Protein AF-A0A920JGC1-F1 (afdb_monomer)

pLDDT: mean 84.87, std 16.82, range [31.22, 98.75]

Mean predicted aligned error: 15.4 Å

Sequence (416 aa):
MPKRRTNQKRDYQRSDRLNELLREVLAQELDRISDIELGLVSITSVQVDNELTKAKVYLSSLDEEEQLVHKVSRHKGKFRKAIGDQARIRRVPELEFILDPSISASTRIDEILAIYMPPKSLIIMTQTTTKHGFAIVDKETGWTSHDVVAKARGTFKTKKIGHSGTLDPPATGVLILGLGKATRLLRFITDLPKEYEATMVIGTETSTLDAEGEILRKTNKKPSLQELQAASKDFVGAIKQIPPMVSAVKVQGKRLYEIAREGKEITREPRTVEIHELSISDGPRNNVFTLKVKCGSGTYIRSLVSDIAQQAGSLGHVGSLRRTAIGSHNEIDASQIEKAVIIELTEGLKDYEMIQVNDTMKERIKVGAVVKTEELSPVKPQGPWAIVDSGQNLLAMYENFKTGTLKPAVVLPQEN

Secondary structure (DSSP, 8-state):
-------TTTTHHHHHHHHHHHHHHHHHHHHHH-SSS--SEEEEEEEE-TTSSEEEEEEEESS-GGGHHHHHHTTHHHHHHHHHHHS--SSPPEEEEEE-HHHHHHHHHHHHHHHHS--S----------SSEEEEEEEPTT--HHHHHHHHHHHTT-S-EEESS---TT-EEEEEEEEGGGGGTHHHHHHS-EEEEEEEEESEEETTSBTTSPEEEE------HHHHHHHHGGGSEEEEEPPPSSSS-EETTEEHHHHHHTT-------EEEEEEEEEEEE-SSTTEEEEEEEE-TT--HHHHHHHHHHHTTS-EEEEEEEEEEETTEETTT-B-TTT--PBPHHHHTTTSEEEE--HHHHHHHHTT--EEHHHH--SSSS--EEEE-TT--EEEEEEE-STTEEEEEEEPPPP-

Structure (mmCIF, N/CA/C/O backbone):
data_AF-A0A920JGC1-F1
#
_entry.id   AF-A0A920JGC1-F1
#
loop_
_atom_site.group_PDB
_atom_site.id
_atom_site.type_symbol
_atom_site.label_atom_id
_atom_site.label_alt_id
_atom_site.label_comp_id
_atom_site.label_asym_id
_atom_site.label_entity_id
_atom_site.label_seq_id
_atom_site.pdbx_PDB_ins_code
_atom_site.Cartn_x
_atom_site.Cartn_y
_atom_site.Cartn_z
_atom_site.occupancy
_atom_site.B_iso_or_equiv
_atom_site.auth_seq_id
_atom_site.auth_comp_id
_atom_site.auth_asym_id
_atom_site.auth_atom_id
_atom_site.pdbx_PDB_model_num
ATOM 1 N N . MET A 1 1 ? 57.253 7.023 -30.305 1.00 39.66 1 MET A N 1
ATOM 2 C CA . MET A 1 1 ? 57.491 6.157 -29.126 1.00 39.66 1 MET A CA 1
ATOM 3 C C . MET A 1 1 ? 56.297 6.259 -28.179 1.00 39.66 1 MET A C 1
ATOM 5 O O . MET A 1 1 ? 56.154 7.298 -27.550 1.00 39.66 1 MET A O 1
ATOM 9 N N . PRO A 1 2 ? 55.419 5.247 -28.075 1.00 47.16 2 PRO A N 1
ATOM 10 C CA . PRO A 1 2 ? 54.459 5.145 -26.978 1.00 47.16 2 PRO A CA 1
ATOM 11 C C . PRO A 1 2 ? 55.032 4.250 -25.862 1.00 47.16 2 PRO A C 1
ATOM 13 O O . PRO A 1 2 ? 55.611 3.212 -26.168 1.00 47.16 2 PRO A O 1
ATOM 16 N N . LYS A 1 3 ? 54.898 4.654 -24.589 1.00 36.34 3 LYS A N 1
ATOM 17 C CA . LYS A 1 3 ? 55.059 3.879 -23.323 1.00 36.34 3 LYS A CA 1
ATOM 18 C C . LYS A 1 3 ? 55.039 4.921 -22.187 1.00 36.34 3 LYS A C 1
ATOM 20 O O . LYS A 1 3 ? 55.730 5.915 -22.307 1.00 36.34 3 LYS A O 1
ATOM 25 N N . ARG A 1 4 ? 54.307 4.844 -21.075 1.00 36.69 4 ARG A N 1
ATOM 26 C CA . ARG A 1 4 ? 53.550 3.807 -20.360 1.00 36.69 4 ARG A CA 1
ATOM 27 C C . ARG A 1 4 ? 52.445 4.545 -19.576 1.00 36.69 4 ARG A C 1
ATOM 29 O O . ARG A 1 4 ? 52.768 5.435 -18.800 1.00 36.69 4 ARG A O 1
ATOM 36 N N . ARG A 1 5 ? 51.174 4.148 -19.695 1.00 35.72 5 ARG A N 1
ATOM 37 C CA . ARG A 1 5 ? 50.178 4.354 -18.625 1.00 35.72 5 ARG A CA 1
ATOM 38 C C . ARG A 1 5 ? 49.957 2.999 -17.965 1.00 35.72 5 ARG A C 1
ATOM 40 O O . ARG A 1 5 ? 49.261 2.143 -18.501 1.00 35.72 5 ARG A O 1
ATOM 47 N N . THR A 1 6 ? 50.635 2.768 -16.848 1.00 41.66 6 THR A N 1
ATOM 48 C CA . THR A 1 6 ? 50.521 1.543 -16.054 1.00 41.66 6 THR A CA 1
ATOM 49 C C . THR A 1 6 ? 49.351 1.647 -15.073 1.00 41.66 6 THR A C 1
ATOM 51 O O . THR A 1 6 ? 49.407 2.369 -14.090 1.00 41.66 6 THR A O 1
ATOM 54 N N . ASN A 1 7 ? 48.286 0.907 -15.380 1.00 43.31 7 ASN A N 1
ATOM 55 C CA . ASN A 1 7 ? 47.616 -0.058 -14.497 1.00 43.31 7 ASN A CA 1
ATOM 56 C C . ASN A 1 7 ? 47.047 0.352 -13.115 1.00 43.31 7 ASN A C 1
ATOM 58 O O . ASN A 1 7 ? 46.888 -0.519 -12.270 1.00 43.31 7 ASN A O 1
ATOM 62 N N . GLN A 1 8 ? 46.642 1.601 -12.878 1.00 43.75 8 GLN A N 1
ATOM 63 C CA . GLN A 1 8 ? 46.056 1.999 -11.578 1.00 43.75 8 GLN A CA 1
ATOM 64 C C . GLN A 1 8 ? 44.633 1.463 -11.296 1.00 43.75 8 GLN A C 1
ATOM 66 O O . GLN A 1 8 ? 44.189 1.453 -10.154 1.00 43.75 8 GLN A O 1
ATOM 71 N N . LYS A 1 9 ? 43.897 0.989 -12.312 1.00 40.66 9 LYS A N 1
ATOM 72 C CA . LYS A 1 9 ? 42.476 0.604 -12.161 1.00 40.66 9 LYS A CA 1
ATOM 73 C C . LYS A 1 9 ? 42.246 -0.823 -11.628 1.00 40.66 9 LYS A C 1
ATOM 75 O O . LYS A 1 9 ? 41.105 -1.181 -11.365 1.00 40.66 9 LYS A O 1
ATOM 80 N N . ARG A 1 10 ? 43.299 -1.646 -11.497 1.00 40.50 10 ARG A N 1
ATOM 81 C CA . ARG A 1 10 ? 43.204 -3.050 -11.037 1.00 40.50 10 ARG A CA 1
ATOM 82 C C . ARG A 1 10 ? 43.525 -3.256 -9.552 1.00 40.50 10 ARG A C 1
ATOM 84 O O . ARG A 1 10 ? 43.079 -4.262 -9.006 1.00 40.50 10 ARG A O 1
ATOM 91 N N . ASP A 1 11 ? 44.255 -2.338 -8.915 1.00 43.97 11 ASP A N 1
ATOM 92 C CA . ASP A 1 11 ? 44.682 -2.500 -7.514 1.00 43.97 11 ASP A CA 1
ATOM 93 C C . ASP A 1 11 ? 43.576 -2.150 -6.509 1.00 43.97 11 ASP A C 1
ATOM 95 O O . ASP A 1 11 ? 43.396 -2.891 -5.546 1.00 43.97 11 ASP A O 1
ATOM 99 N N . TYR A 1 12 ? 42.744 -1.139 -6.794 1.00 48.28 12 TYR A N 1
ATOM 100 C CA . TYR A 1 12 ? 41.619 -0.747 -5.922 1.00 48.28 12 TYR A CA 1
ATOM 101 C C . TYR A 1 12 ? 40.609 -1.896 -5.715 1.00 48.28 12 TYR A C 1
ATOM 103 O O . TYR A 1 12 ? 40.233 -2.236 -4.602 1.00 48.28 12 TYR A O 1
ATOM 111 N N . GLN A 1 13 ? 40.281 -2.636 -6.782 1.00 51.56 13 GLN A N 1
ATOM 112 C CA . GLN A 1 13 ? 39.390 -3.805 -6.697 1.00 51.56 13 GLN A CA 1
ATOM 113 C C . GLN A 1 13 ? 39.991 -5.007 -5.942 1.00 51.56 13 GLN A C 1
ATOM 115 O O . GLN A 1 13 ? 39.286 -5.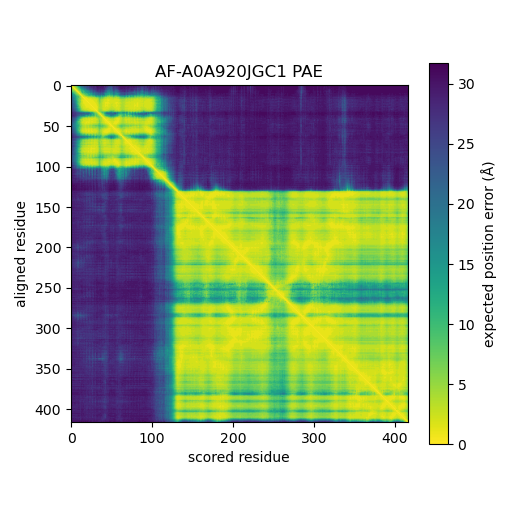984 -5.672 1.00 51.56 13 GLN A O 1
ATOM 120 N N . ARG A 1 14 ? 41.304 -5.020 -5.679 1.00 57.38 14 ARG A N 1
ATOM 121 C CA . ARG A 1 14 ? 41.954 -6.058 -4.864 1.00 57.38 14 ARG A CA 1
ATOM 122 C C . ARG A 1 14 ? 42.012 -5.645 -3.397 1.00 57.38 14 ARG A C 1
ATOM 124 O O . ARG A 1 14 ? 41.736 -6.500 -2.560 1.00 57.38 14 ARG A O 1
ATOM 131 N N . SER A 1 15 ? 42.301 -4.375 -3.102 1.00 64.94 15 SER A N 1
ATOM 132 C CA . SER A 1 15 ? 42.255 -3.843 -1.736 1.00 64.94 15 SER A CA 1
ATOM 133 C C . SER A 1 15 ? 40.842 -3.888 -1.159 1.00 64.94 15 SER A C 1
ATOM 135 O O . SER A 1 15 ? 40.687 -4.325 -0.029 1.00 64.94 15 SER A O 1
ATOM 137 N N . ASP A 1 16 ? 39.806 -3.573 -1.943 1.00 71.00 16 ASP A N 1
ATOM 138 C CA . ASP A 1 16 ? 38.417 -3.562 -1.451 1.00 71.00 16 ASP A CA 1
ATOM 139 C C . ASP A 1 16 ? 37.924 -4.963 -1.062 1.00 71.00 16 ASP A C 1
ATOM 141 O O . ASP A 1 16 ? 37.306 -5.157 -0.019 1.00 71.00 16 ASP A O 1
ATOM 145 N N . ARG A 1 17 ? 38.270 -5.978 -1.865 1.00 75.44 17 ARG A N 1
ATOM 146 C CA . ARG A 1 17 ? 37.943 -7.380 -1.552 1.00 75.44 17 ARG A CA 1
ATOM 147 C C . ARG A 1 17 ? 38.691 -7.893 -0.329 1.00 75.44 17 ARG A C 1
ATOM 149 O O . ARG A 1 17 ? 38.157 -8.711 0.411 1.00 75.44 17 ARG A O 1
ATOM 156 N N . LEU A 1 18 ? 39.924 -7.437 -0.132 1.00 82.25 18 LEU A N 1
ATOM 157 C CA . LEU A 1 18 ? 40.694 -7.774 1.055 1.00 82.25 18 LEU A CA 1
ATOM 158 C C . LEU A 1 18 ? 40.142 -7.067 2.300 1.00 82.25 18 LEU A C 1
ATOM 160 O O . LEU A 1 18 ? 40.053 -7.691 3.351 1.00 82.25 18 LEU A O 1
ATOM 164 N N . ASN A 1 19 ? 39.761 -5.797 2.176 1.00 84.38 19 ASN A N 1
ATOM 165 C CA . ASN A 1 19 ? 39.134 -5.021 3.239 1.00 84.38 19 ASN A CA 1
ATOM 166 C C . ASN A 1 19 ? 37.847 -5.705 3.723 1.00 84.38 19 ASN A C 1
ATOM 168 O O . ASN A 1 19 ? 37.700 -5.921 4.923 1.00 84.38 19 ASN A O 1
ATOM 172 N N . GLU A 1 20 ? 36.971 -6.129 2.805 1.00 82.94 20 GLU A N 1
ATOM 173 C CA . GLU A 1 20 ? 35.754 -6.878 3.151 1.00 82.94 20 GLU A CA 1
ATOM 174 C C . GLU A 1 20 ? 36.055 -8.240 3.781 1.00 82.94 20 GLU A C 1
ATOM 176 O O . GLU A 1 20 ? 35.511 -8.558 4.835 1.00 82.94 20 GLU A O 1
ATOM 181 N N . LEU A 1 21 ? 36.984 -9.014 3.210 1.00 84.50 21 LEU A N 1
ATOM 182 C CA . LEU A 1 21 ? 37.374 -10.307 3.779 1.00 84.50 21 LEU A CA 1
ATOM 183 C C . LEU A 1 21 ? 37.894 -10.163 5.218 1.00 84.50 21 LEU A C 1
ATOM 185 O O . LEU A 1 21 ? 37.533 -10.942 6.097 1.00 84.50 21 LEU A O 1
ATOM 189 N N . LEU A 1 22 ? 38.748 -9.170 5.475 1.00 86.38 22 LEU A N 1
ATOM 190 C CA . LEU A 1 22 ? 39.259 -8.917 6.820 1.00 86.38 22 LEU A CA 1
ATOM 191 C C . LEU A 1 22 ? 38.162 -8.409 7.754 1.00 86.38 22 LEU A C 1
ATOM 193 O O . LEU A 1 22 ? 38.149 -8.805 8.916 1.00 86.38 22 LEU A O 1
ATOM 197 N N . ARG A 1 23 ? 37.232 -7.581 7.264 1.00 91.62 23 ARG A N 1
ATOM 198 C CA . ARG A 1 23 ? 36.068 -7.133 8.036 1.00 91.62 23 ARG A CA 1
ATOM 199 C C . ARG A 1 23 ? 35.212 -8.319 8.477 1.00 91.62 23 ARG A C 1
ATOM 201 O O . ARG A 1 23 ? 34.889 -8.406 9.656 1.00 91.62 23 ARG A O 1
ATOM 208 N N . GLU A 1 24 ? 34.905 -9.250 7.576 1.00 85.00 24 GLU A N 1
ATOM 209 C CA . GLU A 1 24 ? 34.123 -10.457 7.879 1.00 85.00 24 GLU A CA 1
ATOM 210 C C . GLU A 1 24 ? 34.824 -11.365 8.896 1.00 85.00 24 GLU A C 1
ATOM 212 O O . GLU A 1 24 ? 34.213 -11.760 9.888 1.00 85.00 24 GLU A O 1
ATOM 217 N N . VAL A 1 25 ? 36.114 -11.655 8.695 1.00 87.50 25 VAL A N 1
ATOM 218 C CA . VAL A 1 25 ? 36.896 -12.496 9.620 1.00 87.50 25 VAL A CA 1
ATOM 219 C C . VAL A 1 25 ? 36.968 -11.865 11.010 1.00 87.50 25 VAL A C 1
ATOM 221 O O . VAL A 1 25 ? 36.818 -12.555 12.019 1.00 87.50 25 VAL A O 1
ATOM 224 N N . LEU A 1 26 ? 37.191 -10.552 11.077 1.00 88.62 26 LEU A N 1
ATOM 225 C CA . LEU A 1 26 ? 37.254 -9.839 12.346 1.00 88.62 26 LEU A CA 1
ATOM 226 C C . LEU A 1 26 ? 35.882 -9.748 13.024 1.00 88.62 26 LEU A C 1
ATOM 228 O O . LEU A 1 26 ? 35.831 -9.871 14.242 1.00 88.62 26 LEU A O 1
ATOM 232 N N . ALA A 1 27 ? 34.791 -9.574 12.273 1.00 85.31 27 ALA A N 1
ATOM 233 C CA . ALA A 1 27 ? 33.434 -9.554 12.821 1.00 85.31 27 ALA A CA 1
ATOM 234 C C . ALA A 1 27 ? 33.051 -10.919 13.416 1.00 85.31 27 ALA A C 1
ATOM 236 O O . ALA A 1 27 ? 32.588 -10.988 14.549 1.00 85.31 27 ALA A O 1
ATOM 237 N N . GLN A 1 28 ? 33.350 -12.014 12.711 1.00 83.44 28 GLN A N 1
ATOM 238 C CA . GLN A 1 28 ? 33.125 -13.371 13.224 1.00 83.44 28 GLN A CA 1
ATOM 239 C C . GLN A 1 28 ? 33.951 -13.672 14.479 1.00 83.44 28 GLN A C 1
ATOM 241 O O . GLN A 1 28 ? 33.488 -14.362 15.387 1.00 83.44 28 GLN A O 1
ATOM 246 N N . GLU A 1 29 ? 35.195 -13.190 14.536 1.00 86.62 29 GLU A N 1
ATOM 247 C CA . GLU A 1 29 ? 36.032 -13.361 15.723 1.00 86.62 29 GLU A CA 1
ATOM 248 C C . GLU A 1 29 ? 35.577 -12.453 16.876 1.00 86.62 29 GLU A C 1
ATOM 250 O O . GLU A 1 29 ? 35.667 -12.854 18.034 1.00 86.62 29 GLU A O 1
ATOM 255 N N . LEU A 1 30 ? 35.037 -11.267 16.579 1.00 83.12 30 LEU A N 1
ATOM 256 C CA . LEU A 1 30 ? 34.443 -10.379 17.577 1.00 83.12 30 LEU A CA 1
ATOM 257 C C . LEU A 1 30 ? 33.234 -11.048 18.240 1.00 83.12 30 LEU A C 1
ATOM 259 O O . LEU A 1 30 ? 33.189 -11.082 19.467 1.00 83.12 30 LEU A O 1
ATOM 263 N N . ASP A 1 31 ? 32.344 -11.672 17.462 1.00 78.00 31 ASP A N 1
ATOM 264 C CA . ASP A 1 31 ? 31.203 -12.437 17.988 1.00 78.00 31 ASP A CA 1
ATOM 265 C C . ASP A 1 31 ? 31.659 -13.556 18.939 1.00 78.00 31 ASP A C 1
ATOM 267 O O . ASP A 1 31 ? 31.072 -13.759 19.998 1.00 78.00 31 ASP A O 1
ATOM 271 N N . ARG A 1 32 ? 32.765 -14.245 18.633 1.00 78.06 32 ARG A N 1
ATOM 272 C CA . ARG A 1 32 ? 33.324 -15.304 19.500 1.00 78.06 32 ARG A CA 1
ATOM 273 C C . ARG A 1 32 ? 33.985 -14.784 20.773 1.00 78.06 32 ARG A C 1
ATOM 275 O O . ARG A 1 32 ? 34.104 -15.522 21.747 1.00 78.06 32 ARG A O 1
ATOM 282 N N . ILE A 1 33 ? 34.493 -13.554 20.749 1.00 74.50 33 ILE A N 1
ATOM 283 C CA . ILE A 1 33 ? 35.120 -12.905 21.907 1.00 74.50 33 ILE A CA 1
ATOM 284 C C . ILE A 1 33 ? 34.062 -12.205 22.775 1.00 74.50 33 ILE A C 1
ATOM 286 O O . ILE A 1 33 ? 34.318 -11.963 23.952 1.00 74.50 33 ILE A O 1
ATOM 290 N N . SER A 1 34 ? 32.880 -11.922 22.220 1.00 61.94 34 SER A N 1
ATOM 291 C CA . SER A 1 34 ? 31.815 -11.135 22.852 1.00 61.94 34 SER A CA 1
ATOM 292 C C . SER A 1 34 ? 31.096 -11.804 24.036 1.00 61.94 34 SER A C 1
ATOM 294 O O . SER A 1 34 ? 30.263 -11.165 24.676 1.00 61.94 34 SER A O 1
ATOM 296 N N . ASP A 1 35 ? 31.469 -13.025 24.429 1.00 55.06 35 ASP A N 1
ATOM 297 C CA . ASP A 1 35 ? 30.982 -13.632 25.669 1.00 55.06 35 ASP A CA 1
ATOM 298 C C . ASP A 1 35 ? 31.675 -13.005 26.904 1.00 55.06 35 ASP A C 1
ATOM 300 O O . ASP A 1 35 ? 32.735 -13.448 27.350 1.00 55.06 35 ASP A O 1
ATOM 304 N N . ILE A 1 36 ? 30.999 -11.982 27.459 1.00 48.16 36 ILE A N 1
ATOM 305 C CA . ILE A 1 36 ? 30.963 -11.501 28.865 1.00 48.16 36 ILE A CA 1
ATOM 306 C C . ILE A 1 36 ? 31.567 -10.109 29.198 1.00 48.16 36 ILE A C 1
ATOM 308 O O . ILE A 1 36 ? 31.176 -9.548 30.217 1.00 48.16 36 ILE A O 1
ATOM 312 N N . GLU A 1 37 ? 32.377 -9.435 28.369 1.00 52.97 37 GLU A N 1
ATOM 313 C CA . GLU A 1 37 ? 32.949 -8.112 28.775 1.00 52.97 37 GLU A CA 1
ATOM 314 C C . GLU A 1 37 ? 32.955 -6.974 27.733 1.00 52.97 37 GLU A C 1
ATOM 316 O O . GLU A 1 37 ? 33.397 -5.853 28.023 1.00 52.97 37 GLU A O 1
ATOM 321 N N . LEU A 1 38 ? 32.440 -7.206 26.528 1.00 57.06 38 LEU A N 1
ATOM 322 C CA . LEU A 1 38 ? 32.350 -6.201 25.467 1.00 57.06 38 LEU A CA 1
ATOM 323 C C . LEU A 1 38 ? 30.860 -6.003 25.166 1.00 57.06 38 LEU A C 1
ATOM 325 O O . LEU A 1 38 ? 30.196 -6.983 24.858 1.00 57.06 38 LEU A O 1
ATOM 329 N N . GLY A 1 39 ? 30.322 -4.786 25.310 1.00 61.09 39 GLY A N 1
ATOM 330 C CA . GLY A 1 39 ? 28.922 -4.468 24.974 1.00 61.09 39 GLY A CA 1
ATOM 331 C C . GLY A 1 39 ? 28.588 -4.706 23.491 1.00 61.09 39 GLY A C 1
ATOM 332 O O . GLY A 1 39 ? 29.306 -5.412 22.787 1.00 61.09 39 GLY A O 1
ATOM 333 N N . LEU A 1 40 ? 27.514 -4.105 22.973 1.00 68.19 40 LEU A N 1
ATOM 334 C CA . LEU A 1 40 ? 27.135 -4.247 21.555 1.00 68.19 40 LEU A CA 1
ATOM 335 C C . LEU A 1 40 ? 28.115 -3.493 20.631 1.00 68.19 40 LEU A C 1
ATOM 337 O O . LEU A 1 40 ? 27.842 -2.380 20.185 1.00 68.19 40 LEU A O 1
ATOM 341 N N . VAL A 1 41 ? 29.270 -4.105 20.362 1.00 77.62 41 VAL A N 1
ATOM 342 C CA . VAL A 1 41 ? 30.345 -3.586 19.504 1.00 77.62 41 VAL A CA 1
ATOM 343 C C . VAL A 1 41 ? 30.219 -4.171 18.104 1.00 77.62 41 VAL A C 1
ATOM 345 O O . VAL A 1 41 ? 30.027 -5.373 17.947 1.00 77.62 41 VAL A O 1
ATOM 348 N N . SER A 1 42 ? 30.409 -3.348 17.074 1.00 83.44 42 SER A N 1
ATOM 349 C CA . SER A 1 42 ? 30.489 -3.809 15.687 1.00 83.44 42 SER A CA 1
ATOM 350 C C . SER A 1 42 ? 31.708 -3.244 14.957 1.00 83.44 42 SER A C 1
ATOM 352 O O . SER A 1 42 ? 32.230 -2.184 15.308 1.00 83.44 42 SER A O 1
ATOM 354 N N . ILE A 1 43 ? 32.167 -3.962 13.927 1.00 86.62 43 ILE A N 1
ATOM 355 C CA . ILE A 1 43 ? 33.219 -3.505 13.011 1.00 86.62 43 ILE A CA 1
ATOM 356 C C . ILE A 1 43 ? 32.549 -2.963 11.753 1.00 86.62 43 ILE A C 1
ATOM 358 O O . ILE A 1 43 ? 31.989 -3.723 10.959 1.00 86.62 43 ILE A O 1
ATOM 362 N N . THR A 1 44 ? 32.617 -1.649 11.565 1.00 83.56 44 THR A N 1
ATOM 363 C CA . THR A 1 44 ? 31.941 -0.955 10.463 1.00 83.56 44 THR A CA 1
ATOM 364 C C . THR A 1 44 ? 32.731 -1.065 9.165 1.00 83.56 44 THR A C 1
ATOM 366 O O . THR A 1 44 ? 32.159 -1.313 8.106 1.00 83.56 44 THR A O 1
ATOM 369 N N . SER A 1 45 ? 34.058 -0.938 9.229 1.00 86.00 45 SER A N 1
ATOM 370 C CA . SER A 1 45 ? 34.931 -1.059 8.060 1.00 86.00 45 SER A CA 1
ATOM 371 C C . SER A 1 45 ? 36.374 -1.412 8.427 1.00 86.00 45 SER A C 1
ATOM 373 O O . SER A 1 45 ? 36.809 -1.261 9.570 1.00 86.00 45 SER A O 1
ATOM 375 N N . VAL A 1 46 ? 37.133 -1.893 7.439 1.00 88.81 46 VAL A N 1
ATOM 376 C CA . VAL A 1 46 ? 38.575 -2.153 7.547 1.00 88.81 46 VAL A CA 1
ATOM 377 C C . VAL A 1 46 ? 39.280 -1.499 6.366 1.00 88.81 46 VAL A C 1
ATOM 379 O O . VAL A 1 46 ? 38.828 -1.618 5.232 1.00 88.81 46 VAL A O 1
ATOM 382 N N . GLN A 1 47 ? 40.395 -0.820 6.619 1.00 88.25 47 GLN A N 1
ATOM 383 C CA . GLN A 1 47 ? 41.242 -0.228 5.588 1.00 88.25 47 GLN A CA 1
ATOM 384 C C . GLN A 1 47 ? 42.676 -0.714 5.754 1.00 88.25 47 GLN A C 1
ATOM 386 O O . GLN A 1 47 ? 43.356 -0.357 6.718 1.00 88.25 47 GLN A O 1
ATOM 391 N N . VAL A 1 48 ? 43.138 -1.522 4.806 1.00 87.19 48 VAL A N 1
ATOM 392 C CA . VAL A 1 48 ? 44.527 -1.981 4.756 1.00 87.19 48 VAL A CA 1
ATOM 393 C C . VAL A 1 48 ? 45.369 -1.039 3.903 1.00 87.19 48 VAL A C 1
ATOM 395 O O . VAL A 1 48 ? 44.911 -0.535 2.877 1.00 87.19 48 VAL A O 1
ATOM 398 N N . ASP A 1 49 ? 46.610 -0.805 4.318 1.00 83.06 49 ASP A N 1
ATOM 399 C CA . ASP A 1 49 ? 47.583 -0.086 3.505 1.00 83.06 49 ASP A CA 1
ATOM 400 C C . ASP A 1 49 ? 48.047 -0.903 2.283 1.00 83.06 49 ASP A C 1
ATOM 402 O O . ASP A 1 49 ? 47.944 -2.129 2.223 1.00 83.06 49 ASP A O 1
ATOM 406 N N . ASN A 1 50 ? 48.606 -0.214 1.285 1.00 75.75 50 ASN A N 1
ATOM 407 C CA . ASN A 1 50 ? 49.030 -0.846 0.030 1.00 75.75 50 ASN A CA 1
ATOM 408 C C . ASN A 1 50 ? 50.101 -1.940 0.223 1.00 75.75 50 ASN A C 1
ATOM 410 O O . ASN A 1 50 ? 50.236 -2.824 -0.621 1.00 75.75 50 ASN A O 1
ATOM 414 N N . GLU A 1 51 ? 50.867 -1.879 1.316 1.00 79.19 51 GLU A N 1
ATOM 415 C CA . GLU A 1 51 ? 51.967 -2.801 1.618 1.00 79.19 51 GLU A CA 1
ATOM 416 C C . GLU A 1 51 ? 51.581 -3.941 2.579 1.00 79.19 51 GLU A C 1
ATOM 418 O O . GLU A 1 51 ? 52.433 -4.773 2.905 1.00 79.19 51 GLU A O 1
ATOM 423 N N . LEU A 1 52 ? 50.311 -4.028 3.007 1.00 79.56 52 LEU A N 1
ATOM 424 C CA . LEU A 1 52 ? 49.813 -5.037 3.957 1.00 79.56 52 LEU A CA 1
ATOM 425 C C . LEU A 1 52 ? 50.550 -5.023 5.307 1.00 79.56 52 LEU A C 1
ATOM 427 O O . LEU A 1 52 ? 50.685 -6.057 5.972 1.00 79.56 52 LEU A O 1
ATOM 431 N N . THR A 1 53 ? 51.064 -3.864 5.714 1.00 84.69 53 THR A N 1
ATOM 432 C CA . THR A 1 53 ? 51.785 -3.698 6.978 1.00 84.69 53 THR A CA 1
ATOM 433 C C . THR A 1 53 ? 50.857 -3.286 8.111 1.00 84.69 53 THR A C 1
ATOM 435 O O . THR A 1 53 ? 51.037 -3.763 9.235 1.00 84.69 53 THR A O 1
ATOM 438 N N . LYS A 1 54 ? 49.833 -2.475 7.818 1.00 86.94 54 LYS A N 1
ATOM 439 C CA . LYS A 1 54 ? 48.887 -1.927 8.797 1.00 86.94 54 LYS A CA 1
ATOM 440 C C . LYS A 1 54 ? 47.455 -1.997 8.279 1.00 86.94 54 LYS A C 1
ATOM 442 O O . LYS A 1 54 ? 47.192 -1.744 7.108 1.00 86.94 54 LYS A O 1
ATOM 447 N N . ALA A 1 55 ? 46.525 -2.301 9.175 1.00 90.50 55 ALA A N 1
ATOM 448 C CA . ALA A 1 55 ? 45.097 -2.276 8.909 1.00 90.50 55 ALA A CA 1
ATOM 449 C C . ALA A 1 55 ? 44.384 -1.452 9.982 1.00 90.50 55 ALA A C 1
ATOM 451 O O . ALA A 1 55 ? 44.468 -1.760 11.174 1.00 90.50 55 ALA A O 1
ATOM 452 N N . LYS A 1 56 ? 43.672 -0.415 9.540 1.00 92.12 56 LYS A N 1
ATOM 453 C CA . LYS A 1 56 ? 42.772 0.376 10.379 1.00 92.12 56 LYS A CA 1
ATOM 454 C C . LYS A 1 56 ? 41.421 -0.315 10.434 1.00 92.12 56 LYS A C 1
ATOM 456 O O . LYS A 1 56 ? 40.847 -0.614 9.392 1.00 92.12 56 LYS A O 1
ATOM 461 N N . VAL A 1 57 ? 40.934 -0.580 11.634 1.00 90.31 57 VAL A N 1
ATOM 462 C CA . VAL A 1 57 ? 39.671 -1.266 11.896 1.00 90.31 57 VAL A CA 1
ATOM 463 C C . VAL A 1 57 ? 38.753 -0.285 12.607 1.00 90.31 57 VAL A C 1
ATOM 465 O O . VAL A 1 57 ? 39.049 0.148 13.721 1.00 90.31 57 VAL A O 1
ATOM 468 N N . TYR A 1 58 ? 37.661 0.076 11.945 1.00 87.62 58 TYR A N 1
ATOM 469 C CA . TYR A 1 58 ? 36.696 1.040 12.448 1.00 87.62 58 TYR A CA 1
ATOM 470 C C . TYR A 1 58 ? 35.633 0.329 13.282 1.00 87.62 58 TYR A C 1
ATOM 472 O O . TYR A 1 58 ? 35.068 -0.682 12.860 1.00 87.62 58 TYR A O 1
ATOM 480 N N . LEU A 1 59 ? 35.413 0.843 14.487 1.00 85.50 59 LEU A N 1
ATOM 481 C CA . LEU A 1 59 ? 34.520 0.289 15.493 1.00 85.50 59 LEU A CA 1
ATOM 482 C C . LEU A 1 59 ? 33.351 1.235 15.744 1.00 85.50 59 LEU A C 1
ATOM 484 O O . LEU A 1 59 ? 33.532 2.451 15.784 1.00 85.50 59 LEU A O 1
ATOM 488 N N . SER A 1 60 ? 32.185 0.667 16.022 1.00 82.56 60 SER A N 1
ATOM 489 C CA . SER A 1 60 ? 31.072 1.390 16.635 1.00 82.56 60 SER A CA 1
ATOM 490 C C . SER A 1 60 ? 30.523 0.613 17.826 1.00 82.56 60 SER A C 1
ATOM 492 O O . SER A 1 60 ? 30.661 -0.611 17.893 1.00 82.56 60 SER A O 1
ATOM 494 N N . SER A 1 61 ? 29.936 1.327 18.781 1.00 73.94 61 SER A N 1
ATOM 495 C CA . SER A 1 61 ? 29.291 0.766 19.968 1.00 73.94 61 SER A CA 1
ATOM 496 C C . SER A 1 61 ? 27.975 1.490 20.206 1.00 73.94 61 SER A C 1
ATOM 498 O O . SER A 1 61 ? 27.868 2.678 19.909 1.00 73.94 61 SER A O 1
ATOM 500 N N . LEU A 1 62 ? 26.982 0.769 20.727 1.00 63.31 62 LEU A N 1
ATOM 501 C CA . LEU A 1 62 ? 25.734 1.364 21.219 1.00 63.31 62 LEU A CA 1
ATOM 502 C C . LEU A 1 62 ? 25.847 1.862 22.676 1.00 63.31 62 LEU A C 1
ATOM 504 O O . LEU A 1 62 ? 24.994 2.630 23.109 1.00 63.31 62 LEU A O 1
ATOM 508 N N . ASP A 1 63 ? 26.902 1.460 23.396 1.00 58.41 63 ASP A N 1
ATOM 509 C CA . ASP A 1 63 ? 27.215 1.857 24.780 1.00 58.41 63 ASP A CA 1
ATOM 510 C C . ASP A 1 63 ? 28.508 2.703 24.860 1.00 58.41 63 ASP A C 1
ATOM 512 O O . ASP A 1 63 ? 29.278 2.741 23.896 1.00 58.41 63 ASP A O 1
ATOM 516 N N . GLU A 1 64 ? 28.767 3.328 26.022 1.00 58.03 64 GLU A N 1
ATOM 517 C CA . GLU A 1 64 ? 29.878 4.259 26.331 1.00 58.03 64 GLU A CA 1
ATOM 518 C C . GLU A 1 64 ? 31.178 4.055 25.517 1.00 58.03 64 GLU A C 1
ATOM 520 O O . GLU A 1 64 ? 31.887 3.049 25.633 1.00 58.03 64 GLU A O 1
ATOM 525 N N . GLU A 1 65 ? 31.533 5.074 24.726 1.00 64.81 65 GLU A N 1
ATOM 526 C CA . GLU A 1 65 ? 32.640 5.040 23.760 1.00 64.81 65 GLU A CA 1
ATOM 527 C C . GLU A 1 65 ? 34.040 5.140 24.402 1.00 64.81 65 GLU A C 1
ATOM 529 O O . GLU A 1 65 ? 35.018 4.645 23.830 1.00 64.81 65 GLU A O 1
ATOM 534 N N . GLU A 1 66 ? 34.157 5.730 25.602 1.00 60.53 66 GLU A N 1
ATOM 535 C CA . GLU A 1 66 ? 35.435 6.181 26.192 1.00 60.53 66 GLU A CA 1
ATOM 536 C C . GLU A 1 66 ? 36.467 5.064 26.434 1.00 60.53 66 GLU A C 1
ATOM 538 O O . GLU A 1 66 ? 37.668 5.331 26.497 1.00 60.53 66 GLU A O 1
ATOM 543 N N . GLN A 1 67 ? 36.042 3.798 26.530 1.00 68.62 67 GLN A N 1
ATOM 544 C CA . GLN A 1 67 ? 36.946 2.666 26.791 1.00 68.62 67 GLN A CA 1
ATOM 545 C C . GLN A 1 67 ? 36.918 1.571 25.715 1.00 68.62 67 GLN A C 1
ATOM 547 O O . GLN A 1 67 ? 37.642 0.574 25.832 1.00 68.62 67 GLN A O 1
ATOM 552 N N . LEU A 1 68 ? 36.135 1.742 24.646 1.00 77.81 68 LEU A N 1
ATOM 553 C CA . LEU A 1 68 ? 35.894 0.704 23.641 1.00 77.81 68 LEU A CA 1
ATOM 554 C C . LEU A 1 68 ? 37.180 0.250 22.936 1.00 77.81 68 LEU A C 1
ATOM 556 O O . LEU A 1 68 ? 37.510 -0.938 22.905 1.00 77.81 68 LEU A O 1
ATOM 560 N N . VAL A 1 69 ? 37.942 1.211 22.412 1.00 81.00 69 VAL A N 1
ATOM 561 C CA . VAL A 1 69 ? 39.192 0.949 21.684 1.00 81.00 69 VAL A CA 1
ATOM 562 C C . VAL A 1 69 ? 40.198 0.221 22.574 1.00 81.00 69 VAL A C 1
ATOM 564 O O . VAL A 1 69 ? 40.884 -0.692 22.107 1.00 81.00 69 VAL A O 1
ATOM 567 N N . HIS A 1 70 ? 40.272 0.576 23.861 1.00 81.12 70 HIS A N 1
ATOM 568 C CA . HIS A 1 70 ? 41.180 -0.068 24.807 1.00 81.12 70 HIS A CA 1
ATOM 569 C C . HIS A 1 70 ? 40.783 -1.527 25.066 1.00 81.12 70 HIS A C 1
ATOM 571 O O . HIS A 1 70 ? 41.646 -2.407 25.023 1.00 81.12 70 HIS A O 1
ATOM 577 N N . LYS A 1 71 ? 39.488 -1.803 25.266 1.00 80.62 71 LYS A N 1
ATOM 578 C CA . LYS A 1 71 ? 38.971 -3.161 25.490 1.00 80.62 71 LYS A CA 1
ATOM 579 C C . LYS A 1 71 ? 39.198 -4.070 24.275 1.00 80.62 71 LYS A C 1
ATOM 581 O O . LYS A 1 71 ? 39.796 -5.135 24.414 1.00 80.62 71 LYS A O 1
ATOM 586 N N . VAL A 1 72 ? 38.841 -3.619 23.069 1.00 82.69 72 VAL A N 1
ATOM 587 C CA . VAL A 1 72 ? 39.045 -4.394 21.826 1.00 82.69 72 VAL A CA 1
ATOM 588 C C . VAL A 1 72 ? 40.539 -4.590 21.529 1.00 82.69 72 VAL A C 1
ATOM 590 O O . VAL A 1 72 ? 40.969 -5.672 21.117 1.00 82.69 72 VAL A O 1
ATOM 593 N N . SER A 1 73 ? 41.374 -3.589 21.833 1.00 85.50 73 SER A N 1
ATOM 594 C CA . SER A 1 73 ? 42.826 -3.673 21.636 1.00 85.50 73 SER A CA 1
ATOM 595 C C . SER A 1 73 ? 43.510 -4.761 22.473 1.00 85.50 73 SER A C 1
ATOM 597 O O . SER A 1 73 ? 44.535 -5.289 22.039 1.00 85.50 73 SER A O 1
ATOM 599 N N . ARG A 1 74 ? 42.953 -5.160 23.628 1.00 84.44 74 ARG A N 1
ATOM 600 C CA . ARG A 1 74 ? 43.492 -6.275 24.438 1.00 84.44 74 ARG A CA 1
ATOM 601 C C . ARG A 1 74 ? 43.406 -7.621 23.717 1.00 84.44 74 ARG A C 1
ATOM 603 O O . ARG A 1 74 ? 44.203 -8.517 23.985 1.00 84.44 74 ARG A O 1
ATOM 610 N N . HIS A 1 75 ? 42.503 -7.747 22.746 1.00 87.12 75 HIS A N 1
ATOM 611 C CA . HIS A 1 75 ? 42.309 -8.967 21.967 1.00 87.12 75 HIS A CA 1
ATOM 612 C C . HIS A 1 75 ? 43.017 -8.958 20.605 1.00 87.12 75 HIS A C 1
ATOM 614 O O . HIS A 1 75 ? 42.835 -9.895 19.824 1.00 87.12 75 HIS A O 1
ATOM 620 N N . LYS A 1 76 ? 43.893 -7.975 20.325 1.00 87.25 76 LYS A N 1
ATOM 621 C CA . LYS A 1 76 ? 44.674 -7.882 19.069 1.00 87.25 76 LYS A CA 1
ATOM 622 C C . LYS A 1 76 ? 45.321 -9.208 18.655 1.00 87.25 76 LYS A C 1
ATOM 624 O O . LYS A 1 76 ? 45.328 -9.538 17.473 1.00 87.25 76 LYS A O 1
ATOM 629 N N . GLY A 1 77 ? 45.839 -9.984 19.610 1.00 84.94 77 GLY A N 1
ATOM 630 C CA . GLY A 1 77 ? 46.445 -11.292 19.340 1.00 84.94 77 GLY A CA 1
ATOM 631 C C . GLY A 1 77 ? 45.468 -12.326 18.763 1.00 84.94 77 GLY A C 1
ATOM 632 O O . GLY A 1 77 ? 45.823 -13.024 17.815 1.00 84.94 77 GLY A O 1
ATOM 633 N N . LYS A 1 78 ? 44.231 -12.391 19.280 1.00 86.81 78 LYS A N 1
ATOM 634 C CA . LYS A 1 78 ? 43.187 -13.312 18.794 1.00 86.81 78 LYS A CA 1
ATOM 635 C C . LYS A 1 78 ? 42.725 -12.932 17.390 1.00 86.81 78 LYS A C 1
ATOM 637 O O . LYS A 1 78 ? 42.737 -13.775 16.501 1.00 86.81 78 LYS A O 1
ATOM 642 N N . PHE A 1 79 ? 42.463 -11.647 17.159 1.00 89.56 79 PHE A N 1
ATOM 643 C CA . PHE A 1 79 ? 42.105 -11.127 15.837 1.00 89.56 79 PHE A CA 1
ATOM 644 C C . PHE A 1 79 ? 43.180 -11.398 14.779 1.00 89.56 79 PHE A C 1
ATOM 646 O O . PHE A 1 79 ? 42.883 -11.866 13.683 1.00 89.56 79 PHE A O 1
ATOM 653 N N . ARG A 1 80 ? 44.456 -11.167 15.113 1.00 90.62 80 ARG A N 1
ATOM 654 C CA . ARG A 1 80 ? 45.570 -11.469 14.203 1.00 90.62 80 ARG A CA 1
ATOM 655 C C . ARG A 1 80 ? 45.699 -12.963 13.917 1.00 90.62 80 ARG A C 1
ATOM 657 O O . ARG A 1 80 ? 46.005 -13.327 12.783 1.00 90.62 80 ARG A O 1
ATOM 664 N N . LYS A 1 81 ? 45.465 -13.815 14.918 1.00 87.00 81 LYS A N 1
ATOM 665 C CA . LYS A 1 81 ? 45.440 -15.269 14.737 1.00 87.00 81 LYS A CA 1
ATOM 666 C C . LYS A 1 81 ? 44.294 -15.685 13.808 1.00 87.00 81 LYS A C 1
ATOM 668 O O . LYS A 1 81 ? 44.554 -16.375 12.833 1.00 87.00 81 LYS A O 1
ATOM 673 N N . ALA A 1 82 ? 43.080 -15.180 14.032 1.00 87.44 82 ALA A N 1
ATOM 674 C CA . ALA A 1 82 ? 41.920 -15.454 13.182 1.00 87.44 82 ALA A CA 1
ATOM 675 C C . ALA A 1 82 ? 42.150 -15.034 11.721 1.00 87.44 82 ALA A C 1
ATOM 677 O O . ALA A 1 82 ? 41.861 -15.805 10.809 1.00 87.44 82 ALA A O 1
ATOM 678 N N . ILE A 1 83 ? 42.755 -13.863 11.487 1.00 88.75 83 ILE A N 1
ATOM 679 C CA . ILE A 1 83 ? 43.162 -13.436 10.139 1.00 88.75 83 ILE A CA 1
ATOM 680 C C . ILE A 1 83 ? 44.190 -14.402 9.537 1.00 88.75 83 ILE A C 1
ATOM 682 O O . ILE A 1 83 ? 44.061 -14.778 8.373 1.00 88.75 83 ILE A O 1
ATOM 686 N N . GLY A 1 84 ? 45.207 -14.805 10.301 1.00 86.00 84 GLY A N 1
ATOM 687 C CA . GLY A 1 84 ? 46.220 -15.756 9.835 1.00 86.00 84 GLY A CA 1
ATOM 688 C C . GLY A 1 84 ? 45.625 -17.110 9.441 1.00 86.00 84 GLY A C 1
ATOM 689 O O . GLY A 1 84 ? 45.970 -17.647 8.388 1.00 86.00 84 GLY A O 1
ATOM 690 N N . ASP A 1 85 ? 44.690 -17.610 10.247 1.00 83.06 85 ASP A N 1
ATOM 691 C CA . ASP A 1 85 ? 44.051 -18.912 10.062 1.00 83.06 85 ASP A CA 1
ATOM 692 C C . ASP A 1 85 ? 43.046 -18.904 8.890 1.00 83.06 85 ASP A C 1
ATOM 694 O O . ASP A 1 85 ? 42.929 -19.895 8.167 1.00 83.06 85 ASP A O 1
ATOM 698 N N . GLN A 1 86 ? 42.336 -17.789 8.670 1.00 80.12 86 GLN A N 1
ATOM 699 C CA . GLN A 1 86 ? 41.192 -17.730 7.747 1.00 80.12 86 GLN A CA 1
ATOM 700 C C . GLN A 1 86 ? 41.473 -16.982 6.436 1.00 80.12 86 GLN A C 1
ATOM 702 O O . GLN A 1 86 ? 40.992 -17.395 5.382 1.00 80.12 86 GLN A O 1
ATOM 707 N N . ALA A 1 87 ? 42.275 -15.913 6.452 1.00 75.56 87 ALA A N 1
ATOM 708 C CA . ALA A 1 87 ? 42.435 -15.034 5.288 1.00 75.56 87 ALA A CA 1
ATOM 709 C C . ALA A 1 87 ? 43.516 -15.499 4.290 1.00 75.56 87 ALA A C 1
ATOM 711 O O . ALA A 1 87 ? 43.630 -14.924 3.209 1.00 75.56 87 ALA A O 1
ATOM 712 N N . ARG A 1 88 ? 44.319 -16.528 4.624 1.00 73.94 88 ARG A N 1
ATOM 713 C CA . ARG A 1 88 ? 45.406 -17.089 3.780 1.00 73.94 88 ARG A CA 1
ATOM 714 C C . ARG A 1 88 ? 46.300 -16.017 3.128 1.00 73.94 88 ARG A C 1
ATOM 716 O O . ARG A 1 88 ? 46.688 -16.128 1.964 1.00 73.94 88 ARG A O 1
ATOM 723 N N . ILE A 1 89 ? 46.627 -14.967 3.878 1.00 78.19 89 ILE A N 1
ATOM 724 C CA . ILE A 1 89 ? 47.449 -13.846 3.409 1.00 78.19 89 ILE A CA 1
ATOM 725 C C . ILE A 1 89 ? 48.933 -14.050 3.731 1.00 78.19 89 ILE A C 1
ATOM 727 O O . ILE A 1 89 ? 49.293 -14.659 4.734 1.00 78.19 89 ILE A O 1
ATOM 731 N N . ARG A 1 90 ? 49.815 -13.502 2.883 1.00 75.81 90 ARG A N 1
ATOM 732 C CA . ARG A 1 90 ? 51.281 -13.653 3.000 1.00 75.81 90 ARG A CA 1
ATOM 733 C C . ARG A 1 90 ? 51.845 -13.098 4.313 1.00 75.81 90 ARG A C 1
ATOM 735 O O . ARG A 1 90 ? 52.844 -13.607 4.812 1.00 75.81 90 ARG A O 1
ATOM 742 N N . ARG A 1 91 ? 51.240 -12.032 4.840 1.00 81.94 91 ARG A N 1
ATOM 743 C CA . ARG A 1 91 ? 51.606 -11.389 6.104 1.00 81.94 91 ARG A CA 1
ATOM 744 C C . ARG A 1 91 ? 50.345 -10.831 6.747 1.00 81.94 91 ARG A C 1
ATOM 746 O O . ARG A 1 91 ? 49.565 -10.173 6.069 1.00 81.94 91 ARG A O 1
ATOM 753 N N . VAL A 1 92 ? 50.166 -11.081 8.042 1.00 87.56 92 VAL A N 1
ATOM 754 C CA . VAL A 1 92 ? 49.067 -10.489 8.814 1.00 87.56 92 VAL A CA 1
ATOM 755 C C . VAL A 1 92 ? 49.450 -9.057 9.207 1.00 87.56 92 VAL A C 1
ATOM 757 O O . VAL A 1 92 ? 50.484 -8.898 9.875 1.00 87.56 92 VAL A O 1
ATOM 760 N N . PRO A 1 93 ? 48.662 -8.036 8.820 1.00 88.62 93 PRO A N 1
ATOM 761 C CA . PRO A 1 93 ? 48.960 -6.646 9.146 1.00 88.62 93 PRO A CA 1
ATOM 762 C C . PRO A 1 93 ? 48.856 -6.387 10.653 1.00 88.62 93 PRO A C 1
ATOM 764 O O . PRO A 1 93 ? 48.241 -7.144 11.411 1.00 88.62 93 PRO A O 1
ATOM 767 N N . GLU A 1 94 ? 49.475 -5.305 11.109 1.00 90.81 94 GLU A N 1
ATOM 768 C CA . GLU A 1 94 ? 49.219 -4.770 12.441 1.00 90.81 94 GLU A CA 1
ATOM 769 C C . GLU A 1 94 ? 47.842 -4.102 12.495 1.00 90.81 94 GLU A C 1
ATOM 771 O O . GLU A 1 94 ? 47.492 -3.340 11.599 1.00 90.81 94 GLU A O 1
ATOM 776 N N . LEU A 1 95 ? 47.060 -4.406 13.534 1.00 92.06 95 LEU A N 1
ATOM 777 C CA . LEU A 1 95 ? 45.702 -3.888 13.686 1.00 92.06 95 LEU A CA 1
ATOM 778 C C . LEU A 1 95 ? 45.694 -2.626 14.552 1.00 92.06 95 LEU A C 1
ATOM 780 O O . LEU A 1 95 ? 46.128 -2.638 15.713 1.00 92.06 95 LEU A O 1
ATOM 784 N N . GLU A 1 96 ? 45.146 -1.556 13.993 1.00 91.00 96 GLU A N 1
ATOM 785 C CA . GLU A 1 96 ? 44.862 -0.294 14.663 1.00 91.00 96 GLU A CA 1
ATOM 786 C C . GLU A 1 96 ? 43.343 -0.128 14.759 1.00 91.00 96 GLU A C 1
ATOM 788 O O . GLU A 1 96 ? 42.666 -0.067 13.739 1.00 91.00 96 GLU A O 1
ATOM 793 N N . PHE A 1 97 ? 42.800 -0.095 15.976 1.00 89.62 97 PHE A N 1
ATOM 794 C CA . PHE A 1 97 ? 41.364 0.072 16.203 1.00 89.62 97 PHE A CA 1
ATOM 795 C C . PHE A 1 97 ? 41.037 1.549 16.405 1.00 89.62 97 PHE A C 1
ATOM 797 O O . PHE A 1 97 ? 41.718 2.223 17.178 1.00 89.62 97 PHE A O 1
ATOM 804 N N . ILE A 1 98 ? 40.006 2.037 15.722 1.00 86.56 98 ILE A N 1
ATOM 805 C CA . ILE A 1 98 ? 39.616 3.450 15.700 1.00 86.56 98 ILE A CA 1
ATOM 806 C C . ILE A 1 98 ? 38.093 3.521 15.836 1.00 86.56 98 ILE A C 1
ATOM 808 O O . ILE A 1 98 ? 37.392 2.698 15.254 1.00 86.56 98 ILE A O 1
ATOM 812 N N . LEU A 1 99 ? 37.570 4.482 16.598 1.00 81.56 99 LEU A N 1
ATOM 813 C CA . LEU A 1 99 ? 36.130 4.763 16.599 1.00 81.56 99 LEU A CA 1
ATOM 814 C C . LEU A 1 99 ? 35.710 5.319 15.239 1.00 81.56 99 LEU A C 1
ATOM 816 O O . LEU A 1 99 ? 36.428 6.136 14.664 1.00 81.56 99 LEU A O 1
ATOM 820 N N . ASP A 1 100 ? 34.566 4.879 14.725 1.00 76.44 100 ASP A N 1
ATOM 821 C CA . ASP A 1 100 ? 34.039 5.360 13.454 1.00 76.44 100 ASP A CA 1
ATOM 822 C C . ASP A 1 100 ? 33.438 6.775 13.603 1.00 76.44 100 ASP A C 1
ATOM 824 O O . ASP A 1 100 ? 32.372 6.937 14.206 1.00 76.44 100 ASP A O 1
ATOM 828 N N . PRO A 1 101 ? 34.075 7.824 13.043 1.00 59.31 101 PRO A N 1
ATOM 829 C CA . PRO A 1 101 ? 33.583 9.195 13.159 1.00 59.31 101 PRO A CA 1
ATOM 830 C C . PRO A 1 101 ? 32.326 9.456 12.309 1.00 59.31 101 PRO A C 1
ATOM 832 O O . PRO A 1 101 ? 31.695 10.501 12.450 1.00 59.31 101 PRO A O 1
ATOM 835 N N . SER A 1 102 ? 31.949 8.539 11.407 1.00 56.66 102 SER A N 1
ATOM 836 C CA . SER A 1 102 ? 30.728 8.671 10.601 1.00 56.66 102 SER A CA 1
ATOM 837 C C . SER A 1 102 ? 29.451 8.375 11.398 1.00 56.66 102 SER A C 1
ATOM 839 O O . SER A 1 102 ? 28.375 8.843 11.024 1.00 56.66 102 SER A O 1
ATOM 841 N N . ILE A 1 103 ? 29.565 7.682 12.538 1.00 53.38 103 ILE A N 1
ATOM 842 C CA . ILE A 1 103 ? 28.425 7.379 13.415 1.00 53.38 103 ILE A CA 1
ATOM 843 C C . ILE A 1 103 ? 28.180 8.498 14.437 1.00 53.38 103 ILE A C 1
ATOM 845 O O . ILE A 1 103 ? 27.026 8.827 14.697 1.00 53.38 103 ILE A O 1
ATOM 849 N N . SER A 1 104 ? 29.216 9.220 14.876 1.00 48.81 104 S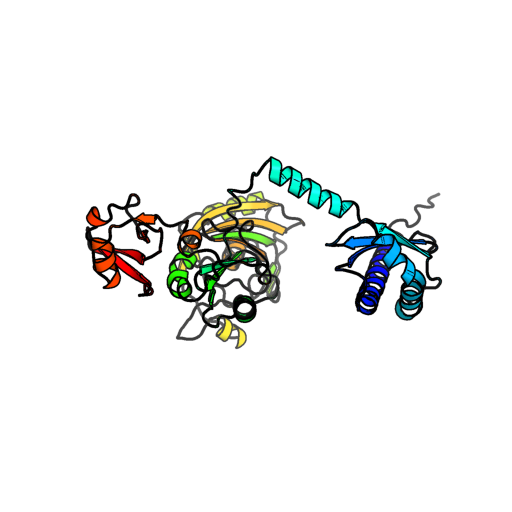ER A N 1
ATOM 850 C CA . SER A 1 104 ? 29.049 10.460 15.660 1.00 48.81 104 SER A CA 1
ATOM 851 C C . SER A 1 104 ? 28.437 11.615 14.847 1.00 48.81 104 SER A C 1
ATOM 853 O O . SER A 1 104 ? 27.879 12.556 15.415 1.00 48.81 104 SER A O 1
ATOM 855 N N . ALA A 1 105 ? 28.452 11.531 13.511 1.00 46.31 105 ALA A N 1
ATOM 856 C CA . ALA A 1 105 ? 27.662 12.412 12.654 1.00 46.31 105 ALA A CA 1
ATOM 857 C C . ALA A 1 105 ? 26.164 12.061 12.661 1.00 46.31 105 ALA A C 1
ATOM 859 O O . ALA A 1 105 ? 25.353 12.970 12.519 1.00 46.31 105 ALA A O 1
ATOM 860 N N . SER A 1 106 ? 25.786 10.794 12.871 1.00 41.44 106 SER A N 1
ATOM 861 C CA . SER A 1 106 ? 24.372 10.394 12.967 1.00 41.44 106 SER A CA 1
ATOM 862 C C . SER A 1 106 ? 23.744 10.918 14.256 1.00 41.44 106 SER A C 1
ATOM 864 O O . SER A 1 106 ? 22.687 11.527 14.188 1.00 41.44 106 SER A O 1
ATOM 866 N N . THR A 1 107 ? 24.449 10.850 15.390 1.00 46.00 107 THR A N 1
ATOM 867 C CA . THR A 1 107 ? 23.984 11.441 16.659 1.00 46.00 107 THR A CA 1
ATOM 868 C C . THR A 1 107 ? 23.830 12.958 16.561 1.00 46.00 107 THR A C 1
ATOM 870 O O . THR A 1 107 ? 22.854 13.520 17.041 1.00 46.00 107 THR A O 1
ATOM 873 N N . ARG A 1 108 ? 24.752 13.639 15.868 1.00 47.59 108 ARG A N 1
ATOM 874 C CA . ARG A 1 108 ? 24.672 15.090 15.645 1.00 47.59 108 ARG A CA 1
ATOM 875 C C . ARG A 1 108 ? 23.572 15.469 14.652 1.00 47.59 108 ARG A C 1
ATOM 877 O O . ARG A 1 108 ? 22.978 16.532 14.790 1.00 47.59 108 ARG A O 1
ATOM 884 N N . ILE A 1 109 ? 23.302 14.625 13.654 1.00 51.75 109 ILE A N 1
ATOM 885 C CA . ILE A 1 109 ? 22.157 14.777 12.749 1.00 51.75 109 ILE A CA 1
ATOM 886 C C . ILE A 1 109 ? 20.861 14.551 13.524 1.00 51.75 109 ILE A C 1
ATOM 888 O O . ILE A 1 109 ? 19.968 15.367 13.371 1.00 51.75 109 ILE A O 1
ATOM 892 N N . ASP A 1 110 ? 20.775 13.552 14.400 1.00 52.81 110 ASP A N 1
ATOM 893 C CA . ASP A 1 110 ? 19.612 13.308 15.259 1.00 52.81 110 ASP A CA 1
ATOM 894 C C . ASP A 1 110 ? 19.393 14.452 16.265 1.00 52.81 110 ASP A C 1
ATOM 896 O O . ASP A 1 110 ? 18.260 14.874 16.475 1.00 52.81 110 ASP A O 1
ATOM 900 N N . GLU A 1 111 ? 20.458 15.039 16.821 1.00 51.94 111 GLU A N 1
ATOM 901 C CA . GLU A 1 111 ? 20.394 16.235 17.676 1.00 51.94 111 GLU A CA 1
ATOM 902 C C . GLU A 1 111 ? 19.963 17.486 16.895 1.00 51.94 111 GLU A C 1
ATOM 904 O O . GLU A 1 111 ? 19.124 18.256 17.360 1.00 51.94 111 GLU A O 1
ATOM 909 N N . ILE A 1 112 ? 20.493 17.693 15.685 1.00 49.53 112 ILE A N 1
ATOM 910 C CA . ILE A 1 112 ? 20.093 18.803 14.807 1.00 49.53 112 ILE A CA 1
ATOM 911 C C . ILE A 1 112 ? 18.653 18.601 14.309 1.00 49.53 112 ILE A C 1
ATOM 913 O O . ILE A 1 112 ? 17.878 19.557 14.275 1.00 49.53 112 ILE A O 1
ATOM 917 N N . LEU A 1 113 ? 18.258 17.372 13.976 1.00 50.00 113 LEU A N 1
ATOM 918 C CA . LEU A 1 113 ? 16.886 17.010 13.632 1.00 50.00 113 LEU A CA 1
ATOM 919 C C . LEU A 1 113 ? 15.966 17.199 14.837 1.00 50.00 113 LEU A C 1
ATOM 921 O O . LEU A 1 113 ? 14.881 17.722 14.648 1.00 50.00 113 LEU A O 1
ATOM 925 N N . ALA A 1 114 ? 16.390 16.906 16.067 1.00 52.44 114 ALA A N 1
ATOM 926 C CA . ALA A 1 114 ? 15.608 17.191 17.273 1.00 52.44 114 ALA A CA 1
ATOM 927 C C . ALA A 1 114 ? 15.441 18.701 17.540 1.00 52.44 114 ALA A C 1
ATOM 929 O O . ALA A 1 114 ? 14.426 19.117 18.101 1.00 52.44 114 ALA A O 1
ATOM 930 N N . ILE A 1 115 ? 16.401 19.533 17.112 1.00 51.91 115 ILE A N 1
ATOM 931 C CA . ILE A 1 115 ? 16.316 21.002 17.182 1.00 51.91 115 ILE A CA 1
ATOM 932 C C . ILE A 1 115 ? 15.327 21.562 16.141 1.00 51.91 115 ILE A C 1
ATOM 934 O O . ILE A 1 115 ? 14.587 22.496 16.448 1.00 51.91 115 ILE A O 1
ATOM 938 N N . TYR A 1 116 ? 15.297 21.011 14.921 1.00 42.84 116 TYR A N 1
ATOM 939 C CA . TYR A 1 116 ? 14.455 21.514 13.817 1.00 42.84 116 TYR A CA 1
ATOM 940 C C . TYR A 1 116 ? 13.105 20.795 13.662 1.00 42.84 116 TYR A C 1
ATOM 942 O O . TYR A 1 116 ? 12.164 21.351 13.096 1.00 42.84 116 TYR A O 1
ATOM 950 N N . MET A 1 117 ? 12.994 19.579 14.183 1.00 42.88 117 MET A N 1
ATOM 951 C CA . MET A 1 117 ? 11.786 18.770 14.297 1.00 42.88 117 MET A CA 1
ATOM 952 C C . MET A 1 117 ? 11.596 18.461 15.783 1.00 42.88 117 MET A C 1
ATOM 954 O O . MET A 1 117 ? 11.945 17.362 16.224 1.00 42.88 117 MET A O 1
ATOM 958 N N . PRO A 1 118 ? 11.079 19.414 16.584 1.00 35.81 118 PRO A N 1
ATOM 959 C CA . PRO A 1 118 ? 10.801 19.122 17.978 1.00 35.81 118 PRO A CA 1
ATOM 960 C C . PRO A 1 118 ? 9.909 17.875 18.017 1.00 35.81 118 PRO A C 1
ATOM 962 O O . PRO A 1 118 ? 8.889 17.848 17.313 1.00 35.81 118 PRO A O 1
ATOM 965 N N . PRO A 1 119 ? 10.276 16.826 18.778 1.00 37.41 119 PRO A N 1
ATOM 966 C CA . PRO A 1 119 ? 9.409 15.675 18.935 1.00 37.41 119 PRO A CA 1
ATOM 967 C C . PRO A 1 119 ? 8.062 16.208 19.410 1.00 37.41 119 PRO A C 1
ATOM 969 O O . PRO A 1 119 ? 7.996 16.916 20.420 1.00 37.41 119 PRO A O 1
ATOM 972 N N . LYS A 1 120 ? 6.991 15.918 18.654 1.00 38.97 120 LYS A N 1
ATOM 973 C CA . LYS A 1 120 ? 5.623 16.090 19.149 1.00 38.97 120 LYS A CA 1
ATOM 974 C C . LYS A 1 120 ? 5.608 15.419 20.506 1.00 38.97 120 LYS A C 1
ATOM 976 O O . LYS A 1 120 ? 5.761 14.206 20.548 1.00 38.97 120 LYS A O 1
ATOM 981 N N . SER A 1 121 ? 5.538 16.243 21.553 1.00 32.91 121 SER A N 1
ATOM 982 C CA . SER A 1 121 ? 5.392 15.884 22.958 1.00 32.91 121 SER A CA 1
ATOM 983 C C . SER A 1 121 ? 5.736 14.424 23.225 1.00 32.91 121 SER A C 1
ATOM 985 O O . SER A 1 121 ? 4.884 13.550 23.046 1.00 32.91 121 SER A O 1
ATOM 987 N N . LEU A 1 122 ? 6.961 14.178 23.690 1.00 33.69 122 LEU A N 1
ATOM 988 C CA . LEU A 1 122 ? 7.294 12.967 24.426 1.00 33.69 122 LEU A CA 1
ATOM 989 C C . LEU A 1 122 ? 6.437 12.965 25.709 1.00 33.69 122 LEU A C 1
ATOM 991 O O . LEU A 1 122 ? 6.907 13.199 26.818 1.00 33.69 122 LEU A O 1
ATOM 995 N N . ILE A 1 123 ? 5.132 12.738 25.557 1.00 31.22 123 ILE A N 1
ATOM 996 C CA . ILE A 1 123 ? 4.370 12.035 26.561 1.00 31.22 123 ILE A CA 1
ATOM 997 C C . ILE A 1 123 ? 5.106 10.710 26.594 1.00 31.22 123 ILE A C 1
ATOM 999 O O . ILE A 1 123 ? 5.033 9.918 25.655 1.00 31.22 123 ILE A O 1
ATOM 1003 N N . ILE A 1 124 ? 5.893 10.517 27.646 1.00 32.25 124 ILE A N 1
ATOM 1004 C CA . ILE A 1 124 ? 6.253 9.191 28.113 1.00 32.25 124 ILE A CA 1
ATOM 1005 C C . ILE A 1 124 ? 4.897 8.536 28.388 1.00 32.25 124 ILE A C 1
ATOM 1007 O O . ILE A 1 124 ? 4.357 8.611 29.490 1.00 32.25 124 ILE A O 1
ATOM 1011 N N . MET A 1 125 ? 4.281 7.993 27.333 1.00 32.97 125 MET A N 1
ATOM 1012 C CA . MET A 1 125 ? 3.206 7.039 27.448 1.00 32.97 125 MET A CA 1
ATOM 1013 C C . MET A 1 125 ? 3.894 5.894 28.158 1.00 32.97 125 MET A C 1
ATOM 1015 O O . MET A 1 125 ? 4.679 5.146 27.574 1.00 32.97 125 MET A O 1
ATOM 1019 N N . THR A 1 126 ? 3.657 5.820 29.464 1.00 32.12 126 THR A N 1
ATOM 1020 C CA . THR A 1 126 ? 3.627 4.548 30.165 1.00 32.12 126 THR A CA 1
ATOM 1021 C C . THR A 1 126 ? 3.051 3.551 29.171 1.00 32.12 126 THR A C 1
ATOM 1023 O O . THR A 1 126 ? 1.931 3.750 28.699 1.00 32.12 126 THR A O 1
ATOM 1026 N N . GLN A 1 127 ? 3.873 2.596 28.721 1.00 36.25 127 GLN A N 1
ATOM 1027 C CA . GLN A 1 127 ? 3.472 1.599 27.736 1.00 36.25 127 GLN A CA 1
ATOM 1028 C C . GLN A 1 127 ? 2.319 0.810 28.349 1.00 36.25 127 GLN A C 1
ATOM 1030 O O . GLN A 1 127 ? 2.499 -0.217 29.003 1.00 36.25 127 GLN A O 1
ATOM 1035 N N . THR A 1 128 ? 1.108 1.323 28.173 1.00 36.44 128 THR A N 1
ATOM 1036 C CA . THR A 1 128 ? -0.092 0.529 28.239 1.00 36.44 128 THR A CA 1
ATOM 1037 C C . THR A 1 128 ? 0.124 -0.506 27.156 1.00 36.44 128 THR A C 1
ATOM 1039 O O . THR A 1 128 ? 0.371 -0.202 25.993 1.00 36.44 128 THR A O 1
ATOM 1042 N N . THR A 1 129 ? 0.193 -1.758 27.580 1.00 47.19 129 THR A N 1
ATOM 1043 C CA . THR A 1 129 ? 0.384 -2.908 26.707 1.00 47.19 129 THR A CA 1
ATOM 1044 C C . THR A 1 129 ? -0.901 -3.100 25.907 1.00 47.19 129 THR A C 1
ATOM 1046 O O . THR A 1 129 ? -1.675 -4.026 26.155 1.00 47.19 129 THR A O 1
ATOM 1049 N N . THR A 1 130 ? -1.188 -2.189 24.974 1.00 60.78 130 THR A N 1
ATOM 1050 C CA . THR A 1 130 ? -2.380 -2.267 24.143 1.00 60.78 130 THR A CA 1
ATOM 1051 C C . THR A 1 130 ? -2.223 -3.458 23.207 1.00 60.78 130 THR A C 1
ATOM 1053 O O . THR A 1 130 ? -1.456 -3.483 22.253 1.00 60.78 130 THR A O 1
ATOM 1056 N N . LYS A 1 131 ? -2.949 -4.540 23.516 1.00 79.25 131 LYS A N 1
ATOM 1057 C CA . LYS A 1 131 ? -2.952 -5.784 22.718 1.00 79.25 131 LYS A CA 1
ATOM 1058 C C . LYS A 1 131 ? -3.670 -5.617 21.372 1.00 79.25 131 LYS A C 1
ATOM 1060 O O . LYS A 1 131 ? -3.801 -6.581 20.607 1.00 79.25 131 LYS A O 1
ATOM 1065 N N . HIS A 1 132 ? -4.241 -4.442 21.121 1.00 90.62 132 HIS A N 1
ATOM 1066 C CA . HIS A 1 132 ? -5.114 -4.137 20.000 1.00 90.62 132 HIS A CA 1
ATOM 1067 C C . HIS A 1 132 ? -4.707 -2.801 19.409 1.00 90.62 132 HIS A C 1
ATOM 1069 O O . HIS A 1 132 ? -4.740 -1.795 20.099 1.00 90.62 132 HIS A O 1
ATOM 1075 N N . GLY A 1 133 ? -4.370 -2.801 18.130 1.00 95.69 133 GLY A N 1
ATOM 1076 C CA . GLY A 1 133 ? -3.849 -1.614 17.478 1.00 95.69 133 GLY A CA 1
ATOM 1077 C C . GLY A 1 133 ? -3.293 -1.956 16.113 1.00 95.69 133 GLY A C 1
ATOM 1078 O O . GLY A 1 133 ? -3.468 -3.080 15.622 1.00 95.69 133 GLY A O 1
ATOM 1079 N N . PHE A 1 134 ? -2.623 -0.992 15.509 1.00 98.00 134 PHE A N 1
ATOM 1080 C CA . PHE A 1 134 ? -1.914 -1.192 14.256 1.00 98.00 134 PHE A CA 1
ATOM 1081 C C . PHE A 1 134 ? -0.408 -1.190 14.492 1.00 98.00 134 PHE A C 1
ATOM 1083 O O . PHE A 1 134 ? 0.060 -0.679 15.498 1.00 98.00 134 PHE A O 1
ATOM 1090 N N . ALA A 1 135 ? 0.354 -1.773 13.578 1.00 97.94 135 ALA A N 1
ATOM 1091 C CA . ALA A 1 135 ? 1.800 -1.603 13.531 1.00 97.94 135 ALA A CA 1
ATOM 1092 C C . ALA A 1 135 ? 2.191 -1.262 12.096 1.00 97.94 135 ALA A C 1
ATOM 1094 O O . ALA A 1 135 ? 1.750 -1.937 11.161 1.00 97.94 135 ALA A O 1
ATOM 1095 N N . ILE A 1 136 ? 2.987 -0.211 11.924 1.00 98.12 136 ILE A N 1
ATOM 1096 C CA . ILE A 1 136 ? 3.459 0.239 10.616 1.00 98.12 136 ILE A CA 1
ATOM 1097 C C . ILE A 1 136 ? 4.847 -0.362 10.402 1.00 98.12 136 ILE A C 1
ATOM 1099 O O . ILE A 1 136 ? 5.796 -0.039 11.114 1.00 98.12 136 ILE A O 1
ATOM 1103 N N . VAL A 1 137 ? 4.952 -1.305 9.469 1.00 98.19 137 VAL A N 1
ATOM 1104 C CA . VAL A 1 137 ? 6.171 -2.095 9.269 1.00 98.19 137 VAL A CA 1
ATOM 1105 C C . VAL A 1 137 ? 6.819 -1.727 7.945 1.00 98.19 137 VAL A C 1
ATOM 1107 O O . VAL A 1 137 ? 6.133 -1.680 6.926 1.00 98.19 137 VAL A O 1
ATOM 1110 N N . ASP A 1 138 ? 8.133 -1.520 7.935 1.00 97.81 138 ASP A N 1
ATOM 1111 C CA . ASP A 1 138 ? 8.908 -1.487 6.695 1.00 97.81 138 ASP A CA 1
ATOM 1112 C C . ASP A 1 138 ? 9.264 -2.925 6.307 1.00 97.81 138 ASP A C 1
ATOM 1114 O O . ASP A 1 138 ? 10.111 -3.565 6.929 1.00 97.81 138 ASP A O 1
ATOM 1118 N N . LYS A 1 139 ? 8.553 -3.478 5.319 1.00 96.88 139 LYS A N 1
ATOM 1119 C CA . LYS A 1 139 ? 8.776 -4.849 4.867 1.00 96.88 139 LYS A CA 1
ATOM 1120 C C . LYS A 1 139 ? 10.113 -4.949 4.132 1.00 96.88 139 LYS A C 1
ATOM 1122 O O . LYS A 1 139 ? 10.292 -4.343 3.075 1.00 96.88 139 LYS A O 1
ATOM 1127 N N . GLU A 1 140 ? 10.975 -5.837 4.612 1.00 92.12 140 GLU A N 1
ATOM 1128 C CA . GLU A 1 140 ? 12.224 -6.196 3.944 1.00 92.12 140 GLU A CA 1
ATOM 1129 C C . GLU A 1 140 ? 12.006 -6.936 2.614 1.00 92.12 140 GLU A C 1
ATOM 1131 O O . GLU A 1 140 ? 10.962 -7.548 2.349 1.00 92.12 140 GLU A O 1
ATOM 1136 N N . THR A 1 141 ? 13.025 -6.897 1.758 1.00 91.94 141 THR A N 1
ATOM 1137 C CA . THR A 1 141 ? 13.032 -7.664 0.509 1.00 91.94 141 THR A CA 1
ATOM 1138 C C . THR A 1 141 ? 13.121 -9.168 0.784 1.00 91.94 141 THR A C 1
ATOM 1140 O O . THR A 1 141 ? 13.650 -9.599 1.805 1.00 91.94 141 THR A O 1
ATOM 1143 N N . GLY A 1 142 ? 12.568 -9.987 -0.108 1.00 88.56 142 GLY A N 1
ATOM 1144 C CA . GLY A 1 142 ? 12.561 -11.451 -0.004 1.00 88.56 142 GLY A CA 1
ATOM 1145 C C . GLY A 1 142 ? 11.468 -12.022 0.906 1.00 88.56 142 GLY A C 1
ATOM 1146 O O . GLY A 1 142 ? 11.035 -13.153 0.702 1.00 88.56 142 GLY A O 1
ATOM 1147 N N . TRP A 1 143 ? 10.948 -11.239 1.853 1.00 90.69 143 TRP A N 1
ATOM 1148 C CA . TRP A 1 143 ? 9.859 -11.663 2.735 1.00 90.69 143 TRP A CA 1
ATOM 1149 C C . TRP A 1 143 ? 8.499 -11.561 2.045 1.00 90.69 143 TRP A C 1
ATOM 1151 O O . TRP A 1 143 ? 8.146 -10.514 1.495 1.00 90.69 143 TRP A O 1
ATOM 1161 N N . THR A 1 144 ? 7.655 -12.590 2.139 1.00 91.19 144 THR A N 1
ATOM 1162 C CA . THR A 1 144 ? 6.233 -12.417 1.810 1.00 91.19 144 THR A CA 1
ATOM 1163 C C . THR A 1 144 ? 5.556 -11.565 2.891 1.00 91.19 144 THR A C 1
ATOM 1165 O O . THR A 1 144 ? 5.977 -11.534 4.048 1.00 91.19 144 THR A O 1
ATOM 1168 N N . SER A 1 145 ? 4.427 -10.918 2.576 1.00 92.12 145 SER A N 1
ATOM 1169 C CA . SER A 1 145 ? 3.633 -10.244 3.624 1.00 92.12 145 SER A CA 1
ATOM 1170 C C . SER A 1 145 ? 3.146 -11.205 4.722 1.00 92.12 145 SER A C 1
ATOM 1172 O O . SER A 1 145 ? 2.898 -10.776 5.846 1.00 92.12 145 SER A O 1
ATOM 1174 N N . HIS A 1 146 ? 3.006 -12.501 4.417 1.00 91.56 146 HIS A N 1
ATOM 1175 C CA . HIS A 1 146 ? 2.613 -13.511 5.403 1.00 91.56 146 HIS A CA 1
ATOM 1176 C C . HIS A 1 146 ? 3.766 -13.877 6.342 1.00 91.56 146 HIS A C 1
ATOM 1178 O O . HIS A 1 146 ? 3.508 -14.139 7.516 1.00 91.56 146 HIS A O 1
ATOM 1184 N N . ASP A 1 147 ? 5.011 -13.833 5.867 1.00 93.38 147 ASP A N 1
ATOM 1185 C CA . ASP A 1 147 ? 6.195 -14.049 6.705 1.00 93.38 147 ASP A CA 1
ATOM 1186 C C . ASP A 1 147 ? 6.322 -12.934 7.745 1.00 93.38 147 ASP A C 1
ATOM 1188 O O . ASP A 1 147 ? 6.525 -13.213 8.928 1.00 93.38 147 ASP A O 1
ATOM 1192 N N . VAL A 1 148 ? 6.065 -11.679 7.348 1.00 96.38 148 VAL A N 1
ATOM 1193 C CA . VAL A 1 148 ? 6.013 -10.548 8.292 1.00 96.38 148 VAL A CA 1
ATOM 1194 C C . VAL A 1 148 ? 4.951 -10.788 9.361 1.00 96.38 148 VAL A C 1
ATOM 1196 O O . VAL A 1 148 ? 5.222 -10.626 10.547 1.00 96.38 148 VAL A O 1
ATOM 1199 N N . VAL A 1 149 ? 3.749 -11.231 8.972 1.00 95.19 149 VAL A N 1
ATOM 1200 C CA . VAL A 1 149 ? 2.689 -11.585 9.931 1.00 95.19 149 VAL A CA 1
ATOM 1201 C C . VAL A 1 149 ? 3.138 -12.717 10.858 1.00 95.19 149 VAL A C 1
ATOM 1203 O O . VAL A 1 149 ? 2.867 -12.663 12.057 1.00 95.19 149 VAL A O 1
ATOM 1206 N N . ALA A 1 150 ? 3.816 -13.744 10.341 1.00 93.56 150 ALA A N 1
ATOM 1207 C CA . ALA A 1 150 ? 4.305 -14.860 11.147 1.00 93.56 150 ALA A CA 1
ATOM 1208 C C . ALA A 1 150 ? 5.323 -14.396 12.198 1.00 93.56 150 ALA A C 1
ATOM 1210 O O . ALA A 1 150 ? 5.187 -14.744 13.371 1.00 93.56 150 ALA A O 1
ATOM 1211 N N . LYS A 1 151 ? 6.274 -13.547 11.804 1.00 93.94 151 LYS A N 1
ATOM 1212 C CA . LYS A 1 151 ? 7.254 -12.936 12.707 1.00 93.94 151 LYS A CA 1
ATOM 1213 C C . LYS A 1 151 ? 6.597 -12.011 13.733 1.00 93.94 151 LYS A C 1
ATOM 1215 O O . LYS A 1 151 ? 6.865 -12.139 14.927 1.00 93.94 151 LYS A O 1
ATOM 1220 N N . ALA A 1 152 ? 5.649 -11.182 13.298 1.00 94.06 152 ALA A N 1
ATOM 1221 C CA . ALA A 1 152 ? 4.883 -10.279 14.153 1.00 94.06 152 ALA A CA 1
ATOM 1222 C C . ALA A 1 152 ? 4.139 -11.010 15.282 1.00 94.06 152 ALA A C 1
ATOM 1224 O O . ALA A 1 152 ? 4.016 -10.481 16.385 1.00 94.06 152 ALA A O 1
ATOM 1225 N N . ARG A 1 153 ? 3.664 -12.244 15.049 1.00 92.31 153 ARG A N 1
ATOM 1226 C CA . ARG A 1 153 ? 3.013 -13.050 16.101 1.00 92.31 153 ARG A CA 1
ATOM 1227 C C . ARG A 1 153 ? 3.953 -13.348 17.267 1.00 92.31 153 ARG A C 1
ATOM 1229 O O . ARG A 1 153 ? 3.494 -13.383 18.407 1.00 92.31 153 ARG A O 1
ATOM 1236 N N . GLY A 1 154 ? 5.237 -13.563 16.977 1.00 90.62 154 GLY A N 1
ATOM 1237 C CA . GLY A 1 154 ? 6.285 -13.730 17.982 1.00 90.62 154 GLY A CA 1
ATOM 1238 C C . GLY A 1 154 ? 6.592 -12.416 18.695 1.00 90.62 154 GLY A C 1
ATOM 1239 O O . GLY A 1 154 ? 6.527 -12.371 19.921 1.00 90.62 154 GLY A O 1
ATOM 1240 N N . THR A 1 155 ? 6.835 -11.343 17.931 1.00 91.75 155 THR A N 1
ATOM 1241 C CA . THR A 1 155 ? 7.169 -10.010 18.467 1.00 91.75 155 THR A CA 1
ATOM 1242 C C . THR A 1 155 ? 6.081 -9.475 19.399 1.00 91.75 155 THR A C 1
ATOM 1244 O O . THR A 1 155 ? 6.350 -9.131 20.546 1.00 91.75 155 THR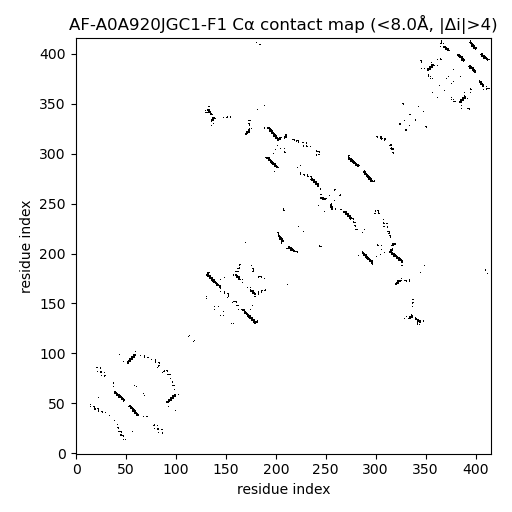 A O 1
ATOM 1247 N N . PHE A 1 156 ? 4.828 -9.471 18.943 1.00 90.88 156 PHE A N 1
ATOM 1248 C CA . PHE A 1 156 ? 3.700 -8.898 19.683 1.00 90.88 156 PHE A CA 1
ATOM 1249 C C . PHE A 1 156 ? 2.960 -9.909 20.565 1.00 90.88 156 PHE A C 1
ATOM 1251 O O . PHE A 1 156 ? 1.949 -9.572 21.182 1.00 90.88 156 PHE A O 1
ATOM 1258 N N . LYS A 1 157 ? 3.425 -11.165 20.610 1.00 90.06 157 LYS A N 1
ATOM 1259 C CA . LYS A 1 157 ? 2.856 -12.247 21.432 1.00 90.06 157 LYS A CA 1
ATOM 1260 C C . LYS A 1 157 ? 1.336 -12.415 21.262 1.00 90.06 157 LYS A C 1
ATOM 1262 O O . LYS A 1 157 ? 0.616 -12.720 22.213 1.00 90.06 157 LYS A O 1
ATOM 1267 N N . THR A 1 158 ? 0.825 -12.246 20.039 1.00 88.62 158 THR A N 1
ATOM 1268 C CA . THR A 1 158 ? -0.595 -12.442 19.706 1.00 88.62 158 THR A CA 1
ATOM 1269 C C . THR A 1 158 ? -0.767 -13.213 18.403 1.00 88.62 158 THR A C 1
ATOM 1271 O O . THR A 1 158 ? -0.064 -12.987 17.425 1.00 88.62 158 THR A O 1
ATOM 1274 N N . LYS A 1 159 ? -1.733 -14.138 18.361 1.00 89.06 159 LYS A N 1
ATOM 1275 C CA . LYS A 1 159 ? -2.012 -14.943 17.157 1.00 89.06 159 LYS A CA 1
ATOM 1276 C C . LYS A 1 159 ? -2.864 -14.195 16.126 1.00 89.06 159 LYS A C 1
ATOM 1278 O O . LYS A 1 159 ? -2.776 -14.486 14.930 1.00 89.06 159 LYS A O 1
ATOM 1283 N N . LYS A 1 160 ? -3.698 -13.252 16.580 1.00 92.19 160 LYS A N 1
ATOM 1284 C CA . LYS A 1 160 ? -4.688 -12.545 15.756 1.00 92.19 160 LYS A CA 1
ATOM 1285 C C . LYS A 1 160 ? -4.048 -11.320 15.105 1.00 92.19 160 LYS A C 1
ATOM 1287 O O . LYS A 1 160 ? -4.191 -10.211 15.609 1.00 92.19 160 LYS A O 1
ATOM 1292 N N . ILE A 1 161 ? -3.345 -11.549 14.000 1.00 96.31 161 ILE A N 1
ATOM 1293 C CA . ILE A 1 161 ? -2.700 -10.513 13.186 1.00 96.31 161 ILE A CA 1
ATOM 1294 C C . ILE A 1 161 ? -3.092 -10.707 11.718 1.00 96.31 161 ILE A C 1
ATOM 1296 O O . ILE A 1 161 ? -3.141 -11.841 11.236 1.00 96.31 161 ILE A O 1
ATOM 1300 N N . GLY A 1 162 ? -3.364 -9.603 11.023 1.00 94.44 162 GLY A N 1
ATOM 1301 C CA . GLY A 1 162 ? -3.526 -9.532 9.567 1.00 94.44 162 GLY A CA 1
ATOM 1302 C C . GLY A 1 162 ? -2.787 -8.321 8.992 1.00 94.44 162 GLY A C 1
ATOM 1303 O O . GLY A 1 162 ? -2.233 -7.536 9.758 1.00 94.44 162 GLY A O 1
ATOM 1304 N N . HIS A 1 163 ? -2.795 -8.151 7.668 1.00 96.31 163 HIS A N 1
ATOM 1305 C CA . HIS A 1 163 ? -2.127 -7.036 6.983 1.00 96.31 163 HIS A CA 1
ATOM 1306 C C . HIS A 1 163 ? -3.069 -6.297 6.009 1.00 96.31 163 HIS A C 1
ATOM 1308 O O . HIS A 1 163 ? -4.058 -6.868 5.549 1.00 96.31 163 HIS A O 1
ATOM 1314 N N . SER A 1 164 ? -2.762 -5.038 5.679 1.00 89.62 164 SER A N 1
ATOM 1315 C CA . SER A 1 164 ? -3.613 -4.107 4.905 1.00 89.62 164 SER A CA 1
ATOM 1316 C C . SER A 1 164 ? -3.413 -4.137 3.379 1.00 89.62 164 SER A C 1
ATOM 1318 O O . SER A 1 164 ? -3.563 -3.132 2.683 1.00 89.62 164 SER A O 1
ATOM 1320 N N . GLY A 1 165 ? -3.035 -5.297 2.845 1.00 87.00 165 GLY A N 1
ATOM 1321 C CA . GLY A 1 165 ? -2.708 -5.469 1.427 1.00 87.00 165 GLY A CA 1
ATOM 1322 C C . GLY A 1 165 ? -1.332 -6.088 1.214 1.00 87.00 165 GLY A C 1
ATOM 1323 O O . GLY A 1 165 ? -0.384 -5.822 1.954 1.00 87.00 165 GLY A O 1
ATOM 1324 N N . THR A 1 166 ? -1.242 -6.979 0.232 1.00 90.00 166 THR A N 1
ATOM 1325 C CA . THR A 1 166 ? -0.031 -7.757 -0.049 1.00 90.00 166 THR A CA 1
ATOM 1326 C C . THR A 1 166 ? 1.019 -6.894 -0.748 1.00 90.00 166 THR A C 1
ATOM 1328 O O . THR A 1 166 ? 0.692 -6.104 -1.630 1.00 90.00 166 THR A O 1
ATOM 1331 N N . LEU A 1 167 ? 2.276 -7.064 -0.351 1.00 91.31 167 LEU A N 1
ATOM 1332 C CA . LEU A 1 167 ? 3.456 -6.734 -1.144 1.00 91.31 167 LEU A CA 1
ATOM 1333 C C . LEU A 1 167 ? 4.085 -8.039 -1.616 1.00 91.31 167 LEU A C 1
ATOM 1335 O O . LEU A 1 167 ? 4.236 -8.975 -0.823 1.00 91.31 167 LEU A O 1
ATOM 1339 N N . ASP A 1 168 ? 4.440 -8.083 -2.896 1.00 87.50 168 ASP A N 1
ATOM 1340 C CA . ASP A 1 168 ? 5.176 -9.206 -3.467 1.00 87.50 168 ASP A CA 1
ATOM 1341 C C . ASP A 1 168 ? 6.534 -9.364 -2.746 1.00 87.50 168 ASP A C 1
ATOM 1343 O O . ASP A 1 168 ? 7.065 -8.377 -2.226 1.00 87.50 168 ASP A O 1
ATOM 1347 N N . PRO A 1 169 ? 7.114 -10.578 -2.684 1.00 87.38 169 PRO A N 1
ATOM 1348 C CA . PRO A 1 169 ? 8.381 -10.815 -1.989 1.00 87.38 169 PRO A CA 1
ATOM 1349 C C . PRO A 1 169 ? 9.518 -9.835 -2.330 1.00 87.38 169 PRO A C 1
ATOM 1351 O O . PRO A 1 169 ? 10.096 -9.292 -1.386 1.00 87.38 169 PRO A O 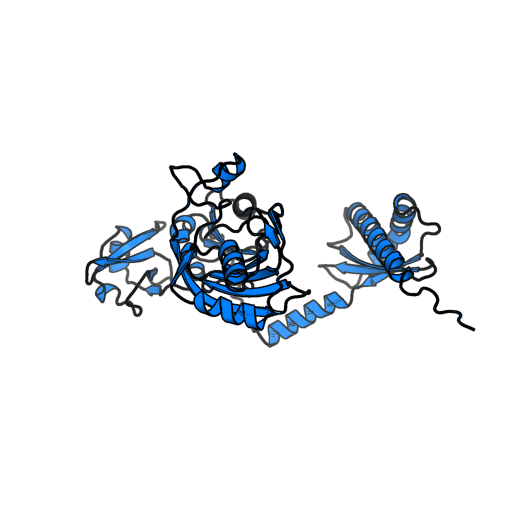1
ATOM 1354 N N . PRO A 1 170 ? 9.812 -9.520 -3.610 1.00 87.62 170 PRO A N 1
ATOM 1355 C CA . PRO A 1 170 ? 10.885 -8.581 -3.951 1.00 87.62 170 PRO A CA 1
ATOM 1356 C C . PRO A 1 170 ? 10.534 -7.109 -3.675 1.00 87.62 170 PRO A C 1
ATOM 1358 O O . PRO A 1 170 ? 11.422 -6.258 -3.660 1.00 87.62 170 PRO A O 1
ATOM 1361 N N . ALA A 1 171 ? 9.255 -6.777 -3.464 1.00 93.56 171 ALA A N 1
ATOM 1362 C CA . ALA A 1 171 ? 8.850 -5.415 -3.131 1.00 93.56 171 ALA A CA 1
ATOM 1363 C C . ALA A 1 171 ? 9.186 -5.089 -1.668 1.00 93.56 171 ALA A C 1
ATOM 1365 O O . ALA A 1 171 ? 9.179 -5.978 -0.827 1.00 93.56 171 ALA A O 1
ATOM 1366 N N . THR A 1 172 ? 9.428 -3.825 -1.332 1.00 97.50 172 THR A N 1
ATOM 1367 C CA . THR A 1 172 ? 9.725 -3.372 0.044 1.00 97.50 172 THR A CA 1
ATOM 1368 C C . THR A 1 172 ? 8.768 -2.271 0.497 1.00 97.50 172 THR A C 1
ATOM 1370 O O . THR A 1 172 ? 7.908 -1.836 -0.277 1.00 97.50 172 THR A O 1
ATOM 1373 N N . GLY A 1 173 ? 8.905 -1.802 1.736 1.00 97.81 173 GLY A N 1
ATOM 1374 C CA . GLY A 1 173 ? 8.222 -0.600 2.207 1.00 97.81 173 GLY A CA 1
ATOM 1375 C C . GLY A 1 173 ? 7.007 -0.869 3.082 1.00 97.81 173 GLY A C 1
ATOM 1376 O O . GLY A 1 173 ? 6.814 -1.961 3.619 1.00 97.81 173 GLY A O 1
ATOM 1377 N N . VAL A 1 174 ? 6.178 0.162 3.220 1.00 98.44 174 VAL A N 1
ATOM 1378 C CA . VAL A 1 174 ? 5.117 0.264 4.223 1.00 98.44 174 VAL A CA 1
ATOM 1379 C C . VAL A 1 174 ? 4.117 -0.890 4.114 1.00 98.44 174 VAL A C 1
ATOM 1381 O O . VAL A 1 174 ? 3.426 -1.080 3.107 1.00 98.44 174 VAL A O 1
ATOM 1384 N N . LEU A 1 175 ? 3.980 -1.651 5.194 1.00 98.31 175 LEU A N 1
ATOM 1385 C CA . LEU A 1 175 ? 3.000 -2.709 5.395 1.00 98.31 175 LEU A CA 1
ATOM 1386 C C . LEU A 1 175 ? 2.330 -2.502 6.753 1.00 98.31 175 LEU A C 1
ATOM 1388 O O . LEU A 1 175 ? 2.966 -2.634 7.793 1.00 98.31 175 LEU A O 1
ATOM 1392 N N . ILE A 1 176 ? 1.028 -2.212 6.753 1.00 98.44 176 ILE A N 1
ATOM 1393 C CA . ILE A 1 176 ? 0.294 -1.994 8.003 1.00 98.44 176 ILE A CA 1
ATOM 1394 C C . ILE A 1 176 ? -0.276 -3.323 8.482 1.00 98.44 176 ILE A C 1
ATOM 1396 O O . ILE A 1 176 ? -1.027 -3.996 7.768 1.00 98.44 176 ILE A O 1
ATOM 1400 N N . LEU A 1 177 ? 0.080 -3.692 9.707 1.00 98.38 177 LEU A N 1
ATOM 1401 C CA . LEU A 1 177 ? -0.454 -4.846 10.409 1.00 98.38 177 LEU A CA 1
ATOM 1402 C C . LEU A 1 177 ? -1.580 -4.412 11.339 1.00 98.38 177 LEU A C 1
ATOM 1404 O O . LEU A 1 177 ? -1.477 -3.400 12.021 1.00 98.38 177 LEU A O 1
ATOM 1408 N N . GLY A 1 178 ? -2.647 -5.200 11.397 1.00 97.69 178 GLY A N 1
ATOM 1409 C CA . GLY A 1 178 ? -3.719 -5.036 12.374 1.00 97.69 178 GLY A CA 1
ATOM 1410 C C . GLY A 1 178 ? -3.620 -6.135 13.418 1.00 97.69 178 GLY A C 1
ATOM 1411 O O . GLY A 1 178 ? -3.606 -7.314 13.062 1.00 97.69 178 GLY A O 1
ATOM 1412 N N . LEU A 1 179 ? -3.588 -5.764 14.696 1.00 96.50 179 LEU A N 1
ATOM 1413 C CA . LEU A 1 179 ? -3.474 -6.671 15.831 1.00 96.50 179 LEU A CA 1
ATOM 1414 C C . LEU A 1 179 ? -4.792 -6.742 16.608 1.00 96.50 179 LEU A C 1
ATOM 1416 O O . LEU A 1 179 ? -5.423 -5.735 16.934 1.00 96.50 179 LEU A O 1
ATOM 1420 N N . GLY A 1 180 ? -5.238 -7.960 16.915 1.00 93.56 180 GLY A N 1
ATOM 1421 C CA . GLY A 1 180 ? -6.426 -8.205 17.725 1.00 93.56 180 GLY A CA 1
ATOM 1422 C C . GLY A 1 180 ? -7.693 -7.583 17.130 1.00 93.56 180 GLY A C 1
ATOM 1423 O O . GLY A 1 180 ? -8.125 -7.991 16.048 1.00 93.56 180 GLY A O 1
ATOM 1424 N N . LYS A 1 181 ? -8.320 -6.625 17.832 1.00 91.00 181 LYS A N 1
ATOM 1425 C CA . LYS A 1 181 ? -9.540 -5.935 17.362 1.00 91.00 181 LYS A CA 1
ATOM 1426 C C . LYS A 1 181 ? -9.307 -5.182 16.038 1.00 91.00 181 LYS A C 1
ATOM 1428 O O . LYS A 1 181 ? -10.199 -5.199 15.189 1.00 91.00 181 LYS A O 1
ATOM 1433 N N . ALA A 1 182 ? -8.101 -4.654 15.806 1.00 96.00 182 ALA A N 1
ATOM 1434 C CA . ALA A 1 182 ? -7.751 -3.902 14.597 1.00 96.00 182 ALA A CA 1
ATOM 1435 C C . ALA A 1 182 ? -7.817 -4.732 13.305 1.00 96.00 182 ALA A C 1
ATOM 1437 O O . ALA A 1 182 ? -8.038 -4.188 12.228 1.00 96.00 182 ALA A O 1
ATOM 1438 N N . THR A 1 183 ? -7.711 -6.066 13.389 1.00 94.88 183 THR A N 1
ATOM 1439 C CA . THR A 1 183 ? -7.865 -6.945 12.210 1.00 94.88 183 THR A CA 1
ATOM 1440 C C . THR A 1 183 ? -9.198 -6.745 11.483 1.00 94.88 183 THR A C 1
ATOM 1442 O O . THR A 1 183 ? -9.260 -6.891 10.267 1.00 94.88 183 THR A O 1
ATOM 1445 N N . ARG A 1 184 ? -10.261 -6.362 12.207 1.00 94.19 184 ARG A N 1
ATOM 1446 C CA . ARG A 1 184 ? -11.590 -6.073 11.636 1.00 94.19 184 ARG A CA 1
ATOM 1447 C C . ARG A 1 184 ? -11.634 -4.751 10.868 1.00 94.19 184 ARG A C 1
ATOM 1449 O O . ARG A 1 184 ? -12.540 -4.551 10.069 1.00 94.19 184 ARG A O 1
ATOM 1456 N N . LEU A 1 185 ? -10.671 -3.868 11.120 1.00 96.62 185 LEU A N 1
ATOM 1457 C CA . LEU A 1 185 ? -10.574 -2.529 10.544 1.00 96.62 185 LEU A CA 1
ATOM 1458 C C . LEU A 1 185 ? -9.632 -2.485 9.330 1.00 96.62 185 LEU A C 1
ATOM 1460 O O . LEU A 1 185 ? -9.617 -1.499 8.603 1.00 96.62 185 LEU A O 1
ATOM 1464 N N . LEU A 1 186 ? -8.878 -3.559 9.063 1.00 96.00 186 LEU A N 1
ATOM 1465 C CA . LEU A 1 186 ? -7.892 -3.604 7.975 1.00 96.00 186 LEU A CA 1
ATOM 1466 C C . LEU A 1 186 ? -8.476 -3.324 6.590 1.00 96.00 186 LEU A C 1
ATOM 1468 O O . LEU A 1 186 ? -7.747 -2.837 5.729 1.00 96.00 186 LEU A O 1
ATOM 1472 N N . ARG A 1 187 ? -9.768 -3.593 6.370 1.00 94.44 187 ARG A N 1
ATOM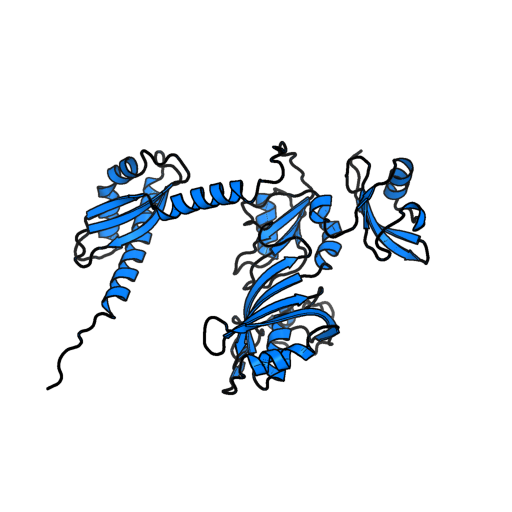 1473 C CA . ARG A 1 187 ? -10.433 -3.263 5.102 1.00 94.44 187 ARG A CA 1
ATOM 1474 C C . ARG A 1 187 ? -10.360 -1.762 4.796 1.00 94.44 187 ARG A C 1
ATOM 1476 O O . ARG A 1 187 ? -9.981 -1.396 3.698 1.00 94.44 187 ARG A O 1
ATOM 1483 N N . PHE A 1 188 ? -10.560 -0.915 5.807 1.00 96.06 188 PHE A N 1
ATOM 1484 C CA . PHE A 1 188 ? -10.504 0.537 5.657 1.00 96.06 188 PHE A CA 1
ATOM 1485 C C . PHE A 1 188 ? -9.088 0.995 5.305 1.00 96.06 188 PHE A C 1
ATOM 1487 O O . PHE A 1 188 ? -8.900 1.822 4.427 1.00 96.06 188 PHE A O 1
ATOM 1494 N N . ILE A 1 189 ? -8.063 0.405 5.919 1.00 96.56 189 ILE A N 1
ATOM 1495 C CA . ILE A 1 189 ? -6.666 0.712 5.575 1.00 96.56 189 ILE A CA 1
ATOM 1496 C C . ILE A 1 189 ? -6.309 0.207 4.163 1.00 96.56 189 ILE A C 1
ATOM 1498 O O . ILE A 1 189 ? -5.554 0.838 3.419 1.00 96.56 189 ILE A O 1
ATOM 1502 N N . THR A 1 190 ? -6.865 -0.940 3.766 1.00 94.88 190 THR A N 1
ATOM 1503 C CA . THR A 1 190 ? -6.653 -1.533 2.435 1.00 94.88 190 THR A CA 1
ATOM 1504 C C . THR A 1 190 ? -7.248 -0.662 1.328 1.00 94.88 190 THR A C 1
ATOM 1506 O O . THR A 1 190 ? -6.671 -0.598 0.242 1.00 94.88 190 THR A O 1
ATOM 1509 N N . ASP A 1 191 ? -8.315 0.079 1.618 1.00 94.31 191 ASP A N 1
ATOM 1510 C CA . ASP A 1 191 ? -8.995 0.942 0.649 1.00 94.31 191 ASP A CA 1
ATOM 1511 C C . ASP A 1 191 ? -8.369 2.339 0.507 1.00 94.31 191 ASP A C 1
ATOM 1513 O O . ASP A 1 191 ? -8.606 3.004 -0.497 1.00 94.31 191 ASP A O 1
ATOM 1517 N N . LEU A 1 192 ? -7.510 2.765 1.445 1.00 96.56 192 LEU A N 1
ATOM 1518 C CA . LEU A 1 192 ? -6.788 4.044 1.339 1.00 96.56 192 LEU A CA 1
ATOM 1519 C C . LEU A 1 192 ? -5.941 4.125 0.052 1.00 96.56 192 LEU A C 1
ATOM 1521 O O . LEU A 1 192 ? -5.512 3.091 -0.457 1.00 96.56 192 LEU A O 1
ATOM 1525 N N . PRO A 1 193 ? -5.604 5.313 -0.465 1.00 97.31 193 PRO A N 1
ATOM 1526 C CA . PRO A 1 193 ? -4.616 5.435 -1.535 1.00 97.31 193 PRO A CA 1
ATOM 1527 C C . PRO A 1 193 ? -3.256 4.853 -1.126 1.00 97.31 193 PRO A C 1
ATOM 1529 O O . PRO A 1 193 ? -2.917 4.795 0.059 1.00 97.31 193 PRO A O 1
ATOM 1532 N N . LYS A 1 194 ? -2.475 4.396 -2.103 1.00 98.25 194 LYS A N 1
ATOM 1533 C CA . LYS A 1 194 ? -1.102 3.923 -1.901 1.00 98.25 194 LYS A CA 1
ATOM 1534 C C . LYS A 1 194 ? -0.140 4.680 -2.796 1.00 98.25 194 LYS A C 1
ATOM 1536 O O . LYS A 1 194 ? -0.466 4.979 -3.945 1.00 98.25 194 LYS A O 1
ATOM 1541 N N . GLU A 1 195 ? 1.051 4.919 -2.270 1.00 98.69 195 GLU A N 1
ATOM 1542 C CA . GLU A 1 195 ? 2.147 5.555 -2.992 1.00 98.69 195 GLU A CA 1
ATOM 1543 C C . GLU A 1 195 ? 3.289 4.563 -3.176 1.00 98.69 195 GLU A C 1
ATOM 1545 O O . GLU A 1 195 ? 3.626 3.802 -2.264 1.00 98.69 195 GLU A O 1
ATOM 1550 N N . TYR A 1 196 ? 3.854 4.544 -4.378 1.00 98.69 196 TYR A N 1
ATOM 1551 C CA . TYR A 1 196 ? 4.947 3.659 -4.739 1.00 98.69 196 TYR A CA 1
ATOM 1552 C C . TYR A 1 196 ? 6.045 4.415 -5.471 1.00 98.69 196 TYR A C 1
ATOM 1554 O O . TYR A 1 196 ? 5.774 5.282 -6.305 1.00 98.69 196 TYR A O 1
ATOM 1562 N N . GLU A 1 197 ? 7.274 3.982 -5.223 1.00 98.50 197 GLU A N 1
ATOM 1563 C CA . GLU A 1 197 ? 8.427 4.244 -6.069 1.00 98.50 197 GLU A CA 1
ATOM 1564 C C . GLU A 1 197 ? 8.876 2.923 -6.701 1.00 98.50 197 GLU A C 1
ATOM 1566 O O . GLU A 1 197 ? 9.031 1.906 -6.019 1.00 98.50 197 GLU A O 1
ATOM 1571 N N . ALA A 1 198 ? 9.055 2.911 -8.018 1.00 97.88 198 ALA A N 1
ATOM 1572 C CA . ALA A 1 198 ? 9.477 1.731 -8.755 1.00 97.88 198 ALA A CA 1
ATOM 1573 C C . ALA A 1 198 ? 10.558 2.073 -9.774 1.00 97.88 198 ALA A C 1
ATOM 1575 O O . ALA A 1 198 ? 10.551 3.157 -10.353 1.00 97.88 198 ALA A O 1
ATOM 1576 N N . THR A 1 199 ? 11.450 1.128 -10.060 1.00 97.62 199 THR A N 1
ATOM 1577 C CA . THR A 1 199 ? 12.320 1.240 -11.234 1.00 97.62 199 THR A CA 1
ATOM 1578 C C . THR A 1 199 ? 11.690 0.535 -12.428 1.00 97.62 199 THR A C 1
ATOM 1580 O O . THR A 1 199 ? 11.239 -0.604 -12.333 1.00 97.62 199 THR A O 1
ATOM 1583 N N . MET A 1 200 ? 11.658 1.214 -13.569 1.00 97.62 200 MET A N 1
ATOM 1584 C CA . MET A 1 200 ? 11.182 0.693 -14.847 1.00 97.62 200 MET A CA 1
ATOM 1585 C C . MET A 1 200 ? 12.386 0.261 -15.674 1.00 97.62 200 MET A C 1
ATOM 1587 O O . MET A 1 200 ? 13.226 1.098 -15.999 1.00 97.62 200 MET A O 1
ATOM 1591 N N . VAL A 1 201 ? 12.476 -1.015 -16.037 1.00 97.56 201 VAL A N 1
ATOM 1592 C CA . VAL A 1 201 ? 13.537 -1.535 -16.911 1.00 97.56 201 VAL A CA 1
ATOM 1593 C C . VAL A 1 201 ? 12.974 -1.712 -18.315 1.00 97.56 201 VAL A C 1
ATOM 1595 O O . VAL A 1 201 ? 12.089 -2.538 -18.530 1.00 97.56 201 VAL A O 1
ATOM 1598 N N . ILE A 1 202 ? 13.487 -0.938 -19.272 1.00 98.06 202 ILE A N 1
ATOM 1599 C CA . ILE A 1 202 ? 12.965 -0.856 -20.640 1.00 98.06 202 ILE A CA 1
ATOM 1600 C C . ILE A 1 202 ? 13.799 -1.698 -21.614 1.00 98.06 202 ILE A C 1
ATOM 1602 O O . ILE A 1 202 ? 15.030 -1.735 -21.556 1.00 98.06 202 ILE A O 1
ATOM 1606 N N . GLY A 1 203 ? 13.114 -2.345 -22.557 1.00 96.50 203 GLY A N 1
ATOM 1607 C CA . GLY A 1 203 ? 13.684 -3.182 -23.614 1.00 96.50 203 GLY A CA 1
ATOM 1608 C C . GLY A 1 203 ? 13.501 -4.687 -23.398 1.00 96.50 203 GLY A C 1
ATOM 1609 O O . GLY A 1 203 ? 13.909 -5.480 -24.246 1.00 96.50 203 GLY A O 1
ATOM 1610 N N . THR A 1 204 ? 12.886 -5.103 -22.294 1.00 96.31 204 THR A N 1
ATOM 1611 C CA . THR A 1 204 ? 12.743 -6.514 -21.899 1.00 96.31 204 THR A CA 1
ATOM 1612 C C . THR A 1 204 ? 11.407 -6.747 -21.216 1.00 96.31 204 THR A C 1
ATOM 1614 O O . THR A 1 204 ? 11.055 -6.002 -20.303 1.00 96.31 204 THR A O 1
ATOM 1617 N N . GLU A 1 205 ? 10.725 -7.819 -21.603 1.00 95.31 205 GLU A N 1
ATOM 1618 C CA . GLU A 1 205 ? 9.528 -8.328 -20.931 1.00 95.31 205 GLU A CA 1
ATOM 1619 C C . GLU A 1 205 ? 9.861 -9.632 -20.202 1.00 95.31 205 GLU A C 1
ATOM 1621 O O . GLU A 1 205 ? 10.560 -10.494 -20.748 1.00 95.31 205 GLU A O 1
ATOM 1626 N N . THR A 1 206 ? 9.340 -9.775 -18.986 1.00 93.62 206 THR A N 1
ATOM 1627 C CA . THR A 1 206 ? 9.503 -10.963 -18.145 1.00 93.62 206 THR A CA 1
ATOM 1628 C C . THR A 1 206 ? 8.155 -11.613 -17.849 1.00 93.62 206 THR A C 1
ATOM 1630 O O . THR A 1 206 ? 7.113 -10.959 -17.879 1.00 93.62 206 THR A O 1
ATOM 1633 N N . SER A 1 207 ? 8.161 -12.906 -17.535 1.00 88.25 207 SER A N 1
ATOM 1634 C CA . SER A 1 207 ? 6.945 -13.692 -17.270 1.00 88.25 207 SER A CA 1
ATOM 1635 C C . SER A 1 207 ? 6.113 -13.207 -16.077 1.00 88.25 207 SER A C 1
ATOM 1637 O O . SER A 1 207 ? 4.899 -13.411 -16.037 1.00 88.25 207 SER A O 1
ATOM 1639 N N . THR A 1 208 ? 6.739 -12.536 -15.114 1.00 87.44 208 THR A N 1
ATOM 1640 C CA . THR A 1 208 ? 6.099 -12.002 -13.900 1.00 87.44 208 THR A CA 1
ATOM 1641 C C . THR A 1 208 ? 5.914 -10.485 -13.932 1.00 87.44 208 THR A C 1
ATOM 1643 O O . THR A 1 208 ? 5.330 -9.932 -12.994 1.00 87.44 208 THR A O 1
ATOM 1646 N N . LEU A 1 209 ? 6.366 -9.821 -15.006 1.00 92.94 209 LEU A N 1
ATOM 1647 C CA . LEU A 1 209 ? 6.426 -8.361 -15.157 1.00 92.94 209 LEU A CA 1
ATOM 1648 C C . LEU A 1 209 ? 7.278 -7.657 -14.081 1.00 92.94 209 LEU A C 1
ATOM 1650 O O . LEU A 1 209 ? 7.152 -6.451 -13.853 1.00 92.94 209 LEU A O 1
ATOM 1654 N N . ASP A 1 210 ? 8.175 -8.405 -13.444 1.00 93.56 210 ASP A N 1
ATOM 1655 C CA . ASP A 1 210 ? 9.228 -7.914 -12.560 1.00 93.56 210 ASP A CA 1
ATOM 1656 C C . ASP A 1 210 ? 10.562 -8.634 -12.833 1.00 93.56 210 ASP A C 1
ATOM 1658 O O . ASP A 1 210 ? 10.645 -9.505 -13.704 1.00 93.56 210 ASP A O 1
ATOM 1662 N N . ALA A 1 211 ? 11.619 -8.235 -12.127 1.00 91.62 211 ALA A N 1
ATOM 1663 C CA . ALA A 1 211 ? 12.971 -8.759 -12.311 1.00 91.62 211 ALA A CA 1
ATOM 1664 C C . ALA A 1 211 ? 13.149 -10.240 -11.919 1.00 91.62 211 ALA A C 1
ATOM 1666 O O . ALA A 1 211 ? 14.151 -10.835 -12.310 1.00 91.62 211 ALA A O 1
ATOM 1667 N N . GLU A 1 212 ? 12.205 -10.835 -11.182 1.00 89.38 212 GLU A N 1
ATOM 1668 C CA . GLU A 1 212 ? 12.280 -12.244 -10.761 1.00 89.38 212 GLU A CA 1
ATOM 1669 C C . GLU A 1 212 ? 11.834 -13.207 -11.873 1.00 89.38 212 GLU A C 1
ATOM 1671 O O . GLU A 1 212 ? 12.112 -14.405 -11.820 1.00 89.38 212 GLU A O 1
ATOM 1676 N N . GLY A 1 213 ? 11.120 -12.701 -12.881 1.00 87.25 213 GLY A N 1
ATOM 1677 C CA . GLY A 1 213 ? 10.603 -13.505 -13.980 1.00 87.25 213 GLY A CA 1
ATOM 1678 C C . GLY A 1 213 ? 11.646 -13.823 -15.045 1.00 87.25 213 GLY A C 1
ATOM 1679 O O . GLY A 1 213 ? 12.536 -13.032 -15.355 1.00 87.25 213 GLY A O 1
ATOM 1680 N N . GLU A 1 214 ? 11.470 -14.968 -15.697 1.00 91.25 214 GLU A N 1
ATOM 1681 C CA . GLU A 1 214 ? 12.230 -15.316 -16.895 1.00 91.25 214 GLU A CA 1
ATOM 1682 C C . GLU A 1 214 ? 11.966 -14.321 -18.032 1.00 91.25 214 GLU A C 1
ATOM 1684 O O . GLU A 1 214 ? 10.831 -13.890 -18.255 1.00 91.25 214 GLU A O 1
ATOM 1689 N N . ILE A 1 215 ? 13.016 -13.975 -18.780 1.00 94.75 215 ILE A N 1
ATOM 1690 C CA . ILE A 1 215 ? 12.901 -13.079 -19.932 1.00 94.75 215 ILE A CA 1
ATOM 1691 C C . ILE A 1 215 ? 12.168 -13.800 -21.065 1.00 94.75 215 ILE A C 1
ATOM 1693 O O . ILE A 1 215 ? 12.676 -14.778 -21.608 1.00 94.75 215 ILE A O 1
ATOM 1697 N N . LEU A 1 216 ? 11.025 -13.253 -21.476 1.00 92.69 216 LEU A N 1
ATOM 1698 C CA . LEU A 1 216 ? 10.224 -13.776 -22.582 1.00 92.69 216 LEU A CA 1
ATOM 1699 C C . LEU A 1 216 ? 10.615 -13.142 -23.916 1.00 92.69 216 LEU A C 1
ATOM 1701 O O . LEU A 1 216 ? 10.757 -13.823 -24.931 1.00 92.69 216 LEU A O 1
ATOM 1705 N N . ARG A 1 217 ? 10.783 -11.815 -23.925 1.00 95.38 217 ARG A N 1
ATOM 1706 C CA . ARG A 1 217 ? 11.050 -11.031 -25.138 1.00 95.38 217 ARG A CA 1
ATOM 1707 C C . ARG A 1 217 ? 12.037 -9.905 -24.861 1.00 95.38 217 ARG A C 1
ATOM 1709 O O . ARG A 1 217 ? 12.117 -9.370 -23.754 1.00 95.38 217 ARG A O 1
ATOM 1716 N N . LYS A 1 218 ? 12.784 -9.529 -25.900 1.00 97.06 218 LYS A N 1
ATOM 1717 C CA . LYS A 1 218 ? 13.708 -8.389 -25.901 1.00 97.06 218 LYS A CA 1
ATOM 1718 C C . LYS A 1 218 ? 13.453 -7.509 -27.115 1.00 97.06 218 LYS A C 1
ATOM 1720 O O . LYS A 1 218 ? 13.106 -8.007 -28.182 1.00 97.06 218 LYS A O 1
ATOM 1725 N N . THR A 1 219 ? 13.678 -6.213 -26.964 1.00 96.12 219 THR A N 1
ATOM 1726 C CA . THR A 1 219 ? 13.624 -5.235 -28.049 1.00 96.12 219 THR A CA 1
ATOM 1727 C C . THR A 1 219 ? 14.763 -4.230 -27.923 1.00 96.12 219 THR A C 1
ATOM 1729 O O . THR A 1 219 ? 15.200 -3.886 -26.827 1.00 96.12 219 THR A O 1
ATOM 1732 N N . ASN A 1 220 ? 15.239 -3.740 -29.068 1.00 93.88 220 ASN A N 1
ATOM 1733 C CA . ASN A 1 220 ? 16.219 -2.655 -29.125 1.00 93.88 220 ASN A CA 1
ATOM 1734 C C . ASN A 1 220 ? 15.561 -1.267 -29.134 1.00 93.88 220 ASN A C 1
ATOM 1736 O O . ASN A 1 220 ? 16.273 -0.268 -29.058 1.00 93.88 220 ASN A O 1
ATOM 1740 N N . LYS A 1 221 ? 14.224 -1.192 -29.220 1.00 93.81 221 LYS A N 1
ATOM 1741 C CA . LYS A 1 221 ? 13.484 0.070 -29.115 1.00 93.81 221 LYS A CA 1
ATOM 1742 C C . LYS A 1 221 ? 13.584 0.594 -27.688 1.00 93.81 221 LYS A C 1
ATOM 1744 O O . LYS A 1 221 ? 13.074 -0.029 -26.761 1.00 93.81 221 LYS A O 1
ATOM 1749 N N . LYS A 1 222 ? 14.260 1.723 -27.519 1.00 90.56 222 LYS A N 1
ATOM 1750 C CA . LYS A 1 222 ? 14.574 2.327 -26.223 1.00 90.56 222 LYS A CA 1
ATOM 1751 C C . LYS A 1 222 ? 14.025 3.751 -26.214 1.00 90.56 222 LYS A C 1
ATOM 1753 O O . LYS A 1 222 ? 14.762 4.655 -26.603 1.00 90.56 222 LYS A O 1
ATOM 1758 N N . PRO A 1 223 ? 12.734 3.931 -25.882 1.00 95.81 223 PRO A N 1
ATOM 1759 C CA . PRO A 1 223 ? 12.135 5.253 -25.811 1.00 95.81 223 PRO A CA 1
ATOM 1760 C C . PRO A 1 223 ? 12.908 6.136 -24.831 1.00 95.81 223 PRO A C 1
ATOM 1762 O O . PRO A 1 223 ? 13.415 5.679 -23.803 1.00 95.81 223 PRO A O 1
ATOM 1765 N N . SER A 1 224 ? 13.005 7.407 -25.184 1.00 96.19 224 SER A N 1
ATOM 1766 C CA . SER A 1 224 ? 13.511 8.470 -24.331 1.00 96.19 224 SER A CA 1
ATOM 1767 C C . SER A 1 224 ? 12.594 8.694 -23.126 1.00 96.19 224 SER A C 1
ATOM 1769 O O . SER A 1 224 ? 11.421 8.310 -23.122 1.00 96.19 224 SER A O 1
ATOM 1771 N N . LEU A 1 225 ? 13.112 9.394 -22.112 1.00 97.19 225 LEU A N 1
ATOM 1772 C CA . LEU A 1 225 ? 12.309 9.841 -20.973 1.00 97.19 225 LEU A CA 1
ATOM 1773 C C . LEU A 1 225 ? 11.060 10.614 -21.426 1.00 97.19 225 LEU A C 1
ATOM 1775 O O . LEU A 1 225 ? 9.977 10.401 -20.893 1.00 97.19 225 LEU A O 1
ATOM 1779 N N . GLN A 1 226 ? 11.200 11.478 -22.433 1.00 97.88 226 GLN A N 1
ATOM 1780 C CA . GLN A 1 226 ? 10.106 12.304 -22.948 1.00 97.88 226 GLN A CA 1
ATOM 1781 C C . GLN A 1 226 ? 9.003 11.458 -23.594 1.00 97.88 226 GLN A C 1
ATOM 1783 O O . GLN A 1 226 ? 7.823 11.726 -23.379 1.00 97.88 226 GLN A O 1
ATOM 1788 N N . GLU A 1 227 ? 9.370 10.414 -24.340 1.00 97.88 227 GLU A N 1
ATOM 1789 C CA . GLU A 1 227 ? 8.407 9.477 -24.932 1.00 97.88 227 GLU A CA 1
ATOM 1790 C C . GLU A 1 227 ? 7.674 8.669 -23.856 1.00 97.88 227 GLU A C 1
ATOM 1792 O O . GLU A 1 227 ? 6.457 8.516 -23.932 1.00 97.88 227 GLU A O 1
ATOM 1797 N N . LEU A 1 228 ? 8.377 8.218 -22.811 1.00 98.12 228 LEU A N 1
ATOM 1798 C CA . LEU A 1 228 ? 7.754 7.532 -21.673 1.00 98.12 228 LEU A CA 1
ATOM 1799 C C . LEU A 1 228 ? 6.815 8.455 -20.890 1.00 98.12 228 LEU A C 1
ATOM 1801 O O . LEU A 1 228 ? 5.698 8.063 -20.560 1.00 98.12 228 LEU A O 1
ATOM 1805 N N . GLN A 1 229 ? 7.235 9.693 -20.625 1.00 98.38 229 GLN A N 1
ATOM 1806 C CA . GLN A 1 229 ? 6.399 10.700 -19.973 1.00 98.38 229 GLN A CA 1
ATOM 1807 C C . GLN A 1 229 ? 5.151 11.002 -20.804 1.00 98.38 229 GLN A C 1
ATOM 1809 O O . GLN A 1 229 ? 4.057 11.066 -20.249 1.00 98.38 229 GLN A O 1
ATOM 1814 N N . ALA A 1 230 ? 5.288 11.146 -22.125 1.00 98.06 230 ALA A N 1
ATOM 1815 C CA . ALA A 1 230 ? 4.156 11.343 -23.023 1.00 98.06 230 ALA A CA 1
ATOM 1816 C C . ALA A 1 230 ? 3.187 10.152 -22.982 1.00 98.06 230 ALA A C 1
ATOM 1818 O O . ALA A 1 230 ? 1.996 10.365 -22.774 1.00 98.06 230 ALA A O 1
ATOM 1819 N N . ALA A 1 231 ? 3.700 8.922 -23.087 1.00 97.31 231 ALA A N 1
ATOM 1820 C CA . ALA A 1 231 ? 2.904 7.699 -23.006 1.00 97.31 231 ALA A CA 1
ATOM 1821 C C . ALA A 1 231 ? 2.197 7.534 -21.650 1.00 97.31 231 ALA A C 1
ATOM 1823 O O . ALA A 1 231 ? 1.089 7.013 -21.591 1.00 97.31 231 ALA A O 1
ATOM 1824 N N . SER A 1 232 ? 2.812 7.999 -20.558 1.00 97.31 232 SER A N 1
ATOM 1825 C CA . SER A 1 232 ? 2.259 7.866 -19.205 1.00 97.31 232 SER A CA 1
ATOM 1826 C C . SER A 1 232 ? 1.038 8.753 -18.929 1.00 97.31 232 SER A C 1
ATOM 1828 O O . SER A 1 232 ? 0.272 8.457 -18.017 1.00 97.31 232 SER A O 1
ATOM 1830 N N . LYS A 1 233 ? 0.817 9.819 -19.713 1.00 96.75 233 LYS A N 1
ATOM 1831 C CA . LYS A 1 233 ? -0.286 10.772 -19.479 1.00 96.75 233 LYS A CA 1
ATOM 1832 C C . LYS A 1 233 ? -1.662 10.116 -19.563 1.00 96.75 233 LYS A C 1
ATOM 1834 O O . LYS A 1 233 ? -2.526 10.438 -18.754 1.00 96.75 233 LYS A O 1
ATOM 1839 N N . ASP A 1 234 ? -1.827 9.165 -20.478 1.00 94.38 234 ASP A N 1
ATOM 1840 C CA . ASP A 1 234 ? -3.088 8.442 -20.691 1.00 94.38 234 ASP A CA 1
ATOM 1841 C C . ASP A 1 234 ? -3.421 7.472 -19.544 1.00 94.38 234 ASP A C 1
ATOM 1843 O O . ASP A 1 234 ? -4.515 6.912 -19.500 1.00 94.38 234 ASP A O 1
ATOM 1847 N N . PHE A 1 235 ? -2.485 7.268 -18.609 1.00 97.31 235 PHE A N 1
ATOM 1848 C CA . PHE A 1 235 ? -2.668 6.380 -17.467 1.00 97.31 235 PHE A CA 1
ATOM 1849 C C . PHE A 1 235 ? -3.147 7.094 -16.199 1.00 97.31 235 PHE A C 1
ATOM 1851 O O . PHE A 1 235 ? -3.438 6.411 -15.223 1.00 97.31 235 PHE A O 1
ATOM 1858 N N . VAL A 1 236 ? -3.232 8.430 -16.182 1.00 98.06 236 VAL A N 1
ATOM 1859 C CA . VAL A 1 236 ? -3.755 9.192 -15.034 1.00 98.06 236 VAL A CA 1
ATOM 1860 C C . VAL A 1 236 ? -5.287 9.224 -15.078 1.00 98.06 236 VAL A C 1
ATOM 1862 O O . VAL A 1 236 ? -5.883 9.524 -16.110 1.00 98.06 236 VAL A O 1
ATOM 1865 N N . GLY A 1 237 ? -5.927 8.948 -13.942 1.00 97.81 237 GLY A N 1
ATOM 1866 C CA . GLY A 1 237 ? -7.376 8.808 -13.794 1.00 97.81 237 GLY A CA 1
ATOM 1867 C C . GLY A 1 237 ? -7.835 7.348 -13.764 1.00 97.81 237 GLY A C 1
ATOM 1868 O O . GLY A 1 237 ? -7.085 6.443 -13.387 1.00 97.81 237 GLY A O 1
ATOM 1869 N N . ALA A 1 238 ? -9.095 7.119 -14.135 1.00 97.12 238 ALA A N 1
ATOM 1870 C CA . ALA A 1 238 ? -9.690 5.788 -14.162 1.00 97.12 238 ALA A CA 1
ATOM 1871 C C . ALA A 1 238 ? -9.243 5.003 -15.407 1.00 97.12 238 ALA A C 1
ATOM 1873 O O . ALA A 1 238 ? -9.600 5.346 -16.535 1.00 97.12 238 ALA A O 1
ATOM 1874 N N . ILE A 1 239 ? -8.516 3.905 -15.196 1.00 95.81 239 ILE A N 1
ATOM 1875 C CA . ILE A 1 239 ? -7.990 3.043 -16.262 1.00 95.81 239 ILE A CA 1
ATOM 1876 C C . ILE A 1 239 ? -8.446 1.598 -16.091 1.00 95.81 239 ILE A C 1
ATOM 1878 O O . ILE A 1 239 ? -8.752 1.144 -14.989 1.00 95.81 239 ILE A O 1
ATOM 1882 N N . LYS A 1 240 ? -8.459 0.842 -17.192 1.00 94.44 240 LYS A N 1
ATOM 1883 C CA . LYS A 1 240 ? -8.674 -0.608 -17.164 1.00 94.44 240 LYS A CA 1
ATOM 1884 C C . LYS A 1 240 ? -7.333 -1.321 -17.146 1.00 94.44 240 LYS A C 1
ATOM 1886 O O . LYS A 1 240 ? -6.557 -1.183 -18.083 1.00 94.44 240 LYS A O 1
ATOM 1891 N N . GLN A 1 241 ? -7.103 -2.133 -16.123 1.00 92.69 241 GLN A N 1
ATOM 1892 C CA . GLN A 1 241 ? -5.886 -2.915 -15.980 1.00 92.69 241 GLN A CA 1
ATOM 1893 C C . GLN A 1 241 ? -6.195 -4.408 -15.960 1.00 92.69 241 GLN A C 1
ATOM 1895 O O . GLN A 1 241 ? -7.110 -4.858 -15.269 1.00 92.69 241 GLN A O 1
ATOM 1900 N N . ILE A 1 242 ? -5.401 -5.193 -16.687 1.00 87.62 242 ILE A N 1
ATOM 1901 C CA . ILE A 1 242 ? -5.431 -6.652 -16.586 1.00 87.62 242 ILE A CA 1
ATOM 1902 C C . ILE A 1 242 ? -4.489 -7.061 -15.442 1.00 87.62 242 ILE A C 1
ATOM 1904 O O . ILE A 1 242 ? -3.287 -6.774 -15.506 1.00 87.62 242 ILE A O 1
ATOM 1908 N N . PRO A 1 243 ? -4.992 -7.731 -14.387 1.00 83.88 243 PRO A N 1
ATOM 1909 C CA . PRO A 1 243 ? -4.133 -8.228 -13.319 1.00 83.88 243 PRO A CA 1
ATOM 1910 C C . PRO A 1 243 ? -3.057 -9.186 -13.863 1.00 83.88 243 PRO A C 1
ATOM 1912 O O . PRO A 1 243 ? -3.344 -9.984 -14.764 1.00 83.88 243 PRO A O 1
ATOM 1915 N N . PRO A 1 244 ? -1.830 -9.183 -13.317 1.00 80.81 244 PRO A N 1
ATOM 1916 C CA . PRO A 1 244 ? -0.801 -10.129 -13.729 1.00 80.81 244 PRO A CA 1
ATOM 1917 C C . PRO A 1 244 ? -1.181 -11.565 -13.328 1.00 80.81 244 PRO A C 1
ATOM 1919 O O . PRO A 1 244 ? -1.906 -11.785 -12.349 1.00 80.81 244 PRO A O 1
ATOM 1922 N N . MET A 1 245 ? -0.660 -12.553 -14.070 1.00 79.62 245 MET A N 1
ATOM 1923 C CA . MET A 1 245 ? -0.865 -13.981 -13.772 1.00 79.62 245 MET A CA 1
ATOM 1924 C C . MET A 1 245 ? -0.347 -14.356 -12.380 1.00 79.62 245 MET A C 1
ATOM 1926 O O . MET A 1 245 ? -0.974 -15.131 -11.668 1.00 79.62 245 MET A O 1
ATOM 1930 N N . VAL A 1 246 ? 0.764 -13.769 -11.938 1.00 75.44 246 VAL A N 1
ATOM 1931 C CA . VAL A 1 246 ? 1.261 -13.955 -10.569 1.00 75.44 246 VAL A CA 1
ATOM 1932 C C . VAL A 1 246 ? 0.640 -12.896 -9.658 1.00 75.44 246 VAL A C 1
ATOM 1934 O O . VAL A 1 246 ? 1.235 -11.851 -9.396 1.00 75.44 246 VAL A O 1
ATOM 1937 N N . SER A 1 247 ? -0.590 -13.148 -9.201 1.00 74.25 247 SER A N 1
ATOM 1938 C CA . SER A 1 247 ? -1.312 -12.278 -8.264 1.00 74.25 247 SER A CA 1
ATOM 1939 C C . SER A 1 247 ? -2.222 -13.056 -7.305 1.00 74.25 247 SER A C 1
ATOM 1941 O O . SER A 1 247 ? -2.533 -14.231 -7.506 1.00 74.25 247 SER A O 1
ATOM 1943 N N . ALA A 1 248 ? -2.662 -12.396 -6.230 1.00 76.12 248 ALA A N 1
ATOM 1944 C CA . ALA A 1 248 ? -3.546 -12.983 -5.218 1.00 76.12 248 ALA A CA 1
ATOM 1945 C C . ALA A 1 248 ? -5.039 -13.010 -5.613 1.00 76.12 248 ALA A C 1
ATOM 1947 O O . ALA A 1 248 ? -5.870 -13.472 -4.825 1.00 76.12 248 ALA A O 1
ATOM 1948 N N . VAL A 1 249 ? -5.396 -12.516 -6.806 1.00 76.69 249 VAL A N 1
ATOM 1949 C CA . VAL A 1 249 ? -6.780 -12.505 -7.301 1.00 76.69 249 VAL A CA 1
ATOM 1950 C C . VAL A 1 249 ? -7.302 -13.930 -7.417 1.00 76.69 249 VAL A C 1
ATOM 1952 O O . VAL A 1 249 ? -6.600 -14.815 -7.899 1.00 76.69 249 VAL A O 1
ATOM 1955 N N . LYS A 1 250 ? -8.549 -14.148 -6.989 1.00 75.88 250 LYS A N 1
ATOM 1956 C CA . LYS A 1 250 ? -9.234 -15.427 -7.165 1.00 75.88 250 LYS A CA 1
ATOM 1957 C C . LYS A 1 250 ? -10.005 -15.461 -8.480 1.00 75.88 250 LYS A C 1
ATOM 1959 O O . LYS A 1 250 ? -10.806 -14.565 -8.737 1.00 75.88 250 LYS A O 1
ATOM 1964 N N . VAL A 1 251 ? -9.811 -16.526 -9.251 1.00 75.12 251 VAL A N 1
ATOM 1965 C CA . VAL A 1 251 ? -10.594 -16.868 -10.444 1.00 75.12 251 VAL A CA 1
ATOM 1966 C C . VAL A 1 251 ? -11.061 -18.312 -10.278 1.00 75.12 251 VAL A C 1
ATOM 1968 O O . VAL A 1 251 ? -10.259 -19.189 -9.968 1.00 75.12 251 VAL A O 1
ATOM 1971 N N . GLN A 1 252 ? -12.373 -18.549 -10.392 1.00 74.75 252 GLN A N 1
ATOM 1972 C CA . GLN A 1 252 ? -12.987 -19.874 -10.189 1.00 74.75 252 GLN A CA 1
ATOM 1973 C C . GLN A 1 252 ? -12.579 -20.548 -8.856 1.00 74.75 252 GLN A C 1
ATOM 1975 O O . GLN A 1 252 ? -12.352 -21.751 -8.779 1.00 74.75 252 GLN A O 1
ATOM 1980 N N . GLY A 1 253 ? -12.451 -19.756 -7.785 1.00 80.12 253 GLY A N 1
ATOM 1981 C CA . GLY A 1 253 ? -12.128 -20.241 -6.436 1.00 80.12 253 GLY A CA 1
ATOM 1982 C C . GLY A 1 253 ? -10.635 -20.436 -6.128 1.00 80.12 253 GLY A C 1
ATOM 1983 O O . GLY A 1 253 ? -10.284 -20.439 -4.948 1.00 80.12 253 GLY A O 1
ATOM 1984 N N . LYS A 1 254 ? -9.756 -20.501 -7.138 1.00 74.88 254 LYS A N 1
ATOM 1985 C CA . LYS A 1 254 ? -8.290 -20.599 -6.978 1.00 74.88 254 LYS A CA 1
ATOM 1986 C C . LYS A 1 254 ? -7.611 -19.241 -7.137 1.00 74.88 254 LYS A C 1
ATOM 1988 O O . LYS A 1 254 ? -8.125 -18.379 -7.849 1.00 74.88 254 LYS A O 1
ATOM 1993 N N . ARG A 1 255 ? -6.464 -19.021 -6.486 1.00 79.94 255 ARG A N 1
ATOM 1994 C CA . ARG A 1 255 ? -5.684 -17.781 -6.678 1.00 79.94 255 ARG A CA 1
ATOM 1995 C C . ARG A 1 255 ? -4.838 -17.864 -7.953 1.00 79.94 255 ARG A C 1
ATOM 1997 O O . ARG A 1 255 ? -4.314 -18.926 -8.271 1.00 79.94 255 ARG A O 1
ATOM 2004 N N . LEU A 1 256 ? -4.663 -16.749 -8.665 1.00 78.81 256 LEU A N 1
ATOM 2005 C CA . LEU A 1 256 ? -3.934 -16.726 -9.939 1.00 78.81 256 LEU A CA 1
ATOM 2006 C C . LEU A 1 256 ? -2.478 -17.202 -9.799 1.00 78.81 256 LEU A C 1
ATOM 2008 O O . LEU A 1 256 ? -2.022 -17.974 -10.637 1.00 78.81 256 LEU A O 1
ATOM 2012 N N . TYR A 1 257 ? -1.782 -16.864 -8.705 1.00 75.56 257 TYR A N 1
ATOM 2013 C CA . TYR A 1 257 ? -0.427 -17.388 -8.474 1.00 75.56 257 TYR A CA 1
ATOM 2014 C C . TYR A 1 257 ? -0.382 -18.921 -8.318 1.00 75.56 257 TYR A C 1
ATOM 2016 O O . TYR A 1 257 ? 0.648 -19.525 -8.602 1.00 75.56 257 TYR A O 1
ATOM 2024 N N . GLU A 1 258 ? -1.460 -19.564 -7.852 1.00 79.12 258 GLU A N 1
ATOM 2025 C CA . GLU A 1 258 ? -1.530 -21.030 -7.728 1.00 79.12 258 GLU A CA 1
ATOM 2026 C C . GLU A 1 258 ? -1.620 -21.654 -9.121 1.00 79.12 258 GLU A C 1
ATOM 2028 O O . GLU A 1 258 ? -0.892 -22.590 -9.427 1.00 79.12 258 GLU A O 1
ATOM 2033 N N . ILE A 1 259 ? -2.440 -21.060 -9.991 1.00 74.44 259 ILE A N 1
ATOM 2034 C CA . ILE A 1 259 ? -2.605 -21.468 -11.392 1.00 74.44 259 ILE A CA 1
ATOM 2035 C C . ILE A 1 259 ? -1.298 -21.261 -12.175 1.00 74.44 259 ILE A C 1
ATOM 2037 O O . ILE A 1 259 ? -0.870 -22.155 -12.903 1.00 74.44 259 ILE A O 1
ATOM 2041 N N . ALA A 1 260 ? -0.622 -20.126 -11.974 1.00 76.44 260 ALA A N 1
ATOM 2042 C CA . ALA A 1 260 ? 0.654 -19.828 -12.622 1.00 76.44 260 ALA A CA 1
ATOM 2043 C C . ALA A 1 260 ? 1.763 -20.818 -12.218 1.00 76.44 260 ALA A C 1
ATOM 2045 O O . ALA A 1 260 ? 2.550 -21.235 -13.062 1.00 76.44 260 ALA A O 1
ATOM 2046 N N . ARG A 1 261 ? 1.799 -21.255 -10.949 1.00 75.31 261 ARG A N 1
ATOM 2047 C CA . ARG A 1 261 ? 2.733 -22.298 -10.477 1.00 75.31 261 ARG A CA 1
ATOM 2048 C C . ARG A 1 261 ? 2.469 -23.669 -11.097 1.00 75.31 261 ARG A C 1
ATOM 2050 O O . ARG A 1 261 ? 3.399 -24.454 -11.228 1.00 75.31 261 ARG A O 1
ATOM 2057 N N . GLU A 1 262 ? 1.228 -23.951 -11.489 1.00 80.06 262 GLU A N 1
ATOM 2058 C CA . GLU A 1 262 ? 0.875 -25.144 -12.271 1.00 80.06 262 GLU A CA 1
ATOM 2059 C C . GLU A 1 262 ? 1.260 -25.003 -13.763 1.00 80.06 262 GLU A C 1
ATOM 2061 O O . GLU A 1 262 ? 0.942 -25.888 -14.556 1.00 80.06 262 GLU A O 1
ATOM 2066 N N . GLY A 1 263 ? 1.902 -23.897 -14.170 1.00 73.50 263 GLY A N 1
ATOM 2067 C CA . GLY A 1 263 ? 2.271 -23.614 -15.561 1.00 73.50 263 GLY A CA 1
ATOM 2068 C C . GLY A 1 263 ? 1.077 -23.290 -16.464 1.00 73.50 263 GLY A C 1
ATOM 2069 O O . GLY A 1 263 ? 1.193 -23.355 -17.685 1.00 73.50 263 GLY A O 1
ATOM 2070 N N . LYS A 1 264 ? -0.087 -22.983 -15.881 1.00 73.69 264 LYS A N 1
ATOM 2071 C CA . LYS A 1 264 ? -1.324 -22.708 -16.618 1.00 73.69 264 LYS A CA 1
ATOM 2072 C C . LYS A 1 264 ? -1.537 -21.210 -16.774 1.00 73.69 264 LYS A C 1
ATOM 2074 O O . LYS A 1 264 ? -1.324 -20.439 -15.839 1.00 73.69 264 LYS A O 1
ATOM 2079 N N . GLU A 1 265 ? -2.045 -20.816 -17.934 1.00 75.38 265 GLU A N 1
ATOM 2080 C CA . GLU A 1 265 ? -2.483 -19.451 -18.200 1.00 75.38 265 GLU A CA 1
ATOM 2081 C C . GLU A 1 265 ? -4.010 -19.389 -18.284 1.00 75.38 265 GLU A C 1
ATOM 2083 O O . GLU A 1 265 ? -4.655 -20.300 -18.804 1.00 75.38 265 GLU A O 1
ATOM 2088 N N . ILE A 1 266 ? -4.599 -18.324 -17.735 1.00 80.00 266 ILE A N 1
ATOM 2089 C CA . ILE A 1 266 ? -6.040 -18.084 -17.807 1.00 80.00 266 ILE A CA 1
ATOM 2090 C C . ILE A 1 266 ? -6.313 -16.649 -18.250 1.00 80.00 266 ILE A C 1
ATOM 2092 O O . ILE A 1 266 ? -5.613 -15.702 -17.866 1.00 80.00 266 ILE A O 1
ATOM 2096 N N . THR A 1 267 ? -7.363 -16.485 -19.049 1.00 79.44 267 THR A N 1
ATOM 2097 C CA . THR A 1 267 ? -7.885 -15.169 -19.413 1.00 79.44 267 THR A CA 1
ATOM 2098 C C . THR A 1 267 ? -8.393 -14.460 -18.160 1.00 79.44 267 THR A C 1
ATOM 2100 O O . THR A 1 267 ? -9.077 -15.049 -17.321 1.00 79.44 267 THR A O 1
ATOM 2103 N N . ARG A 1 268 ? -8.014 -13.190 -18.011 1.00 86.25 268 ARG A N 1
ATOM 2104 C CA . ARG A 1 268 ? -8.333 -12.357 -16.849 1.00 86.25 268 ARG A CA 1
ATOM 2105 C C . ARG A 1 268 ? -9.100 -11.138 -17.324 1.00 86.25 268 ARG A C 1
ATOM 2107 O O . ARG A 1 268 ? -8.631 -10.428 -18.208 1.00 86.25 268 ARG A O 1
ATOM 2114 N N . GLU A 1 269 ? -10.246 -10.895 -16.708 1.00 82.75 269 GLU A N 1
ATOM 2115 C CA . GLU A 1 269 ? -11.047 -9.712 -17.011 1.00 82.75 269 GLU A CA 1
ATOM 2116 C C . GLU A 1 269 ? -10.339 -8.432 -16.533 1.00 82.75 269 GLU A C 1
ATOM 2118 O O . GLU A 1 269 ? -9.830 -8.407 -15.400 1.00 82.75 269 GLU A O 1
ATOM 2123 N N . PRO A 1 270 ? -10.317 -7.363 -17.354 1.00 88.75 270 PRO A N 1
ATOM 2124 C CA . PRO A 1 270 ? -9.819 -6.062 -16.935 1.00 88.75 270 PRO A CA 1
ATOM 2125 C C . PRO A 1 270 ? -10.604 -5.516 -15.738 1.00 88.75 270 PRO A C 1
ATOM 2127 O O . PRO A 1 270 ? -11.826 -5.655 -15.651 1.00 88.75 270 PRO A O 1
ATOM 2130 N N . ARG A 1 271 ? -9.905 -4.841 -14.829 1.00 91.00 271 ARG A N 1
ATOM 2131 C CA . ARG A 1 271 ? -10.490 -4.166 -13.666 1.00 91.00 271 ARG A CA 1
ATOM 2132 C C . ARG A 1 271 ? -10.227 -2.676 -13.743 1.00 91.00 271 ARG A C 1
ATOM 2134 O O . ARG A 1 271 ? -9.141 -2.268 -14.146 1.00 91.00 271 ARG A O 1
ATOM 2141 N N . THR A 1 272 ? -11.213 -1.883 -13.343 1.00 94.62 272 THR A N 1
ATOM 2142 C CA . THR A 1 272 ? -11.025 -0.441 -13.202 1.00 94.62 272 THR A CA 1
ATOM 2143 C C . THR A 1 272 ? -10.181 -0.161 -11.966 1.00 94.62 272 THR A C 1
ATOM 2145 O O . THR A 1 272 ? -10.497 -0.652 -10.882 1.00 94.62 272 THR A O 1
ATOM 2148 N N . VAL A 1 273 ? -9.122 0.618 -12.146 1.00 96.06 273 VAL A N 1
ATOM 2149 C CA . VAL A 1 273 ? -8.274 1.156 -11.080 1.00 96.06 273 VAL A CA 1
ATOM 2150 C C . VAL A 1 273 ? -8.092 2.655 -11.302 1.00 96.06 273 VAL A C 1
ATOM 2152 O O . VAL A 1 273 ? -8.272 3.145 -12.415 1.00 96.06 273 VAL A O 1
ATOM 2155 N N . GLU A 1 274 ? -7.752 3.377 -10.243 1.00 97.69 274 GLU A N 1
ATOM 2156 C CA . GLU A 1 274 ? -7.600 4.833 -10.261 1.00 97.69 274 GLU A CA 1
ATOM 2157 C C . GLU A 1 274 ? -6.125 5.192 -10.053 1.00 97.69 274 GLU A C 1
ATOM 2159 O O . GLU A 1 274 ? -5.524 4.800 -9.048 1.00 97.69 274 GLU A O 1
ATOM 2164 N N . ILE A 1 275 ? -5.535 5.942 -10.980 1.00 98.44 275 ILE A N 1
ATOM 2165 C CA . ILE A 1 275 ? -4.205 6.536 -10.821 1.00 98.44 275 ILE A CA 1
ATOM 2166 C C . ILE A 1 275 ? -4.388 8.021 -10.521 1.00 98.44 275 ILE A C 1
ATOM 2168 O O . ILE A 1 275 ? -4.838 8.781 -11.371 1.00 98.44 275 ILE A O 1
ATOM 2172 N N . HIS A 1 276 ? -4.041 8.443 -9.310 1.00 98.00 276 HIS A N 1
ATOM 2173 C CA . HIS A 1 276 ? -4.201 9.831 -8.882 1.00 98.00 276 HIS A CA 1
ATOM 2174 C C . HIS A 1 276 ? -3.060 10.710 -9.392 1.00 98.00 276 HIS A C 1
ATOM 2176 O O . HIS A 1 276 ? -3.291 11.805 -9.893 1.00 98.00 276 HIS A O 1
ATOM 2182 N N . GLU A 1 277 ? -1.826 10.223 -9.263 1.00 98.44 277 GLU A N 1
ATOM 2183 C CA . GLU A 1 277 ? -0.618 10.946 -9.654 1.00 98.44 277 GLU A CA 1
ATOM 2184 C C . GLU A 1 277 ? 0.390 9.964 -10.247 1.00 98.44 277 GLU A C 1
ATOM 2186 O O . GLU A 1 277 ? 0.527 8.833 -9.770 1.00 98.44 277 GLU A O 1
ATOM 2191 N N . LEU A 1 278 ? 1.103 10.398 -11.284 1.00 98.50 278 LEU A N 1
ATOM 2192 C CA . LEU A 1 278 ? 2.087 9.590 -11.990 1.00 98.50 278 LEU A CA 1
ATOM 2193 C C . LEU A 1 278 ? 3.222 10.481 -12.486 1.00 98.50 278 LEU A C 1
ATOM 2195 O O . LEU A 1 278 ? 2.981 11.499 -13.134 1.00 98.50 278 LEU A O 1
ATOM 2199 N N . SER A 1 279 ? 4.462 10.093 -12.210 1.00 98.31 279 SER A N 1
ATOM 2200 C CA . SER A 1 279 ? 5.637 10.773 -12.753 1.00 98.31 279 SER A CA 1
ATOM 2201 C C . SER A 1 279 ? 6.745 9.783 -13.077 1.00 98.31 279 SER A C 1
ATOM 2203 O O . SER A 1 279 ? 6.923 8.777 -12.390 1.00 98.31 279 SER A O 1
ATOM 2205 N N . ILE A 1 280 ? 7.481 10.082 -14.146 1.00 98.62 280 ILE A N 1
ATOM 2206 C CA . ILE A 1 280 ? 8.632 9.306 -14.601 1.00 98.62 280 ILE A CA 1
ATOM 2207 C C . ILE A 1 280 ? 9.828 10.248 -14.681 1.00 98.62 280 ILE A C 1
ATOM 2209 O O . ILE A 1 280 ? 9.723 11.334 -15.259 1.00 98.62 280 ILE A O 1
ATOM 2213 N N . SER A 1 281 ? 10.959 9.827 -14.126 1.00 97.94 281 SER A N 1
ATOM 2214 C CA . SER A 1 281 ? 12.245 10.521 -14.211 1.00 97.94 281 SER A CA 1
ATOM 2215 C C . SER A 1 281 ? 13.350 9.572 -14.668 1.00 97.94 281 SER A C 1
ATOM 2217 O O . SER A 1 281 ? 13.175 8.351 -14.679 1.00 97.94 281 SER A O 1
ATOM 2219 N N . ASP A 1 282 ? 14.513 10.123 -15.015 1.00 95.06 282 ASP A N 1
ATOM 2220 C CA . ASP A 1 282 ? 15.705 9.308 -15.245 1.00 95.06 282 ASP A CA 1
ATOM 2221 C C . ASP A 1 282 ? 16.040 8.459 -14.014 1.00 95.06 282 ASP A C 1
ATOM 2223 O O . ASP A 1 282 ? 15.830 8.866 -12.866 1.00 95.06 282 ASP A O 1
ATOM 2227 N N . GLY A 1 283 ? 16.536 7.254 -14.279 1.00 90.50 283 GLY A N 1
ATOM 2228 C CA . GLY A 1 283 ? 17.002 6.320 -13.268 1.00 90.50 283 GLY A CA 1
ATOM 2229 C C . GLY A 1 283 ? 18.528 6.183 -13.265 1.00 90.50 283 GLY A C 1
ATOM 2230 O O . GLY A 1 283 ? 19.248 6.900 -13.960 1.00 90.50 283 GLY A O 1
ATOM 2231 N N . PRO A 1 284 ? 19.063 5.223 -12.494 1.00 79.06 284 PRO A N 1
ATOM 2232 C CA . PRO A 1 284 ? 20.500 5.122 -12.228 1.00 79.06 284 PRO A CA 1
ATOM 2233 C C . PRO A 1 284 ? 21.333 4.618 -13.419 1.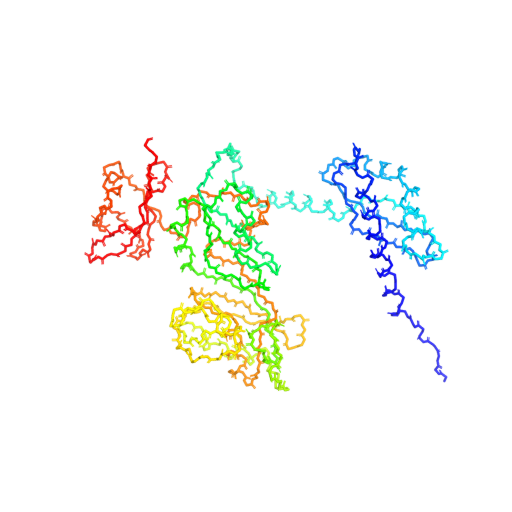00 79.06 284 PRO A C 1
ATOM 2235 O O . PRO A 1 284 ? 22.562 4.601 -13.351 1.00 79.06 284 PRO A O 1
ATOM 2238 N N . ARG A 1 285 ? 20.694 4.114 -14.484 1.00 88.00 285 ARG A N 1
ATOM 2239 C CA . ARG A 1 285 ? 21.355 3.472 -15.631 1.00 88.00 285 ARG A CA 1
ATOM 2240 C C . ARG A 1 285 ? 20.568 3.722 -16.914 1.00 88.00 285 ARG A C 1
ATOM 2242 O O . ARG A 1 285 ? 19.359 3.914 -16.877 1.00 88.00 285 ARG A O 1
ATOM 2249 N N . ASN A 1 286 ? 21.236 3.600 -18.060 1.00 86.31 286 ASN A N 1
ATOM 2250 C CA . ASN A 1 286 ? 20.578 3.685 -19.365 1.00 86.31 286 ASN A CA 1
ATOM 2251 C C . ASN A 1 286 ? 19.431 2.670 -19.487 1.00 86.31 286 ASN A C 1
ATOM 2253 O O . ASN A 1 286 ? 19.643 1.471 -19.286 1.00 86.31 286 ASN A O 1
ATOM 2257 N N . ASN A 1 287 ? 18.265 3.137 -19.943 1.00 89.62 287 ASN A N 1
ATOM 2258 C CA . ASN A 1 287 ? 17.022 2.357 -20.079 1.00 89.62 287 ASN A CA 1
ATOM 2259 C C . ASN A 1 287 ? 16.421 1.892 -18.745 1.00 89.62 287 ASN A C 1
ATOM 2261 O O . ASN A 1 287 ? 15.601 0.975 -18.731 1.00 89.62 287 ASN A O 1
ATOM 2265 N N . VAL A 1 288 ? 16.843 2.501 -17.637 1.00 96.44 288 VAL A N 1
ATOM 2266 C CA . VAL A 1 288 ? 16.211 2.344 -16.332 1.00 96.44 288 VAL A CA 1
ATOM 2267 C C . VAL A 1 288 ? 15.688 3.705 -15.903 1.00 96.44 288 VAL A C 1
ATOM 2269 O O . VAL A 1 288 ? 16.449 4.668 -15.872 1.00 96.44 288 VAL A O 1
ATOM 2272 N N . PHE A 1 289 ? 14.407 3.770 -15.566 1.00 97.94 289 PHE A N 1
ATOM 2273 C CA . PHE A 1 289 ? 13.721 4.998 -15.163 1.00 97.94 289 PHE A CA 1
ATOM 2274 C C . PHE A 1 289 ? 13.112 4.827 -13.778 1.00 97.94 289 PHE A C 1
ATOM 2276 O O . PHE A 1 289 ? 12.860 3.700 -13.354 1.00 97.94 289 PHE A O 1
ATOM 2283 N N . THR A 1 290 ? 12.864 5.928 -13.083 1.00 98.50 290 THR A N 1
ATOM 2284 C CA . THR A 1 290 ? 12.144 5.914 -11.808 1.00 98.50 290 THR A CA 1
ATOM 2285 C C . THR A 1 290 ? 10.702 6.332 -12.050 1.00 98.50 290 THR A C 1
ATOM 2287 O O . THR A 1 290 ? 10.451 7.380 -12.638 1.00 98.50 290 THR A O 1
ATOM 2290 N N . LEU A 1 291 ? 9.761 5.513 -11.591 1.00 98.56 291 LEU A N 1
ATOM 2291 C CA . LEU A 1 291 ? 8.329 5.775 -11.569 1.00 98.56 291 LEU A CA 1
ATOM 2292 C C . LEU A 1 291 ? 7.917 6.125 -10.142 1.00 98.56 291 LEU A C 1
ATOM 2294 O O . LEU A 1 291 ? 8.155 5.332 -9.232 1.00 98.56 291 LEU A O 1
ATOM 2298 N N . LYS A 1 292 ? 7.234 7.253 -9.958 1.00 98.75 292 LYS A N 1
ATOM 2299 C CA . LYS A 1 292 ? 6.476 7.538 -8.734 1.00 98.75 292 LYS A CA 1
ATOM 2300 C C . LYS A 1 292 ? 4.998 7.565 -9.061 1.00 98.75 292 LYS A C 1
ATOM 2302 O O . LYS A 1 292 ? 4.593 8.208 -10.030 1.00 98.75 292 LYS A O 1
ATOM 2307 N N . VAL A 1 293 ? 4.205 6.859 -8.267 1.00 98.69 293 VAL A N 1
ATOM 2308 C CA . VAL A 1 293 ? 2.776 6.691 -8.523 1.00 98.69 293 VAL A CA 1
ATOM 2309 C C . VAL A 1 293 ? 1.978 6.709 -7.232 1.00 98.69 293 VAL A C 1
ATOM 2311 O O . VAL A 1 293 ? 2.295 5.990 -6.286 1.00 98.69 293 VAL A O 1
ATOM 2314 N N . LYS A 1 294 ? 0.898 7.487 -7.235 1.00 98.69 294 LYS A N 1
ATOM 2315 C CA . LYS A 1 294 ? -0.159 7.458 -6.228 1.00 98.69 294 LYS A CA 1
ATOM 2316 C C . LYS A 1 294 ? -1.407 6.876 -6.861 1.00 98.69 294 LYS A C 1
ATOM 2318 O O . LYS A 1 294 ? -1.875 7.370 -7.884 1.00 98.69 294 LYS A O 1
ATOM 2323 N N . CYS A 1 295 ? -1.950 5.821 -6.275 1.00 98.31 295 CYS A N 1
ATOM 2324 C CA . CYS A 1 295 ? -3.035 5.060 -6.883 1.00 98.31 295 CYS A CA 1
ATOM 2325 C C . CYS A 1 295 ? -4.019 4.516 -5.849 1.00 98.31 295 CYS A C 1
ATOM 2327 O O . CYS A 1 295 ? -3.706 4.388 -4.662 1.00 98.31 295 CYS A O 1
ATOM 2329 N N . GLY A 1 296 ? -5.216 4.188 -6.320 1.00 96.81 296 GLY A N 1
ATOM 2330 C CA . GLY A 1 296 ? -6.239 3.504 -5.548 1.00 96.81 296 GLY A CA 1
ATOM 2331 C C . GLY A 1 296 ? -5.895 2.037 -5.284 1.00 96.81 296 GLY A C 1
ATOM 2332 O O . GLY A 1 296 ? -4.928 1.470 -5.814 1.00 96.81 296 GLY A O 1
ATOM 2333 N N . SER A 1 297 ? -6.715 1.399 -4.449 1.00 91.56 297 SER A N 1
ATOM 2334 C CA . SER A 1 297 ? -6.571 -0.018 -4.122 1.00 91.56 297 SER A CA 1
ATOM 2335 C C . SER A 1 297 ? -6.723 -0.911 -5.365 1.00 91.56 297 SER A C 1
ATOM 2337 O O . SER A 1 297 ? -7.428 -0.596 -6.320 1.00 91.56 297 SER A O 1
ATOM 2339 N N . GLY A 1 298 ? -6.017 -2.045 -5.377 1.00 90.19 298 GLY A N 1
ATOM 2340 C CA . GLY A 1 298 ? -6.083 -3.018 -6.475 1.00 90.19 298 GLY A CA 1
ATOM 2341 C C . GLY A 1 298 ? -5.215 -2.710 -7.702 1.00 90.19 298 GLY A C 1
ATOM 2342 O O . GLY A 1 298 ? -5.154 -3.548 -8.599 1.00 90.19 298 GLY A O 1
ATOM 2343 N N . THR A 1 299 ? -4.512 -1.576 -7.728 1.00 95.38 299 THR A N 1
ATOM 2344 C CA . THR A 1 299 ? -3.562 -1.228 -8.795 1.00 95.38 299 THR A CA 1
ATOM 2345 C C . THR A 1 299 ? -2.316 -2.117 -8.758 1.00 95.38 299 THR A C 1
ATOM 2347 O O . THR A 1 299 ? -1.633 -2.216 -7.737 1.00 95.38 299 THR A O 1
ATOM 2350 N N . TYR A 1 300 ? -1.974 -2.727 -9.892 1.00 94.88 300 TYR A N 1
ATOM 2351 C CA . TYR A 1 300 ? -0.736 -3.476 -10.096 1.00 94.88 300 TYR A CA 1
ATOM 2352 C C . TYR A 1 300 ? 0.313 -2.604 -10.782 1.00 94.88 300 TYR A C 1
ATOM 2354 O O . TYR A 1 300 ? 0.235 -2.346 -11.983 1.00 94.88 300 TYR A O 1
ATOM 2362 N N . ILE A 1 301 ? 1.349 -2.206 -10.041 1.00 97.31 301 ILE A N 1
ATOM 2363 C CA . ILE A 1 301 ? 2.450 -1.396 -10.593 1.00 97.31 301 ILE A CA 1
ATOM 2364 C C . ILE A 1 301 ? 3.214 -2.154 -11.690 1.00 97.31 301 ILE A C 1
ATOM 2366 O O . ILE A 1 301 ? 3.636 -1.560 -12.675 1.00 97.31 301 ILE A O 1
ATOM 2370 N N . ARG A 1 302 ? 3.310 -3.484 -11.573 1.00 95.75 302 ARG A N 1
ATOM 2371 C CA . ARG A 1 302 ? 3.920 -4.361 -12.585 1.00 95.75 302 ARG A CA 1
ATOM 2372 C C . ARG A 1 302 ? 3.230 -4.256 -13.949 1.00 95.75 302 ARG A C 1
ATOM 2374 O O . ARG A 1 302 ? 3.898 -4.031 -14.955 1.00 95.75 302 ARG A O 1
ATOM 2381 N N . SER A 1 303 ? 1.899 -4.343 -13.969 1.00 95.88 303 SER A N 1
ATOM 2382 C CA . SER A 1 303 ? 1.115 -4.143 -15.194 1.00 95.88 303 SER A CA 1
ATOM 2383 C C . SER A 1 303 ? 1.248 -2.705 -15.701 1.00 95.88 303 SER A C 1
ATOM 2385 O O . SER A 1 303 ? 1.533 -2.514 -16.873 1.00 95.88 303 SER A O 1
ATOM 2387 N N . LEU A 1 304 ? 1.161 -1.703 -14.816 1.00 97.75 304 LEU A N 1
ATOM 2388 C CA . LEU A 1 304 ? 1.285 -0.290 -15.197 1.00 97.75 304 LEU A CA 1
ATOM 2389 C C . LEU A 1 304 ? 2.603 0.008 -15.934 1.00 97.75 304 LEU A C 1
ATOM 2391 O O . LEU A 1 304 ? 2.596 0.656 -16.975 1.00 97.75 304 LEU A O 1
ATOM 2395 N N . VAL A 1 305 ? 3.734 -0.497 -15.431 1.00 97.88 305 VAL A N 1
ATOM 2396 C CA . VAL A 1 305 ? 5.043 -0.320 -16.083 1.00 97.88 305 VAL A CA 1
ATOM 2397 C C . VAL A 1 305 ? 5.096 -0.994 -17.450 1.00 97.88 305 VAL A C 1
ATOM 2399 O O . VAL A 1 305 ? 5.595 -0.398 -18.406 1.00 97.88 305 VAL A O 1
ATOM 2402 N N . SER A 1 306 ? 4.579 -2.219 -17.547 1.00 97.12 306 SER A N 1
ATOM 2403 C CA . SER A 1 306 ? 4.500 -2.952 -18.811 1.00 97.12 306 SER A CA 1
ATOM 2404 C C . SER A 1 306 ? 3.646 -2.209 -19.843 1.00 97.12 306 SER A C 1
ATOM 2406 O O . SER A 1 306 ? 4.049 -2.072 -20.999 1.00 97.12 306 SER A O 1
ATOM 2408 N N . ASP A 1 307 ? 2.494 -1.689 -19.424 1.00 97.25 307 ASP A N 1
ATOM 2409 C CA . ASP A 1 307 ? 1.539 -1.012 -20.298 1.00 97.25 307 ASP A CA 1
ATOM 2410 C C . ASP A 1 307 ? 2.097 0.333 -20.795 1.00 97.25 307 ASP A C 1
ATOM 2412 O O . ASP A 1 307 ? 2.041 0.616 -21.992 1.00 97.25 307 ASP A O 1
ATOM 2416 N N . ILE A 1 308 ? 2.735 1.125 -19.921 1.00 98.12 308 ILE A N 1
ATOM 2417 C CA . ILE A 1 308 ? 3.415 2.374 -20.311 1.00 98.12 308 ILE A CA 1
ATOM 2418 C C . ILE A 1 308 ? 4.537 2.091 -21.318 1.00 98.12 308 ILE A C 1
ATOM 2420 O O . ILE A 1 308 ? 4.674 2.797 -22.319 1.00 98.12 308 ILE A O 1
ATOM 2424 N N . ALA A 1 309 ? 5.344 1.051 -21.082 1.00 97.75 309 ALA A N 1
ATOM 2425 C CA . ALA A 1 309 ? 6.432 0.695 -21.988 1.00 97.75 309 ALA A CA 1
ATOM 2426 C C . ALA A 1 309 ? 5.914 0.259 -23.368 1.00 97.75 309 ALA A C 1
ATOM 2428 O O . ALA A 1 309 ? 6.499 0.640 -24.385 1.00 97.75 309 ALA A O 1
ATOM 2429 N N . GLN A 1 310 ? 4.809 -0.492 -23.411 1.00 97.25 310 GLN A N 1
ATOM 2430 C CA . GLN A 1 310 ? 4.141 -0.887 -24.654 1.00 97.25 310 GLN A CA 1
ATOM 2431 C C . GLN A 1 310 ? 3.549 0.311 -25.400 1.00 97.25 310 GLN A C 1
ATOM 2433 O O . GLN A 1 310 ? 3.754 0.424 -26.609 1.00 97.25 310 GLN A O 1
ATOM 2438 N N . GLN A 1 311 ? 2.892 1.235 -24.691 1.00 97.56 311 GLN A N 1
ATOM 2439 C CA . GLN A 1 311 ? 2.368 2.483 -25.258 1.00 97.56 311 GLN A CA 1
ATOM 2440 C C . GLN A 1 311 ? 3.492 3.335 -25.873 1.00 97.56 311 GLN A C 1
ATOM 2442 O O . GLN A 1 311 ? 3.321 3.925 -26.937 1.00 97.56 311 GLN A O 1
ATOM 2447 N N . ALA A 1 312 ? 4.682 3.330 -25.264 1.00 97.62 312 ALA A N 1
ATOM 2448 C CA . ALA A 1 312 ? 5.888 3.964 -25.804 1.00 97.62 312 ALA A CA 1
ATOM 2449 C C . ALA A 1 312 ? 6.594 3.142 -26.911 1.00 97.62 312 ALA A C 1
ATOM 2451 O O . ALA A 1 312 ? 7.712 3.461 -27.317 1.00 97.62 312 ALA A O 1
ATOM 2452 N N . GLY A 1 313 ? 5.980 2.059 -27.402 1.00 97.56 313 GLY A N 1
ATOM 2453 C CA . GLY A 1 313 ? 6.497 1.239 -28.500 1.00 97.56 313 GLY A CA 1
ATOM 2454 C C . GLY A 1 313 ? 7.640 0.290 -28.119 1.00 97.56 313 GLY A C 1
ATOM 2455 O O . GLY A 1 313 ? 8.378 -0.159 -29.004 1.00 97.56 313 GLY A O 1
ATOM 2456 N N . SER A 1 314 ? 7.807 -0.017 -26.832 1.00 98.00 314 SER A N 1
ATOM 2457 C CA . SER A 1 314 ? 8.841 -0.904 -26.292 1.00 98.00 314 SER A CA 1
ATOM 2458 C C . SER A 1 314 ? 8.241 -2.025 -25.427 1.00 98.00 314 SER A C 1
ATOM 2460 O O . SER A 1 314 ? 7.070 -2.368 -25.540 1.00 98.00 314 SER A O 1
ATOM 2462 N N . LEU A 1 315 ? 9.080 -2.652 -24.608 1.00 97.88 315 LEU A N 1
ATOM 2463 C CA . LEU A 1 315 ? 8.733 -3.631 -23.585 1.00 97.88 315 LEU A CA 1
ATOM 2464 C C . LEU A 1 315 ? 9.317 -3.154 -22.259 1.00 97.88 315 LEU A C 1
ATOM 2466 O O . LEU A 1 315 ? 10.366 -2.506 -22.256 1.00 97.88 315 LEU A O 1
ATOM 2470 N N . GLY A 1 316 ? 8.695 -3.503 -21.138 1.00 96.56 316 GLY A N 1
ATOM 2471 C CA . GLY A 1 316 ? 9.227 -3.132 -19.836 1.00 96.56 316 GLY A CA 1
ATOM 2472 C C . GLY A 1 316 ? 8.726 -4.008 -18.704 1.00 96.56 316 GLY A C 1
ATOM 2473 O O . GLY A 1 316 ? 7.691 -4.660 -18.810 1.00 96.56 316 GLY A O 1
ATOM 2474 N N . HIS A 1 317 ? 9.484 -4.010 -17.616 1.00 96.56 317 HIS A N 1
ATOM 2475 C CA . HIS A 1 317 ? 9.125 -4.674 -16.368 1.00 96.56 317 HIS A CA 1
ATOM 2476 C C . HIS A 1 317 ? 9.622 -3.852 -15.176 1.00 96.56 317 HIS A C 1
ATOM 2478 O O . HIS A 1 317 ? 10.447 -2.943 -15.320 1.00 96.56 317 HIS A O 1
ATOM 2484 N N . VAL A 1 318 ? 9.117 -4.172 -13.988 1.00 97.12 318 VAL A N 1
ATOM 2485 C CA . VAL A 1 318 ? 9.560 -3.547 -12.737 1.00 97.12 318 VAL A CA 1
ATOM 2486 C C . VAL A 1 318 ? 10.900 -4.139 -12.295 1.00 97.12 318 VAL A C 1
ATOM 2488 O O . VAL A 1 318 ? 11.007 -5.342 -12.086 1.00 97.12 318 VAL A O 1
ATOM 2491 N N . GLY A 1 319 ? 11.921 -3.305 -12.111 1.00 95.31 319 GLY A N 1
ATOM 2492 C CA . GLY A 1 319 ? 13.210 -3.723 -11.553 1.00 95.31 319 GLY A CA 1
ATOM 2493 C C . GLY A 1 319 ? 13.171 -3.856 -10.029 1.00 95.31 319 GLY A C 1
ATOM 2494 O O . GLY A 1 319 ? 13.529 -4.883 -9.468 1.00 95.31 319 GLY A O 1
ATOM 2495 N N . SER A 1 320 ? 12.706 -2.808 -9.360 1.00 95.56 320 SER A N 1
ATOM 2496 C CA . SER A 1 320 ? 12.525 -2.711 -7.912 1.00 95.56 320 SER A CA 1
ATOM 2497 C C . SER A 1 320 ? 11.215 -1.995 -7.623 1.00 95.56 320 SER A C 1
ATOM 2499 O O . SER A 1 320 ? 10.775 -1.160 -8.414 1.00 95.56 320 SER A O 1
ATOM 2501 N N . LEU A 1 321 ? 10.591 -2.320 -6.493 1.00 97.44 321 LEU A N 1
ATOM 2502 C CA . LEU A 1 321 ? 9.326 -1.732 -6.073 1.00 97.44 321 LEU A CA 1
ATOM 2503 C C . LEU A 1 321 ? 9.355 -1.458 -4.577 1.00 97.44 321 LEU A C 1
ATOM 2505 O O . LEU A 1 321 ? 9.637 -2.357 -3.785 1.00 97.44 321 LEU A O 1
ATOM 2509 N N . ARG A 1 322 ? 9.007 -0.239 -4.187 1.00 98.25 322 ARG A N 1
ATOM 2510 C CA . ARG A 1 322 ? 8.848 0.159 -2.794 1.00 98.25 322 ARG A CA 1
ATOM 2511 C C . ARG A 1 322 ? 7.517 0.867 -2.615 1.00 98.25 322 ARG A C 1
ATOM 2513 O O . ARG A 1 322 ? 7.210 1.794 -3.355 1.00 98.25 322 ARG A O 1
ATOM 2520 N N . ARG A 1 323 ? 6.720 0.431 -1.640 1.00 98.56 323 ARG A N 1
ATOM 2521 C CA . ARG A 1 323 ? 5.531 1.172 -1.205 1.00 98.56 323 ARG A CA 1
ATOM 2522 C C . ARG A 1 323 ? 5.945 2.192 -0.157 1.00 98.56 323 ARG A C 1
ATOM 2524 O O . ARG A 1 323 ? 6.327 1.807 0.943 1.00 98.56 323 ARG A O 1
ATOM 2531 N N . THR A 1 324 ? 5.875 3.466 -0.500 1.00 98.62 324 THR A N 1
ATOM 2532 C CA . THR A 1 324 ? 6.322 4.568 0.360 1.00 98.62 324 THR A CA 1
ATOM 2533 C C . THR A 1 324 ? 5.224 5.014 1.325 1.00 98.62 324 THR A C 1
ATOM 2535 O O . THR A 1 324 ? 5.526 5.493 2.413 1.00 98.62 324 THR A O 1
ATOM 2538 N N . ALA A 1 325 ? 3.946 4.807 0.981 1.00 98.50 325 ALA A N 1
ATOM 2539 C CA . ALA A 1 325 ? 2.837 5.148 1.871 1.00 98.50 325 ALA A CA 1
ATOM 2540 C C . ALA A 1 325 ? 1.564 4.314 1.653 1.00 98.50 325 ALA A C 1
ATOM 2542 O O . ALA A 1 325 ? 1.309 3.763 0.575 1.00 98.50 325 ALA A O 1
ATOM 2543 N N . ILE A 1 326 ? 0.736 4.268 2.700 1.00 98.31 326 ILE A N 1
ATOM 2544 C CA . ILE A 1 326 ? -0.672 3.862 2.673 1.00 98.31 326 ILE A CA 1
ATOM 2545 C C . ILE A 1 326 ? -1.477 4.937 3.410 1.00 98.31 326 ILE A C 1
ATOM 2547 O O . ILE A 1 326 ? -1.393 5.039 4.634 1.00 98.31 326 ILE A O 1
ATOM 2551 N N . GLY A 1 327 ? -2.274 5.714 2.675 1.00 96.94 327 GLY A N 1
ATOM 2552 C CA . GLY A 1 327 ? -2.913 6.913 3.220 1.00 96.94 327 GLY A CA 1
ATOM 2553 C C . GLY A 1 327 ? -1.876 7.843 3.846 1.00 96.94 327 GLY A C 1
ATOM 2554 O O . GLY A 1 327 ? -0.832 8.100 3.251 1.00 96.94 327 GLY A O 1
ATOM 2555 N N . SER A 1 328 ? -2.141 8.293 5.067 1.00 96.62 328 SER A N 1
ATOM 2556 C CA . SER A 1 328 ? -1.258 9.188 5.816 1.00 96.62 328 SER A CA 1
ATOM 2557 C C . SER A 1 328 ? -0.129 8.465 6.564 1.00 96.62 328 SER A C 1
ATOM 2559 O O . SER A 1 328 ? 0.646 9.125 7.256 1.00 96.62 328 SER A O 1
ATOM 2561 N N . HIS A 1 329 ? -0.032 7.134 6.470 1.00 97.69 329 HIS A N 1
ATOM 2562 C CA . HIS A 1 329 ? 1.065 6.356 7.058 1.00 97.69 329 HIS A CA 1
ATOM 2563 C C . HIS A 1 329 ? 2.169 6.135 6.031 1.00 97.69 329 HIS A C 1
ATOM 2565 O O . HIS A 1 329 ? 1.926 5.530 4.982 1.00 97.69 329 HIS A O 1
ATOM 2571 N N . ASN A 1 330 ? 3.376 6.603 6.332 1.00 97.25 330 ASN A N 1
ATOM 2572 C CA . ASN A 1 330 ? 4.501 6.603 5.394 1.00 97.25 330 ASN A CA 1
ATOM 2573 C C . ASN A 1 330 ? 5.772 5.980 5.998 1.00 97.25 330 ASN A C 1
ATOM 2575 O O . ASN A 1 330 ? 5.745 5.401 7.081 1.00 97.25 330 ASN A O 1
ATOM 2579 N N . GLU A 1 331 ? 6.886 6.059 5.272 1.00 94.88 331 GLU A N 1
ATOM 2580 C CA . GLU A 1 331 ? 8.174 5.473 5.667 1.00 94.88 331 GLU A CA 1
ATOM 2581 C C . GLU A 1 331 ? 8.710 5.987 7.008 1.00 94.88 331 GLU A C 1
ATOM 2583 O O . GLU A 1 331 ? 9.408 5.247 7.689 1.00 94.88 331 GLU A O 1
ATOM 2588 N N . ILE A 1 332 ? 8.364 7.214 7.406 1.00 94.69 332 ILE A N 1
ATOM 2589 C CA . ILE A 1 332 ? 8.775 7.803 8.690 1.00 94.69 332 ILE A CA 1
ATOM 2590 C C . ILE A 1 332 ? 8.067 7.100 9.855 1.00 94.69 332 ILE A C 1
ATOM 2592 O O . ILE A 1 332 ? 8.649 6.925 10.922 1.00 94.69 332 ILE A O 1
ATOM 2596 N N . ASP A 1 333 ? 6.821 6.668 9.643 1.00 92.81 333 ASP A N 1
ATOM 2597 C CA . ASP A 1 333 ? 6.049 5.919 10.638 1.00 92.81 333 ASP A CA 1
ATOM 2598 C C . ASP A 1 333 ? 6.476 4.438 10.692 1.00 92.81 333 ASP A C 1
ATOM 2600 O O . ASP A 1 333 ? 6.165 3.724 11.647 1.00 92.81 333 ASP A O 1
ATOM 2604 N N . ALA A 1 334 ? 7.143 3.948 9.642 1.00 94.69 334 ALA A N 1
ATOM 2605 C CA . ALA A 1 334 ? 7.450 2.540 9.459 1.00 94.69 334 ALA A CA 1
ATOM 2606 C C . ALA A 1 334 ? 8.739 2.128 10.180 1.00 94.69 334 ALA A C 1
ATOM 2608 O O . ALA A 1 334 ? 9.744 2.830 10.192 1.00 94.69 334 ALA A O 1
ATOM 2609 N N . SER A 1 335 ? 8.730 0.935 10.767 1.00 95.06 335 SER A N 1
ATOM 2610 C CA . SER A 1 335 ? 9.902 0.353 11.425 1.00 95.06 335 SER A CA 1
ATOM 2611 C C . SER A 1 335 ? 10.093 -1.104 11.032 1.00 95.06 335 SER A C 1
ATOM 2613 O O . SER A 1 335 ? 9.145 -1.781 10.632 1.00 95.06 335 SER A O 1
ATOM 2615 N N . GLN A 1 336 ? 11.313 -1.617 11.190 1.00 94.62 336 GLN A N 1
ATOM 2616 C CA . GLN A 1 336 ? 11.549 -3.060 11.116 1.00 94.62 336 GLN A CA 1
ATOM 2617 C C . GLN A 1 336 ? 10.691 -3.789 12.152 1.00 94.62 336 GLN A C 1
ATOM 2619 O O . GLN A 1 336 ? 10.438 -3.258 13.237 1.00 94.62 336 GLN A O 1
ATOM 2624 N N . ILE A 1 337 ? 10.226 -4.998 11.827 1.00 93.31 337 ILE A N 1
ATOM 2625 C CA . ILE A 1 337 ? 9.207 -5.694 12.628 1.00 93.31 337 ILE A CA 1
ATOM 2626 C C . ILE A 1 337 ? 9.639 -5.926 14.082 1.00 93.31 337 ILE A C 1
ATOM 2628 O O . ILE A 1 337 ? 8.799 -5.914 14.973 1.00 93.31 337 ILE A O 1
ATOM 2632 N N . GLU A 1 338 ? 10.932 -6.095 14.348 1.00 91.19 338 GLU A N 1
ATOM 2633 C CA . GLU A 1 338 ? 11.505 -6.240 15.691 1.00 91.19 338 GLU A CA 1
ATOM 2634 C C . GLU A 1 338 ? 11.390 -4.971 16.542 1.00 91.19 338 GLU A C 1
ATOM 2636 O O . GLU A 1 338 ? 11.331 -5.066 17.765 1.00 91.19 338 GLU A O 1
ATOM 2641 N N . LYS A 1 339 ? 11.376 -3.798 15.900 1.00 91.19 339 LYS A N 1
ATOM 2642 C CA . LYS A 1 339 ? 11.312 -2.477 16.546 1.00 91.19 339 LYS A CA 1
ATOM 2643 C C . LYS A 1 339 ? 9.927 -1.837 16.451 1.00 91.19 339 LYS A C 1
ATOM 2645 O O . LYS A 1 339 ? 9.690 -0.809 17.076 1.00 91.19 339 LYS A O 1
ATOM 2650 N N . ALA A 1 340 ? 9.031 -2.416 15.655 1.00 91.88 340 ALA A N 1
ATOM 2651 C CA . ALA A 1 340 ? 7.699 -1.882 15.442 1.00 91.88 340 ALA A CA 1
ATOM 2652 C C . ALA A 1 340 ? 6.908 -1.843 16.756 1.00 91.88 340 ALA A C 1
ATOM 2654 O O . ALA A 1 340 ? 6.883 -2.807 17.523 1.00 91.88 340 ALA A O 1
ATOM 2655 N N . VAL A 1 341 ? 6.228 -0.724 16.986 1.00 93.50 341 VAL A N 1
ATOM 2656 C CA . VAL A 1 341 ? 5.353 -0.514 18.141 1.00 93.50 341 VAL A CA 1
ATOM 2657 C C . VAL A 1 341 ? 3.890 -0.612 17.726 1.00 93.50 341 VAL A C 1
ATOM 2659 O O . VAL A 1 341 ? 3.544 -0.442 16.554 1.00 93.50 341 VAL A O 1
ATOM 2662 N N . ILE A 1 342 ? 3.026 -0.911 18.694 1.00 95.56 342 ILE A N 1
ATOM 2663 C CA . ILE A 1 342 ? 1.581 -0.892 18.480 1.00 95.56 342 ILE A CA 1
ATOM 2664 C C . ILE A 1 342 ? 1.103 0.550 18.655 1.00 95.56 342 ILE A C 1
ATOM 2666 O O . ILE A 1 342 ? 1.334 1.150 19.701 1.00 95.56 342 ILE A O 1
ATOM 2670 N N . ILE A 1 343 ? 0.435 1.084 17.636 1.00 95.38 343 ILE A N 1
ATOM 2671 C CA . ILE A 1 343 ? -0.274 2.363 17.684 1.00 95.38 343 ILE A CA 1
ATOM 2672 C C . ILE A 1 343 ? -1.768 2.136 17.925 1.00 95.38 343 ILE A C 1
ATOM 2674 O O . ILE A 1 343 ? -2.339 1.120 17.506 1.00 95.38 343 ILE A O 1
ATOM 2678 N N . GLU A 1 344 ? -2.405 3.107 18.572 1.00 94.94 344 GLU A N 1
ATOM 2679 C CA . GLU A 1 344 ? -3.831 3.070 18.892 1.00 94.94 344 GLU A CA 1
ATOM 2680 C C . GLU A 1 344 ? -4.722 2.981 17.646 1.00 94.94 344 GLU A C 1
ATOM 2682 O O . GLU A 1 344 ? -4.342 3.340 16.528 1.00 94.94 344 GLU A O 1
ATOM 2687 N N . LEU A 1 345 ? -5.953 2.497 17.839 1.00 95.75 345 LEU A N 1
ATOM 2688 C CA . LEU A 1 345 ? -6.899 2.308 16.734 1.00 95.75 345 LEU A CA 1
ATOM 2689 C C . LEU A 1 345 ? -7.256 3.621 16.031 1.00 95.75 345 LEU A C 1
ATOM 2691 O O . LEU A 1 345 ? -7.420 3.627 14.813 1.00 95.75 345 LEU A O 1
ATOM 2695 N N . THR A 1 346 ? -7.391 4.707 16.791 1.00 95.38 346 THR A N 1
ATOM 2696 C CA . THR A 1 346 ? -7.675 6.048 16.267 1.00 95.38 346 THR A CA 1
ATOM 2697 C C . THR A 1 346 ? -6.497 6.584 15.463 1.00 95.38 346 THR A C 1
ATOM 2699 O O . THR A 1 346 ? -6.699 7.012 14.332 1.00 95.38 346 THR A O 1
ATOM 2702 N N . GLU A 1 347 ? -5.269 6.456 15.968 1.00 95.62 347 GLU A N 1
ATOM 2703 C CA . GLU A 1 347 ? -4.058 6.869 15.243 1.00 95.62 347 GLU A CA 1
ATOM 2704 C C . GLU A 1 347 ? -3.888 6.092 13.929 1.00 95.62 347 GLU A C 1
ATOM 2706 O O . GLU A 1 347 ? -3.622 6.665 12.873 1.00 95.62 347 GLU A O 1
ATOM 2711 N N . GLY A 1 348 ? -4.138 4.780 13.946 1.00 96.00 348 GLY A N 1
ATOM 2712 C CA . GLY A 1 348 ? -4.131 3.974 12.725 1.00 96.00 348 GLY A CA 1
ATOM 2713 C C . GLY A 1 348 ? -5.183 4.399 11.694 1.00 96.00 348 GLY A C 1
ATOM 2714 O O . GLY A 1 348 ? -4.986 4.179 10.501 1.00 96.00 348 GLY A O 1
ATOM 2715 N N . LEU A 1 349 ? -6.271 5.039 12.127 1.00 97.00 349 LEU A N 1
ATOM 2716 C CA . LEU A 1 349 ? -7.373 5.514 11.288 1.00 97.00 349 LEU A CA 1
ATOM 2717 C C . LEU A 1 349 ? -7.359 7.038 11.077 1.00 97.00 349 LEU A C 1
ATOM 2719 O O . LEU A 1 349 ? -8.389 7.592 10.701 1.00 97.00 349 LEU A O 1
ATOM 2723 N N . LYS A 1 350 ? -6.211 7.707 11.258 1.00 95.12 350 LYS A N 1
ATOM 2724 C CA . LYS A 1 350 ? -6.059 9.172 11.131 1.00 95.12 350 LYS A CA 1
ATOM 2725 C C . LYS A 1 350 ? -6.506 9.776 9.788 1.00 95.12 350 LYS A C 1
ATOM 2727 O O . LYS A 1 350 ? -6.785 10.967 9.718 1.00 95.12 350 LYS A O 1
ATOM 2732 N N . ASP A 1 351 ? -6.608 8.968 8.731 1.00 96.06 351 ASP A N 1
ATOM 2733 C CA . ASP A 1 351 ? -7.150 9.374 7.424 1.00 96.06 351 ASP A CA 1
ATOM 2734 C C . ASP A 1 351 ? -8.678 9.577 7.418 1.00 96.06 351 ASP A C 1
ATOM 2736 O O . ASP A 1 351 ? -9.230 10.257 6.543 1.00 96.06 351 ASP A O 1
ATOM 2740 N N . TYR A 1 352 ? -9.377 8.982 8.384 1.00 96.25 352 TYR A N 1
ATOM 2741 C CA . TYR A 1 352 ? -10.826 9.041 8.504 1.00 96.25 352 TYR A CA 1
ATOM 2742 C C . TYR A 1 352 ? -11.255 10.155 9.448 1.00 96.25 352 TYR A C 1
ATOM 2744 O O . TYR A 1 352 ? -10.618 10.433 10.460 1.00 96.25 352 TYR A O 1
ATOM 2752 N N . GLU A 1 353 ? -12.375 10.793 9.117 1.00 95.94 353 GLU A N 1
ATOM 2753 C CA . GLU A 1 353 ? -12.976 11.775 10.012 1.00 95.94 353 GLU A CA 1
ATOM 2754 C C . GLU A 1 353 ? -13.430 11.088 11.305 1.00 95.94 353 GLU A C 1
ATOM 2756 O O . GLU A 1 353 ? -14.125 10.066 11.266 1.00 95.94 353 GLU A O 1
ATOM 2761 N N . MET A 1 354 ? -13.025 11.663 12.438 1.00 95.81 354 MET A N 1
ATOM 2762 C CA . MET A 1 354 ? -13.415 11.208 13.766 1.00 95.81 354 MET A CA 1
ATOM 2763 C C . MET A 1 354 ? -14.606 12.018 14.266 1.00 95.81 354 MET A C 1
ATOM 2765 O O . MET A 1 354 ? -14.542 13.243 14.339 1.00 95.81 354 MET A O 1
ATOM 2769 N N . ILE A 1 355 ? -15.678 11.325 14.640 1.00 96.50 355 ILE A N 1
ATOM 2770 C CA . ILE A 1 355 ? -16.902 11.929 15.164 1.00 96.50 355 ILE A CA 1
ATOM 2771 C C . ILE A 1 355 ? -17.072 11.476 16.607 1.00 96.50 355 ILE A C 1
ATOM 2773 O O . ILE A 1 355 ? -17.275 10.290 16.884 1.00 96.50 355 ILE A O 1
ATOM 2777 N N . GLN A 1 356 ? -16.993 12.432 17.527 1.00 96.69 356 GLN A N 1
ATOM 2778 C CA . GLN A 1 356 ? -17.228 12.189 18.942 1.00 96.69 356 GLN A CA 1
ATOM 2779 C C . GLN A 1 356 ? -18.727 12.173 19.240 1.00 96.69 356 GLN A C 1
ATOM 2781 O O . GLN A 1 356 ? -19.468 13.052 18.801 1.00 96.69 356 GLN A O 1
ATOM 2786 N N . VAL A 1 357 ? -19.168 11.198 20.033 1.00 95.81 357 VAL A N 1
ATOM 2787 C CA . VAL A 1 357 ? -20.573 11.056 20.430 1.00 95.81 357 VAL A CA 1
ATOM 2788 C C . VAL A 1 357 ? -20.752 11.057 21.949 1.00 95.81 357 VAL A C 1
ATOM 2790 O O . VAL A 1 357 ? -19.822 10.775 22.704 1.00 95.81 357 VAL A O 1
ATOM 2793 N N . ASN A 1 358 ? -21.967 11.376 22.400 1.00 94.56 358 ASN A N 1
ATOM 2794 C CA . ASN A 1 358 ? -22.355 11.299 23.811 1.00 94.56 358 ASN A CA 1
ATOM 2795 C C . ASN A 1 358 ? -22.701 9.859 24.246 1.00 94.56 358 ASN A C 1
ATOM 2797 O O . ASN A 1 358 ? -22.842 8.959 23.413 1.00 94.56 358 ASN A O 1
ATOM 2801 N N . ASP A 1 359 ? -22.895 9.649 25.550 1.00 93.75 359 ASP A N 1
ATOM 2802 C CA . ASP A 1 359 ? -23.160 8.319 26.118 1.00 93.75 359 ASP A CA 1
ATOM 2803 C C . ASP A 1 359 ? -24.461 7.685 25.603 1.00 93.75 359 ASP A C 1
ATOM 2805 O O . ASP A 1 359 ? -24.513 6.484 25.336 1.00 93.75 359 ASP A O 1
ATOM 2809 N N . THR A 1 360 ? -25.506 8.485 25.372 1.00 94.69 360 THR A N 1
ATOM 2810 C CA . THR A 1 360 ? -26.772 7.989 24.811 1.00 94.69 360 THR A CA 1
ATOM 2811 C C . THR A 1 360 ? -26.573 7.393 23.418 1.00 94.69 360 THR A C 1
ATOM 2813 O O . THR A 1 360 ? -27.102 6.326 23.101 1.00 94.69 360 THR A O 1
ATOM 2816 N N . MET A 1 361 ? -25.793 8.066 22.573 1.00 94.88 361 MET A N 1
ATOM 2817 C CA . MET A 1 361 ? -25.469 7.577 21.239 1.00 94.88 361 MET A CA 1
ATOM 2818 C C . MET A 1 361 ? -24.487 6.400 21.294 1.00 94.88 361 MET A C 1
ATOM 2820 O O . MET A 1 361 ? -24.649 5.439 20.540 1.00 94.88 361 MET A O 1
ATOM 2824 N N . LYS A 1 362 ? -23.522 6.414 22.223 1.00 94.38 362 LYS A N 1
ATOM 2825 C CA . LYS A 1 362 ? -22.604 5.292 22.477 1.00 94.38 362 LYS A CA 1
ATOM 2826 C C . LYS A 1 362 ? -23.362 3.989 22.750 1.00 94.38 362 LYS A C 1
ATOM 2828 O O . LYS A 1 362 ? -23.053 2.979 22.117 1.00 94.38 362 LYS A O 1
ATOM 2833 N N . GLU A 1 363 ? -24.389 4.003 23.604 1.00 93.94 363 GLU A N 1
ATOM 2834 C CA . GLU A 1 363 ? -25.207 2.809 23.882 1.00 93.94 363 GLU A CA 1
ATOM 2835 C C . GLU A 1 363 ? -25.967 2.304 22.647 1.00 93.94 363 GLU A C 1
ATOM 2837 O O . GLU A 1 363 ? -26.021 1.101 22.387 1.00 93.94 363 GLU A O 1
ATOM 2842 N N . ARG A 1 364 ? -26.476 3.214 21.810 1.00 95.44 364 ARG A N 1
ATOM 2843 C CA . ARG A 1 364 ? -27.117 2.848 20.535 1.00 95.44 364 ARG A CA 1
ATOM 2844 C C . ARG A 1 364 ? -26.122 2.231 19.547 1.00 95.44 364 ARG A C 1
ATOM 2846 O O . ARG A 1 364 ? -26.438 1.244 18.883 1.00 95.44 364 ARG A O 1
ATOM 2853 N N . ILE A 1 365 ? -24.908 2.774 19.456 1.00 94.06 365 ILE A N 1
ATOM 2854 C CA . ILE A 1 365 ? -23.858 2.259 18.566 1.00 94.06 365 ILE A CA 1
ATOM 2855 C C . ILE A 1 365 ? -23.416 0.853 18.982 1.00 94.06 365 ILE A C 1
ATOM 2857 O O . ILE A 1 365 ? -23.220 0.007 18.107 1.00 94.06 365 ILE A O 1
ATOM 2861 N N . LYS A 1 366 ? -23.298 0.576 20.289 1.00 90.56 366 LYS A N 1
ATOM 2862 C CA . LYS A 1 366 ? -22.902 -0.745 20.813 1.00 90.56 366 LYS A CA 1
ATOM 2863 C C . LYS A 1 366 ? -23.799 -1.877 20.305 1.00 90.56 366 LYS A C 1
ATOM 2865 O O . LYS A 1 366 ? -23.298 -2.961 20.016 1.00 90.56 366 LYS A O 1
ATOM 2870 N N . VAL A 1 367 ? -25.098 -1.617 20.149 1.00 90.69 367 VAL A N 1
ATOM 2871 C CA . VAL A 1 367 ? -26.079 -2.588 19.630 1.00 90.69 367 VAL A CA 1
ATOM 2872 C C . VAL A 1 367 ? -26.249 -2.537 18.106 1.00 90.69 367 VAL A C 1
ATOM 2874 O O . VAL A 1 367 ? -27.097 -3.232 17.554 1.00 90.69 367 VAL A O 1
ATOM 2877 N N . GLY A 1 368 ? -25.437 -1.740 17.405 1.00 92.75 368 GLY A N 1
ATOM 2878 C CA . GLY A 1 368 ? -25.424 -1.679 15.944 1.00 92.75 368 GLY A CA 1
ATOM 2879 C C . GLY A 1 368 ? -26.519 -0.803 15.328 1.00 92.75 368 GLY A C 1
ATOM 2880 O O . GLY A 1 368 ? -26.965 -1.090 14.216 1.00 92.75 368 GLY A O 1
ATOM 2881 N N . ALA A 1 369 ? -26.970 0.244 16.026 1.00 95.19 369 ALA A N 1
ATOM 2882 C CA . ALA A 1 369 ? -28.043 1.109 15.541 1.00 95.19 369 ALA A CA 1
ATOM 2883 C C . ALA A 1 369 ? -27.723 1.786 14.197 1.00 95.19 369 ALA A C 1
ATOM 2885 O O . ALA A 1 369 ? -26.633 2.300 13.978 1.00 95.19 369 ALA A O 1
ATOM 2886 N N . VAL A 1 370 ? -28.723 1.861 13.318 1.00 96.62 370 VAL A N 1
ATOM 2887 C CA . VAL A 1 370 ? -28.716 2.786 12.176 1.00 96.62 370 VAL A CA 1
ATOM 2888 C C . VAL A 1 370 ? -29.128 4.165 12.689 1.00 96.62 370 VAL A C 1
ATOM 2890 O O . VAL A 1 370 ? -30.076 4.279 13.468 1.00 96.62 370 VAL A O 1
ATOM 2893 N N . VAL A 1 371 ? -28.422 5.205 12.257 1.00 95.12 371 VAL A N 1
ATOM 2894 C CA . VAL A 1 371 ? -28.619 6.585 12.728 1.00 95.12 371 VAL A CA 1
ATOM 2895 C C . VAL A 1 371 ? -28.855 7.518 11.549 1.00 95.12 371 VAL A C 1
ATOM 2897 O O . VAL A 1 371 ? -28.422 7.233 10.429 1.00 95.12 371 VAL A O 1
ATOM 2900 N N . LYS A 1 372 ? -29.553 8.632 11.769 1.00 95.31 372 LYS A N 1
ATOM 2901 C CA . LYS A 1 372 ? -29.665 9.681 10.753 1.00 95.31 372 LYS A CA 1
ATOM 2902 C C . LYS A 1 372 ? -28.322 10.384 10.582 1.00 95.31 372 LYS A C 1
ATOM 2904 O O . LYS A 1 372 ? -27.569 10.535 11.540 1.00 95.31 372 LYS A O 1
ATOM 2909 N N . THR A 1 373 ? -28.037 10.857 9.373 1.00 93.31 373 THR A N 1
ATOM 2910 C CA . THR A 1 373 ? -26.807 11.610 9.084 1.00 93.31 373 THR A CA 1
ATOM 2911 C C . THR A 1 373 ? -26.681 12.843 9.980 1.00 93.31 373 THR A C 1
ATOM 2913 O O . THR A 1 373 ? -25.607 13.094 10.506 1.00 93.31 373 THR A O 1
ATOM 2916 N N . GLU A 1 374 ? -27.783 13.547 10.241 1.00 93.31 374 GLU A N 1
ATOM 2917 C CA . GLU A 1 374 ? -27.843 14.712 11.139 1.00 93.31 374 GLU A CA 1
ATOM 2918 C C . GLU A 1 374 ? -27.445 14.379 12.588 1.00 93.31 374 GLU A C 1
ATOM 2920 O O . GLU A 1 374 ? -26.853 15.208 13.270 1.00 93.31 374 GLU A O 1
ATOM 2925 N N . GLU A 1 375 ? -27.715 13.157 13.062 1.00 93.19 375 GLU A N 1
ATOM 2926 C CA . GLU A 1 375 ? -27.380 12.750 14.434 1.00 93.19 375 GLU A CA 1
ATOM 2927 C C . GLU A 1 375 ? -25.869 12.592 14.653 1.00 93.19 375 GLU A C 1
ATOM 2929 O O . GLU A 1 375 ? -25.408 12.729 15.784 1.00 93.19 375 GLU A O 1
ATOM 2934 N N . LEU A 1 376 ? -25.106 12.296 13.593 1.00 92.12 376 LEU A N 1
ATOM 2935 C CA . LEU A 1 376 ? -23.638 12.266 13.631 1.00 92.12 376 LEU A CA 1
ATOM 2936 C C . LEU A 1 376 ? -23.007 13.534 13.046 1.00 92.12 376 LEU A C 1
ATOM 2938 O O . LEU A 1 376 ? -21.851 13.810 13.338 1.00 92.12 376 LEU A O 1
ATOM 2942 N N . SER A 1 377 ? -23.758 14.299 12.247 1.00 90.31 377 SER A N 1
ATOM 2943 C CA . SER A 1 377 ? -23.336 15.559 11.621 1.00 90.31 377 SER A CA 1
ATOM 2944 C C . SER A 1 377 ? -21.924 15.508 11.002 1.00 90.31 377 SER A C 1
ATOM 2946 O O . SER A 1 377 ? -21.085 16.342 11.342 1.00 90.31 377 SER A O 1
ATOM 2948 N N . PRO A 1 378 ? -21.634 14.541 10.105 1.00 90.62 378 PRO A N 1
ATOM 2949 C CA . PRO A 1 378 ? -20.319 14.446 9.485 1.00 90.62 378 PRO A CA 1
ATOM 2950 C C . PRO A 1 378 ? -20.016 15.675 8.621 1.00 90.62 378 PRO A C 1
ATOM 2952 O O . PRO A 1 378 ? -20.866 16.133 7.853 1.00 90.62 378 PRO A O 1
ATOM 2955 N N . VAL A 1 379 ? -18.781 16.166 8.694 1.00 89.06 379 VAL A N 1
ATOM 2956 C CA . VAL A 1 379 ? -18.266 17.244 7.841 1.00 89.06 379 VAL A CA 1
ATOM 2957 C C . VAL A 1 379 ? -18.078 16.737 6.413 1.00 89.06 379 VAL A C 1
ATOM 2959 O O . VAL A 1 379 ? -18.444 17.417 5.453 1.00 89.06 379 VAL A O 1
ATOM 2962 N N . LYS A 1 380 ? -17.524 15.529 6.246 1.00 84.31 380 LYS A N 1
ATOM 2963 C CA . LYS A 1 380 ? -17.396 14.882 4.937 1.00 84.31 380 LYS A CA 1
ATOM 2964 C C . LYS A 1 380 ? -18.700 14.149 4.606 1.00 84.31 380 LYS A C 1
ATOM 2966 O O . LYS A 1 380 ? -19.089 13.266 5.361 1.00 84.31 380 LYS A O 1
ATOM 2971 N N . PRO A 1 381 ? -19.364 14.431 3.469 1.00 79.06 381 PRO A N 1
ATOM 2972 C CA . PRO A 1 381 ? -20.659 13.821 3.137 1.00 79.06 381 PRO A CA 1
ATOM 2973 C C . PRO A 1 381 ? -20.558 12.337 2.748 1.00 79.06 381 PRO A C 1
ATOM 2975 O O . PRO A 1 381 ? -21.541 11.594 2.839 1.00 79.06 381 PRO A O 1
ATOM 2978 N N . GLN A 1 382 ? -19.375 11.902 2.310 1.00 86.06 382 GLN A N 1
ATOM 2979 C CA . GLN A 1 382 ? -19.080 10.506 2.010 1.00 86.06 382 GLN A CA 1
ATOM 2980 C C . GLN A 1 382 ? -18.142 9.945 3.069 1.00 86.06 382 GLN A C 1
ATOM 2982 O O . GLN A 1 382 ? -17.098 10.532 3.358 1.00 86.06 382 GLN A O 1
ATOM 2987 N N . GLY A 1 383 ? -18.555 8.820 3.642 1.00 86.94 383 GLY A N 1
ATOM 2988 C CA . GLY A 1 383 ? -17.780 8.095 4.628 1.00 86.94 383 GLY A CA 1
ATOM 2989 C C . GLY A 1 383 ? -16.688 7.227 3.995 1.00 86.94 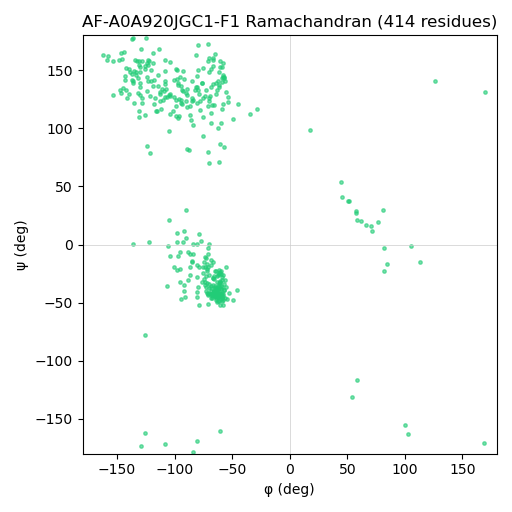383 GLY A C 1
ATOM 2990 O O . GLY A 1 383 ? -16.435 7.303 2.791 1.00 86.94 383 GLY A O 1
ATOM 2991 N N . PRO A 1 384 ? -16.071 6.349 4.796 1.00 95.31 384 PRO A N 1
ATOM 2992 C CA . PRO A 1 384 ? -16.475 5.998 6.158 1.00 95.31 384 PRO A CA 1
ATOM 2993 C C . PRO A 1 384 ? -16.008 6.999 7.230 1.00 95.31 384 PRO A C 1
ATOM 2995 O O . PRO A 1 384 ? -15.096 7.792 7.006 1.00 95.31 384 PRO A O 1
ATOM 2998 N N . TRP A 1 385 ? -16.623 6.923 8.415 1.00 96.69 385 TRP A N 1
ATOM 2999 C CA . TRP A 1 385 ? -16.304 7.754 9.586 1.00 96.69 385 TRP A CA 1
ATOM 3000 C C . TRP A 1 385 ? -15.954 6.893 10.796 1.00 96.69 385 TRP A C 1
ATOM 3002 O O . TRP A 1 385 ? -16.597 5.867 11.040 1.00 96.69 385 TRP A O 1
ATOM 3012 N N . ALA A 1 386 ? -14.962 7.329 11.566 1.00 97.25 386 ALA A N 1
ATOM 3013 C CA . ALA A 1 386 ? -14.574 6.714 12.826 1.00 97.25 386 ALA A CA 1
ATOM 3014 C C . ALA A 1 386 ? -15.378 7.345 13.968 1.00 97.25 386 ALA A C 1
ATOM 3016 O O . ALA A 1 386 ? -15.290 8.543 14.211 1.00 97.25 386 ALA A O 1
ATOM 3017 N N . ILE A 1 387 ? -16.174 6.550 14.678 1.00 97.19 387 ILE A N 1
ATOM 3018 C CA . ILE A 1 387 ? -16.997 7.044 15.783 1.00 97.19 387 ILE A CA 1
ATOM 3019 C C . ILE A 1 387 ? -16.293 6.766 17.102 1.00 97.19 387 ILE A C 1
ATOM 3021 O O . ILE A 1 387 ? -15.978 5.609 17.394 1.00 97.19 387 ILE A O 1
ATOM 3025 N N . VAL A 1 388 ? -16.076 7.812 17.895 1.00 96.44 388 VAL A N 1
ATOM 3026 C CA . VAL A 1 388 ? -15.337 7.758 19.162 1.00 96.44 388 VAL A CA 1
ATOM 3027 C C . VAL A 1 388 ? -16.188 8.259 20.328 1.00 96.44 388 VAL A C 1
ATOM 3029 O O . VAL A 1 388 ? -17.122 9.038 20.139 1.00 96.44 388 VAL A O 1
ATOM 3032 N N . ASP A 1 389 ? -15.886 7.806 21.542 1.00 93.69 389 ASP A N 1
ATOM 3033 C CA . ASP A 1 389 ? -16.469 8.389 22.754 1.00 93.69 389 ASP A CA 1
ATOM 3034 C C . ASP A 1 389 ? -15.701 9.630 23.241 1.00 93.69 389 ASP A C 1
ATOM 3036 O O . ASP A 1 389 ? -14.730 10.072 22.624 1.00 93.69 389 ASP A O 1
ATOM 3040 N N . SER A 1 390 ? -16.139 10.209 24.363 1.00 90.88 390 SER A N 1
ATOM 3041 C CA . SER A 1 390 ? -15.495 11.369 24.996 1.00 90.88 390 SER A CA 1
ATOM 3042 C C . SER A 1 390 ? -14.040 11.128 25.413 1.00 90.88 390 SER A C 1
ATOM 3044 O O . SER A 1 390 ? -13.280 12.085 25.533 1.00 90.88 390 SER A O 1
ATOM 3046 N N . GLY A 1 391 ? -13.644 9.868 25.605 1.00 89.75 391 GLY A N 1
ATOM 3047 C CA . GLY A 1 391 ? -12.275 9.453 25.901 1.00 89.75 391 GLY A CA 1
ATOM 3048 C C . GLY A 1 391 ? -11.452 9.111 24.658 1.00 89.75 391 GLY A C 1
ATOM 3049 O O . GLY A 1 391 ? -10.387 8.524 24.806 1.00 89.75 391 GLY A O 1
ATOM 3050 N N . GLN A 1 392 ? -11.935 9.436 23.451 1.00 90.69 392 GLN A N 1
ATOM 3051 C CA . GLN A 1 392 ? -11.306 9.091 22.168 1.00 90.69 392 GLN A CA 1
ATOM 3052 C C . GLN A 1 392 ? -11.182 7.576 21.921 1.00 90.69 392 GLN A C 1
ATOM 3054 O O . GLN A 1 392 ? -10.409 7.135 21.069 1.00 90.69 392 GLN A O 1
ATOM 3059 N N . ASN A 1 393 ? -11.976 6.752 22.612 1.00 92.00 393 ASN A N 1
ATOM 3060 C CA . ASN A 1 393 ? -12.001 5.318 22.352 1.00 92.00 393 ASN A CA 1
ATOM 3061 C C . ASN A 1 393 ? -12.842 5.032 21.111 1.00 92.00 393 ASN A C 1
ATOM 3063 O O . ASN A 1 393 ? -13.997 5.452 21.017 1.00 92.00 393 ASN A O 1
ATOM 3067 N N . LEU A 1 394 ? -12.288 4.263 20.172 1.00 95.06 394 LEU A N 1
ATOM 3068 C CA . LEU A 1 394 ? -13.001 3.875 18.960 1.00 95.06 394 LEU A CA 1
ATOM 3069 C C . LEU A 1 394 ? -14.165 2.924 19.282 1.00 95.06 394 LEU A C 1
ATOM 3071 O O . LEU A 1 394 ? -13.978 1.812 19.783 1.00 95.06 394 LEU A O 1
ATOM 3075 N N . LEU A 1 395 ? -15.376 3.348 18.930 1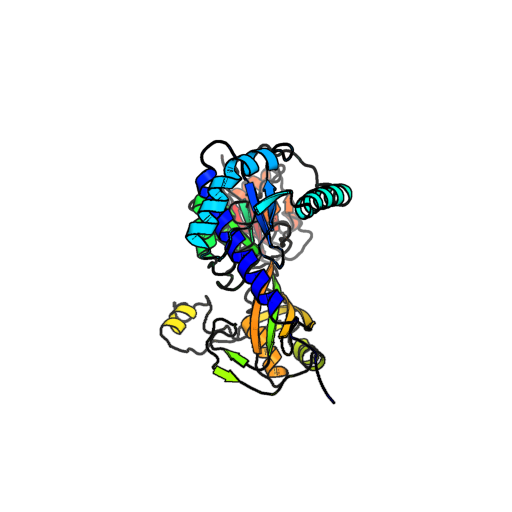.00 95.25 395 LEU A N 1
ATOM 3076 C CA . LEU A 1 395 ? -16.609 2.586 19.112 1.00 95.25 395 LEU A CA 1
ATOM 3077 C C . LEU A 1 395 ? -16.963 1.793 17.855 1.00 95.25 395 LEU A C 1
ATOM 3079 O O . LEU A 1 395 ? -17.293 0.606 17.928 1.00 95.25 395 LEU A O 1
ATOM 3083 N N . ALA A 1 396 ? -16.909 2.444 16.692 1.00 96.69 396 ALA A N 1
ATOM 3084 C CA . ALA A 1 396 ? -17.341 1.862 15.429 1.00 96.69 396 ALA A CA 1
ATOM 3085 C C . ALA A 1 396 ? -16.782 2.607 14.211 1.00 96.69 396 ALA A C 1
ATOM 3087 O O . ALA A 1 396 ? -16.385 3.762 14.305 1.00 96.69 396 ALA A O 1
ATOM 3088 N N . MET A 1 397 ? -16.831 1.951 13.053 1.00 97.50 397 MET A N 1
ATOM 3089 C CA . MET A 1 397 ? -16.727 2.592 11.741 1.00 97.50 397 MET A CA 1
ATOM 3090 C C . MET A 1 397 ? -18.115 2.637 11.113 1.00 97.50 397 MET A C 1
ATOM 3092 O O . MET A 1 397 ? -18.777 1.598 11.049 1.00 97.50 397 MET A O 1
ATOM 3096 N N . TYR A 1 398 ? -18.552 3.807 10.656 1.00 96.88 398 TYR A N 1
ATOM 3097 C CA . TYR A 1 398 ? -19.838 4.014 9.988 1.00 96.88 398 TYR A CA 1
ATOM 3098 C C . TYR A 1 398 ? -19.653 4.277 8.497 1.00 96.88 398 TYR A C 1
ATOM 3100 O O . TYR A 1 398 ? -18.658 4.858 8.078 1.00 96.88 398 TYR A O 1
ATOM 3108 N N . GLU A 1 399 ? -20.637 3.866 7.704 1.00 96.19 399 GLU A N 1
ATOM 3109 C CA . GLU A 1 399 ? -20.695 4.068 6.255 1.00 96.19 399 GLU A CA 1
ATOM 3110 C C . GLU A 1 399 ? -22.079 4.593 5.857 1.00 96.19 399 GLU A C 1
ATOM 3112 O O . GLU A 1 399 ? -23.074 4.390 6.568 1.00 96.19 399 GLU A O 1
ATOM 3117 N N . ASN A 1 400 ? -22.157 5.245 4.694 1.00 94.94 400 ASN A N 1
ATOM 3118 C CA . ASN A 1 400 ? -23.432 5.605 4.081 1.00 94.94 400 ASN A CA 1
ATOM 3119 C C . ASN A 1 400 ? -24.300 4.343 3.890 1.00 94.94 400 ASN A C 1
ATOM 3121 O O . ASN A 1 400 ? -23.794 3.277 3.530 1.00 94.94 400 ASN A O 1
ATOM 3125 N N . PHE A 1 401 ? -25.615 4.450 4.119 1.00 93.62 401 PHE A N 1
ATOM 3126 C CA . PHE A 1 401 ? -26.529 3.313 3.957 1.00 93.62 401 PHE A CA 1
ATOM 3127 C C . PHE A 1 401 ? -27.703 3.587 3.019 1.00 93.62 401 PHE A C 1
ATOM 3129 O O . PHE A 1 401 ? -27.712 3.119 1.885 1.00 93.62 401 PHE A O 1
ATOM 3136 N N . LYS A 1 402 ? -28.712 4.307 3.505 1.00 92.56 402 LYS A N 1
ATOM 3137 C CA . LYS A 1 402 ? -29.841 4.814 2.718 1.00 92.56 402 LYS A CA 1
ATOM 3138 C C . LYS A 1 402 ? -29.818 6.332 2.794 1.00 92.56 402 LYS A C 1
ATOM 3140 O O . LYS A 1 402 ? -29.159 6.882 3.676 1.00 92.56 402 LYS A O 1
ATOM 3145 N N . THR A 1 403 ? -30.552 7.002 1.915 1.00 92.06 403 THR A N 1
ATOM 3146 C CA . THR A 1 403 ? -30.679 8.465 1.915 1.00 92.06 403 THR A CA 1
ATOM 3147 C C . THR A 1 403 ? -30.907 9.003 3.331 1.00 92.06 403 THR A C 1
ATOM 3149 O O . THR A 1 403 ? -31.844 8.585 4.008 1.00 92.06 403 THR A O 1
ATOM 3152 N N . GLY A 1 404 ? -30.008 9.880 3.789 1.00 92.12 404 GLY A N 1
ATOM 3153 C CA . GLY A 1 404 ? -30.063 10.502 5.117 1.00 92.12 404 GLY A CA 1
ATOM 3154 C C . GLY A 1 404 ? -29.749 9.587 6.308 1.00 92.12 404 GLY A C 1
ATOM 3155 O O . GLY A 1 404 ? -30.001 9.984 7.443 1.00 92.12 404 GLY A O 1
ATOM 3156 N N . THR A 1 405 ? -29.228 8.371 6.095 1.00 95.25 405 THR A N 1
ATOM 3157 C CA . THR A 1 405 ? -28.899 7.428 7.179 1.00 95.25 405 THR A CA 1
ATOM 3158 C C . THR A 1 405 ? -27.526 6.788 7.024 1.00 95.25 405 THR A C 1
ATOM 3160 O O . THR A 1 405 ? -27.052 6.509 5.917 1.00 95.25 405 THR A O 1
ATOM 3163 N N . LEU A 1 406 ? -26.917 6.500 8.168 1.00 95.88 406 LEU A N 1
ATOM 3164 C CA . LEU A 1 406 ? -25.606 5.893 8.314 1.00 95.88 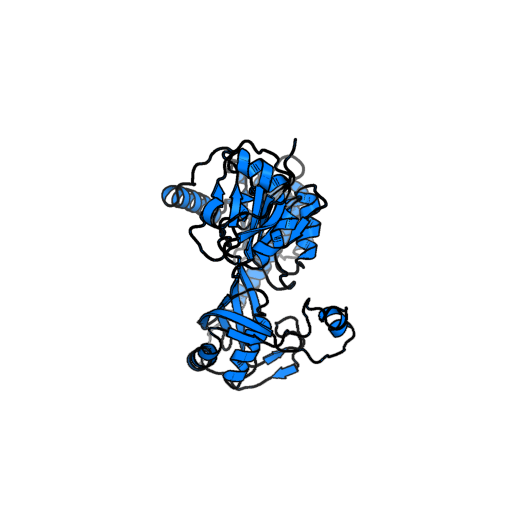406 LEU A CA 1
ATOM 3165 C C . LEU A 1 406 ? -25.752 4.586 9.096 1.00 95.88 406 LEU A C 1
ATOM 3167 O O . LEU A 1 406 ? -26.535 4.509 10.047 1.00 95.88 406 LEU A O 1
ATOM 3171 N N . LYS A 1 407 ? -25.003 3.553 8.707 1.00 95.94 407 LYS A N 1
ATOM 3172 C CA . LYS A 1 407 ? -24.995 2.266 9.416 1.00 95.94 407 LYS A CA 1
ATOM 3173 C C . LYS A 1 407 ? -23.597 1.926 9.927 1.00 95.94 407 LYS A C 1
ATOM 3175 O O . LYS A 1 407 ? -22.614 2.259 9.258 1.00 95.94 407 LYS A O 1
ATOM 3180 N N . PRO A 1 408 ? -23.492 1.190 11.044 1.00 95.69 408 PRO A N 1
ATOM 3181 C CA . PRO A 1 408 ? -22.222 0.670 11.494 1.00 95.69 408 PRO A CA 1
ATOM 3182 C C . PRO A 1 408 ? -21.764 -0.428 10.546 1.00 95.69 408 PRO A C 1
ATOM 3184 O O . PRO A 1 408 ? -22.453 -1.413 10.280 1.00 95.69 408 PRO A O 1
ATOM 3187 N N . ALA A 1 409 ? -20.556 -0.248 10.056 1.00 95.06 409 ALA A N 1
ATOM 3188 C CA . ALA A 1 409 ? -19.887 -1.158 9.162 1.00 95.06 409 ALA A CA 1
ATOM 3189 C C . ALA A 1 409 ? -18.971 -2.115 9.950 1.00 95.06 409 ALA A C 1
ATOM 3191 O O . ALA A 1 409 ? -18.845 -3.294 9.612 1.00 95.06 409 ALA A O 1
ATOM 3192 N N . VAL A 1 410 ? -18.410 -1.630 11.066 1.00 95.81 410 VAL A N 1
ATOM 3193 C CA . VAL A 1 410 ? -17.766 -2.425 12.120 1.00 95.81 410 VAL A CA 1
ATOM 3194 C C . VAL A 1 410 ? -18.112 -1.808 13.474 1.00 95.81 410 VAL A C 1
ATOM 3196 O O . VAL A 1 410 ? -17.828 -0.639 13.681 1.00 95.81 410 VAL A O 1
ATOM 3199 N N . VAL A 1 411 ? -18.656 -2.590 14.412 1.00 94.00 411 VAL A N 1
ATOM 3200 C CA . VAL A 1 411 ? -18.791 -2.195 15.832 1.00 94.00 411 VAL A CA 1
ATOM 3201 C C . VAL A 1 411 ? -17.734 -2.917 16.657 1.00 94.00 411 VAL A C 1
ATOM 3203 O O . VAL A 1 411 ? -17.599 -4.142 16.540 1.00 94.00 411 VAL A O 1
ATOM 3206 N N . LEU A 1 412 ? -16.970 -2.193 17.473 1.00 89.75 412 LEU A N 1
ATOM 3207 C CA . LEU A 1 412 ? -15.931 -2.765 18.325 1.00 89.75 412 LEU A CA 1
ATOM 3208 C C . LEU A 1 412 ? -16.488 -3.166 19.698 1.00 89.75 412 LEU A C 1
ATOM 3210 O O . LEU A 1 412 ? -17.191 -2.368 20.318 1.00 89.75 412 LEU A O 1
ATOM 3214 N N . PRO A 1 413 ? -16.158 -4.374 20.204 1.00 80.06 413 PRO A N 1
ATOM 3215 C CA . PRO A 1 413 ? -16.562 -4.785 21.539 1.00 80.06 413 PRO A CA 1
ATOM 3216 C C . PRO A 1 413 ? -15.862 -3.893 22.559 1.00 80.06 413 PRO A C 1
ATOM 3218 O O . PRO A 1 413 ? -14.624 -3.850 22.604 1.00 80.06 413 PRO A O 1
ATOM 3221 N N . GLN A 1 414 ? -16.667 -3.198 23.353 1.00 73.12 414 GLN A N 1
ATOM 3222 C CA . GLN A 1 414 ? -16.200 -2.464 24.518 1.00 73.12 414 GLN A CA 1
ATOM 3223 C C . GLN A 1 414 ? -15.933 -3.478 25.631 1.00 73.12 414 GLN A C 1
ATOM 3225 O O . GLN A 1 414 ? -16.657 -4.467 25.751 1.00 73.12 414 GLN A O 1
ATOM 3230 N N . GLU A 1 415 ? -14.849 -3.290 26.373 1.00 65.62 415 GLU A N 1
ATOM 3231 C CA . GLU A 1 415 ? -14.622 -4.079 27.582 1.00 65.62 415 GLU A CA 1
ATOM 3232 C C . GLU A 1 415 ? -15.555 -3.522 28.659 1.00 65.62 415 GLU A C 1
ATOM 3234 O O . GLU A 1 415 ? -15.636 -2.304 28.824 1.00 65.62 415 GLU A O 1
ATOM 3239 N N . ASN A 1 416 ? -16.352 -4.413 29.255 1.00 45.75 416 ASN A N 1
ATOM 3240 C CA . ASN A 1 416 ? -17.289 -4.076 30.327 1.00 45.75 416 ASN A CA 1
ATOM 3241 C C . ASN A 1 416 ? -16.558 -3.784 31.630 1.00 45.75 416 ASN A C 1
ATOM 3243 O O . ASN A 1 416 ? -15.559 -4.494 31.896 1.00 45.75 416 ASN A O 1
#

Radius of gyration: 27.74 Å; Cα contacts (8 Å, |Δi|>4): 772; chains: 1; bounding box: 88×47×60 Å

Solvent-accessible surface area (backbone atoms only — not comparable to full-atom values): 23187 Å² total; per-residue (Å²): 137,90,85,81,88,81,74,72,82,62,55,60,69,50,52,52,56,48,19,52,52,51,37,52,50,45,42,58,50,46,63,71,61,41,80,84,85,54,76,69,64,46,70,78,46,39,49,63,45,98,81,46,59,40,27,42,36,26,32,48,59,85,57,80,69,92,53,47,56,63,60,58,55,74,44,49,67,58,50,46,47,50,42,52,76,69,63,77,59,99,58,74,44,47,82,44,70,42,76,44,69,74,57,61,49,49,57,50,47,51,52,51,43,44,71,78,48,62,70,78,71,83,68,79,66,73,81,70,82,61,75,45,13,26,30,40,22,37,41,54,65,70,42,40,54,62,52,53,48,58,53,42,28,65,70,70,72,42,86,54,61,44,65,34,65,86,48,58,30,73,29,30,30,51,39,45,33,16,25,47,73,30,43,77,50,27,64,64,59,34,58,33,44,35,29,34,43,31,32,37,34,54,21,35,30,27,78,61,24,29,66,90,30,60,77,75,48,77,50,87,47,72,66,51,70,66,46,44,46,60,38,43,58,81,55,58,38,83,38,78,43,56,73,60,60,72,34,84,55,69,58,97,88,42,37,32,39,60,43,41,74,72,74,47,84,77,92,66,75,65,42,82,30,41,26,77,44,75,48,70,46,86,40,99,45,93,60,28,28,33,37,41,39,32,27,37,48,90,62,55,66,37,47,52,40,27,51,31,25,42,68,40,68,34,31,14,14,28,62,45,42,31,30,46,24,47,56,86,48,31,59,88,68,28,26,50,68,91,73,43,56,73,39,49,62,56,68,68,42,65,83,40,56,74,42,74,46,56,71,74,56,49,60,42,44,74,76,56,47,71,43,48,40,77,82,67,57,64,87,62,92,68,61,60,34,38,33,22,38,90,84,64,47,71,42,32,35,32,31,76,68,53,94,69,27,31,32,59,75,42,70,51,86,75,86,130

Nearest PDB structures (foldseek):
  1ze2-assembly1_A  TM=8.951E-01  e=5.844E-28  Thermotoga maritima
  1sgv-assembly1_A  TM=8.477E-01  e=1.217E-25  Mycobacterium tuberculosis H37Rv
  1ze1-assembly4_D  TM=8.636E-01  e=4.496E-23  Thermotoga maritima
  1sgv-assembly2_B  TM=8.391E-01  e=1.600E-23  Mycobacterium tuberculosis H37Rv
  1r3f-assembly1_A  TM=8.232E-01  e=5.620E-22  Escherichia coli

Foldseek 3Di:
DDDDDDDPPPLVVVQVVLWVQLQVLLQVLCVVVPPDDAAAKHFPTWGADPVQAEIETEMDHPDDPPCRQVVVVVCQVVSQVSCVVRVVDPDHYRYHYDYDVVVVVVVVVVVVCCVVPVPPDPPVPPPPLPQWFKWWAWADAQDWPVNLLVVLCVQSVANDKDWLDTDDRRATFTIMMTGDLRSLVSPVLNFFKWKKKFKKAWFWAFLQLEPVGDTDDGHPDQDDQVLLQVLLVVVAFKDWFFDHLCAQDDDPRDGSNVCVVVVHDDDGGTDIWHWHDWDWAPDPDRRMIMIITIIGHPDDVSRSSQSSSVSSVTGIGTHYMYTQDRHPRGRVSHYHSNPIDGDHHCVSVVNAAEFEDEPVVLVCVLVWHKDFCVNRVDPDPFDFHFYAYPVRHTAFTWGDDDVRIITGPGGGDDDD